Protein 5LFJ (pdb70)

Secondary structure (DSSP, 8-state):
-GGGBS-HHHHHHHHHHHHHHHHHHHHS---HHHHHHHHHHHHHHHHHHHHTB-HHHHHHHHHH-----TTSPPPHHHHHHHHHHHHHHHHHHHHHHHHHHHHHHHHH-/--GGGSS-HHHHHHHHHHHHHHHHHHTTS---HHHHHHHHHHHHHHHHHHHHTS-HHHHHHHHHH-----TTSPPPHHHHHHHHHHHHHHHHHHHHHHHHHHHHHHHHHHHT-/-TTBS-HHHHHHHHHHHHHHHHHHTTS---HHHHHHHHHHHHHHHHHHHHTB-HHHHHHHHHH--PPPTTSPPPHHHHHHHHHHHHHHHHHHHHHHHHHHHHHHHH-/-GGG-SSHHHHHHHHHHHHHHHHHHHHS---HHHHHHHHHHHHHHHHHHHHHS-HHHHHHHHHH--PPPTTSPPPHHHHHHHHHHHHHHHHHHHHHHHHHHHHHHHHHHH--

Sequence (441 aa):
LTDLVEQPAKVMRIGTMIKQLLEEVRAAPLDEASRNRLRDIHATSIRELEDGLAPELREELDRLTLPFNEDAVPSDAELRIAQAQLVGWLEGLFHGIQTALFAQQMAARSLTDLVEQPAKVMRIGTMIKQLLEEVRAAPLDEASRNRLRDIHATSIRELEDGLAPELREELDRLTLPFNEDAVPSDAELRIAQAQLVGWLEGLFHGIQTALFAQQMAARAQLTDLVEQPAKVMRIGTMIKQLLEEVRAAPLDEASRNRLRDIHATSIRELEDGLAPELREELDRLTLPFNEDAVPSDAELRIAQAQLVGWLEGLFHGIQTALFAQQMAALTDLVEQPAKVMRIGTMIKQLLEEVRAAPLDEASRNRLRDIHATSIRELEDGLAPELREELDRLTLPFNEDAVPSDAELRIAQAQLVGWLEGLFHGIQTALFAQQMAARAQL

Solvent-accessible surface area: 22836 Å² total; per-residue (Å²): 177,53,104,45,9,88,74,70,18,17,1,45,12,0,13,40,0,4,89,30,1,10,77,0,8,149,54,39,116,18,50,109,46,0,44,45,32,1,30,68,11,10,44,25,0,23,140,12,0,58,71,0,0,8,74,98,17,81,105,55,2,92,180,87,18,156,101,39,99,143,142,55,51,6,58,34,47,88,0,96,124,14,4,45,75,0,15,42,45,10,91,45,26,47,125,41,46,114,86,48,79,109,55,112,76,98,90,93,178,99,76,41,100,35,5,95,75,64,45,18,0,46,14,0,11,33,0,0,81,40,0,2,80,8,8,103,54,38,118,16,51,112,48,0,49,64,25,0,23,64,8,5,41,23,0,24,144,12,0,59,68,0,0,8,75,125,3,92,114,4,3,93,116,6,18,112,103,23,107,148,152,54,51,7,37,42,11,33,0,17,0,1,1,0,5,1,6,0,1,8,78,0,4,38,89,6,28,107,70,13,93,113,55,115,108,99,56,77,178,83,166,184,87,128,52,5,93,74,56,48,16,0,47,14,0,11,40,0,2,93,25,0,5,80,0,9,115,56,39,116,15,51,120,41,0,47,56,22,0,23,56,10,7,56,29,0,27,119,6,0,60,71,0,0,9,72,107,1,86,103,4,2,91,122,6,17,125,102,28,111,153,150,47,69,9,34,35,10,24,0,14,0,1,2,1,3,0,4,0,1,7,64,0,4,34,100,15,31,113,57,41,83,112,52,111,136,125,93,122,160,40,97,44,4,89,78,63,70,33,0,111,142,20,10,74,73,1,86,112,43,0,82,104,15,106,73,58,126,50,90,103,74,40,41,56,170,11,28,77,39,7,39,67,2,23,143,74,0,54,67,0,0,8,76,119,1,80,112,4,3,92,105,5,14,114,104,20,98,163,128,46,62,8,35,45,12,27,1,17,0,1,1,0,3,0,6,0,2,8,76,0,4,34,103,13,27,109,74,30,90,121,58,95,124,81,57,67,178,68,173,188

Structure (mmCIF, N/CA/C/O backbone):
data_5LFJ
#
_entry.id   5LFJ
#
_cell.length_a   101.378
_cell.length_b   101.378
_cell.length_c   311.246
_cell.angle_alpha   90.000
_cell.angle_beta   90.000
_cell.angle_gamma   120.000
#
_symmetry.space_group_name_H-M   'H 3 2'
#
loop_
_entity.id
_entity.type
_entity.pdbx_description
1 polymer 'Bacterial proteasome activator'
2 water water
#
loop_
_atom_site.group_PDB
_atom_site.id
_atom_site.type_symbol
_atom_site.label_atom_id
_atom_site.label_alt_id
_atom_site.label_comp_id
_atom_site.label_asym_id
_atom_site.label_entity_id
_atom_site.label_seq_id
_atom_site.pdbx_PDB_ins_code
_atom_site.Cartn_x
_atom_site.Cartn_y
_atom_site.Cartn_z
_atom_site.occupancy
_atom_site.B_iso_or_equiv
_atom_site.auth_seq_id
_atom_site.auth_comp_id
_atom_site.auth_asym_id
_atom_site.auth_atom_id
_atom_site.pdbx_PDB_model_num
ATOM 1 N N . LEU A 1 3 ? -32.137 32.307 43.252 1.00 95.83 37 LEU A N 1
ATOM 2 C CA . LEU A 1 3 ? -32.128 31.358 42.136 1.00 115.97 37 LEU A CA 1
ATOM 3 C C . LEU A 1 3 ? -30.849 31.418 41.290 1.00 125.69 37 LEU A C 1
ATOM 4 O O . LEU A 1 3 ? -30.918 31.653 40.081 1.00 125.14 37 LEU A O 1
ATOM 9 N N . THR A 1 4 ? -29.687 31.217 41.920 1.00 123.57 38 THR A N 1
ATOM 10 C CA . THR A 1 4 ? -28.479 30.841 41.185 1.00 107.31 38 THR A CA 1
ATOM 11 C C . THR A 1 4 ? -28.613 29.445 40.591 1.00 108.34 38 THR A C 1
ATOM 12 O O . THR A 1 4 ? -27.797 29.042 39.753 1.00 105.04 38 THR A O 1
ATOM 16 N N . ASP A 1 5 ? -29.666 28.731 40.976 1.00 112.63 39 ASP A N 1
ATOM 17 C CA . ASP A 1 5 ? -30.033 27.415 40.487 1.00 119.25 39 ASP A CA 1
ATOM 18 C C . ASP A 1 5 ? -30.492 27.453 39.024 1.00 108.52 39 ASP A C 1
ATOM 19 O O . ASP A 1 5 ? -30.935 26.427 38.492 1.00 98.36 39 ASP A O 1
ATOM 24 N N . LEU A 1 6 ? -30.420 28.622 38.372 1.00 107.16 40 LEU A N 1
ATOM 25 C CA . LEU A 1 6 ? -30.689 28.706 36.938 1.00 91.14 40 LEU A CA 1
ATOM 26 C C . LEU A 1 6 ? -29.535 28.167 36.100 1.00 83.63 40 LEU A C 1
ATOM 27 O O . LEU A 1 6 ? -29.760 27.641 35.003 1.00 79.59 40 LEU A O 1
ATOM 32 N N . VAL A 1 7 ? -28.308 28.293 36.580 1.00 65.31 41 VAL A N 1
ATOM 33 C CA . VAL A 1 7 ? -27.150 27.721 35.908 1.00 66.58 41 VAL A CA 1
ATOM 34 C C . VAL A 1 7 ? -26.761 26.492 36.715 1.00 81.47 41 VAL A C 1
ATOM 35 O O . VAL A 1 7 ? -26.154 26.608 37.787 1.00 100.66 41 VAL A O 1
ATOM 39 N N . GLU A 1 8 ? -27.130 25.310 36.222 1.00 73.97 42 GLU A N 1
ATOM 40 C CA . GLU A 1 8 ? -26.893 24.096 36.997 1.00 74.24 42 GLU A CA 1
ATOM 41 C C . GLU A 1 8 ? -25.416 23.695 37.041 1.00 85.82 42 GLU A C 1
ATOM 42 O O . GLU A 1 8 ? -24.967 23.149 38.057 1.00 89.24 42 GLU A O 1
ATOM 48 N N . GLN A 1 9 ? -24.640 23.940 35.978 1.00 79.09 43 GLN A N 1
ATOM 49 C CA . GLN A 1 9 ? -23.219 23.569 35.945 1.00 73.19 43 GLN A CA 1
ATOM 50 C C . GLN A 1 9 ? -22.415 24.793 35.523 1.00 61.82 43 GLN A C 1
ATOM 51 O O . GLN A 1 9 ? -22.080 24.955 34.341 1.00 74.45 43 GLN A O 1
ATOM 57 N N . PRO A 1 10 ? -22.081 25.675 36.467 1.00 101.48 44 PRO A N 1
ATOM 58 C CA . PRO A 1 10 ? -21.488 26.969 36.079 1.00 72.40 44 PRO A CA 1
ATOM 59 C C . PRO A 1 10 ? -20.131 26.854 35.408 1.00 72.09 44 PRO A C 1
ATOM 60 O O . PRO A 1 10 ? -19.831 27.631 34.491 1.00 92.95 44 PRO A O 1
ATOM 64 N N . ALA A 1 11 ? -19.291 25.916 35.849 1.00 74.91 45 ALA A N 1
ATOM 65 C CA . ALA A 1 11 ? -17.967 25.769 35.255 1.00 74.94 45 ALA A CA 1
ATOM 66 C C . ALA A 1 11 ? -18.061 25.430 33.775 1.00 70.81 45 ALA A C 1
ATOM 67 O O . ALA A 1 11 ? -17.338 26.000 32.949 1.00 77.42 45 ALA A O 1
ATOM 69 N N . LYS A 1 12 ? -18.957 24.504 33.429 1.00 69.30 46 LYS A N 1
ATOM 70 C CA . LYS A 1 12 ? -19.114 24.063 32.052 1.00 69.75 46 LYS A CA 1
ATOM 71 C C . LYS A 1 12 ? -19.614 25.200 31.173 1.00 77.85 46 LYS A C 1
ATOM 72 O O . LYS A 1 12 ? -19.067 25.454 30.089 1.00 65.37 46 LYS A O 1
ATOM 78 N N . VAL A 1 13 ? -20.632 25.924 31.650 1.00 72.10 47 VAL A N 1
ATOM 79 C CA . VAL A 1 13 ? -21.190 27.035 30.883 1.00 58.60 47 VAL A CA 1
ATOM 80 C C . VAL A 1 13 ? -20.137 28.113 30.688 1.00 59.33 47 VAL A C 1
ATOM 81 O O . VAL A 1 13 ? -20.040 28.725 29.618 1.00 71.36 47 VAL A O 1
ATOM 85 N N . MET A 1 14 ? -19.329 28.361 31.722 1.00 72.89 48 MET A N 1
ATOM 86 C CA . MET A 1 14 ? -18.260 29.345 31.613 1.00 72.85 48 MET A CA 1
ATOM 87 C C . MET A 1 14 ? -17.234 28.944 30.553 1.00 68.58 48 MET A C 1
ATOM 88 O O . MET A 1 14 ? -16.802 29.785 29.750 1.00 67.25 48 MET A O 1
ATOM 93 N N . ARG A 1 15 ? -16.827 27.669 30.517 1.00 62.70 49 ARG A N 1
ATOM 94 C CA . ARG A 1 15 ? -15.777 27.334 29.560 1.00 61.85 49 ARG A CA 1
ATOM 95 C C . ARG A 1 15 ? -16.308 27.297 28.126 1.00 66.16 49 ARG A C 1
ATOM 96 O O . ARG A 1 15 ? -15.629 27.764 27.202 1.00 56.27 49 ARG A O 1
ATOM 104 N N . ILE A 1 16 ? -17.517 26.765 27.919 1.00 55.77 50 ILE A N 1
ATOM 105 C CA . ILE A 1 16 ? -18.143 26.885 26.607 1.00 51.89 50 ILE A CA 1
ATOM 106 C C . ILE A 1 16 ? -18.225 28.356 26.202 1.00 67.47 50 ILE A C 1
ATOM 107 O O . ILE A 1 16 ? -17.981 28.719 25.039 1.00 61.25 50 ILE A O 1
ATOM 112 N N . GLY A 1 17 ? -18.562 29.228 27.158 1.00 55.73 51 GLY A N 1
ATOM 113 C CA . GLY A 1 17 ? -18.670 30.648 26.846 1.00 59.76 51 GLY A CA 1
ATOM 114 C C . GLY A 1 17 ? -17.353 31.255 26.405 1.00 54.59 51 GLY A C 1
ATOM 115 O O . GLY A 1 17 ? -17.309 32.055 25.467 1.00 80.14 51 GLY A O 1
ATOM 116 N N . THR A 1 18 ? -16.266 30.891 27.083 1.00 55.90 52 THR A N 1
ATOM 117 C CA . THR A 1 18 ? -14.947 31.408 26.729 1.00 57.15 52 THR A CA 1
ATOM 118 C C . THR A 1 18 ? -14.490 30.868 25.374 1.00 62.15 52 THR A C 1
ATOM 119 O O . THR A 1 18 ? -13.840 31.579 24.595 1.00 63.80 52 THR A O 1
ATOM 123 N N . MET A 1 19 ? -14.826 29.608 25.085 1.00 60.53 53 MET A N 1
ATOM 124 C CA . MET A 1 19 ? -14.531 29.014 23.789 1.00 50.08 53 MET A CA 1
ATOM 125 C C . MET A 1 19 ? -15.205 29.789 22.669 1.00 57.79 53 MET A C 1
ATOM 126 O O . MET A 1 19 ? -14.568 30.152 21.664 1.00 58.35 53 MET A O 1
ATOM 131 N N . ILE A 1 20 ? -16.507 30.047 22.827 1.00 47.99 54 ILE A N 1
ATOM 132 C CA . ILE A 1 20 ? -17.253 30.762 21.795 1.00 45.33 54 ILE A CA 1
ATOM 133 C C . ILE A 1 20 ? -16.721 32.172 21.643 1.00 57.01 54 ILE A C 1
ATOM 134 O O . ILE A 1 20 ? -16.537 32.667 20.524 1.00 54.69 54 ILE A O 1
ATOM 139 N N . LYS A 1 21 ? -16.452 32.843 22.761 1.00 64.12 55 LYS A N 1
ATOM 140 C CA . LYS A 1 21 ? -15.948 34.203 22.645 1.00 68.46 55 LYS A CA 1
ATOM 141 C C . LYS A 1 21 ? -14.629 34.227 21.875 1.00 64.28 55 LYS A C 1
ATOM 142 O O . LYS A 1 21 ? -14.458 35.022 20.939 1.00 75.42 55 LYS A O 1
ATOM 148 N N . GLN A 1 22 ? -13.720 33.304 22.204 1.00 61.18 56 GLN A N 1
ATOM 149 C CA . GLN A 1 22 ? -12.427 33.242 21.525 1.00 64.92 56 GLN A CA 1
ATOM 150 C C . GLN A 1 22 ? -12.593 32.972 20.022 1.00 53.62 56 GLN A C 1
ATOM 151 O O . GLN A 1 22 ? -11.862 33.531 19.193 1.00 49.30 56 GLN A O 1
ATOM 157 N N . LEU A 1 23 ? -13.550 32.116 19.650 1.00 44.39 57 LEU A N 1
ATOM 158 C CA . LEU A 1 23 ? -13.783 31.878 18.230 1.00 52.36 57 LEU A CA 1
ATOM 159 C C . LEU A 1 23 ? -14.313 33.127 17.549 1.00 60.55 57 LEU A C 1
ATOM 160 O O . LEU A 1 23 ? -13.842 33.498 16.469 1.00 59.34 57 LEU A O 1
ATOM 165 N N . LEU A 1 24 ? -15.260 33.812 18.186 1.00 57.28 58 LEU A N 1
ATOM 166 C CA . LEU A 1 24 ? -15.759 35.065 17.629 1.00 64.39 58 LEU A CA 1
ATOM 167 C C . LEU A 1 24 ? -14.613 36.024 17.326 1.00 64.77 58 LEU A C 1
ATOM 168 O O . LEU A 1 24 ? -14.583 36.655 16.256 1.00 74.50 58 LEU A O 1
ATOM 173 N N . GLU A 1 25 ? -13.651 36.136 18.253 1.00 62.11 59 GLU A N 1
ATOM 174 C CA . GLU A 1 25 ? -12.481 36.971 17.984 1.00 57.14 59 GLU A CA 1
ATOM 175 C C . GLU A 1 25 ? -11.717 36.462 16.769 1.00 65.63 59 GLU A C 1
ATOM 176 O O . GLU A 1 25 ? -11.221 37.261 15.960 1.00 76.67 59 GLU A O 1
ATOM 182 N N . GLU A 1 26 ? -11.649 35.132 16.590 1.00 57.47 60 GLU A N 1
ATOM 183 C CA . GLU A 1 26 ? -10.968 34.612 15.397 1.00 77.37 60 GLU A CA 1
ATOM 184 C C . GLU A 1 26 ? -11.702 34.942 14.096 1.00 79.08 60 GLU A C 1
ATOM 185 O O . GLU A 1 26 ? -11.064 35.272 13.093 1.00 72.96 60 GLU A O 1
ATOM 191 N N . VAL A 1 27 ? -13.029 34.845 14.073 1.00 75.77 61 VAL A N 1
ATOM 192 C CA . VAL A 1 27 ? -13.750 35.172 12.849 1.00 57.11 61 VAL A CA 1
ATOM 193 C C . VAL A 1 27 ? -13.576 36.645 12.505 1.00 71.97 61 VAL A C 1
ATOM 194 O O . VAL A 1 27 ? -13.306 36.997 11.349 1.00 82.99 61 VAL A O 1
ATOM 198 N N . ARG A 1 28 ? -13.697 37.530 13.502 1.00 71.82 62 ARG A N 1
ATOM 199 C CA . ARG A 1 28 ? -13.404 38.930 13.218 1.00 74.78 62 ARG A CA 1
ATOM 200 C C . ARG A 1 28 ? -11.936 39.174 12.887 1.00 76.56 62 ARG A C 1
ATOM 201 O O . ARG A 1 28 ? -11.613 40.249 12.371 1.00 81.68 62 ARG A O 1
ATOM 209 N N . ALA A 1 29 ? -11.050 38.201 13.119 1.00 83.13 63 ALA A N 1
ATOM 210 C CA . ALA A 1 29 ? -9.631 38.431 12.850 1.00 90.83 63 ALA A CA 1
ATOM 211 C C . ALA A 1 29 ? -9.310 38.441 11.351 1.00 98.85 63 ALA A C 1
ATOM 212 O O . ALA A 1 29 ? -8.477 39.240 10.904 1.00 86.01 63 ALA A O 1
ATOM 214 N N . ALA A 1 30 ? -9.931 37.564 10.559 1.00 85.26 64 ALA A N 1
ATOM 215 C CA . ALA A 1 30 ? -9.594 37.440 9.142 1.00 87.70 64 ALA A CA 1
ATOM 216 C C . ALA A 1 30 ? -10.720 36.702 8.422 1.00 88.57 64 ALA A C 1
ATOM 217 O O . ALA A 1 30 ? -11.533 36.028 9.067 1.00 97.79 64 ALA A O 1
ATOM 219 N N . PRO A 1 31 ? -10.806 36.826 7.090 1.00 87.87 65 PRO A N 1
ATOM 220 C CA . PRO A 1 31 ? -11.802 36.054 6.329 1.00 83.49 65 PRO A CA 1
ATOM 221 C C . PRO A 1 31 ? -11.550 34.552 6.410 1.00 84.10 65 PRO A C 1
ATOM 222 O O . PRO A 1 31 ? -10.447 34.085 6.708 1.00 76.38 65 PRO A O 1
ATOM 226 N N . LEU A 1 32 ? -12.612 33.790 6.156 1.00 79.66 66 LEU A N 1
ATOM 227 C CA . LEU A 1 32 ? -12.605 32.339 6.266 1.00 67.04 66 LEU A CA 1
ATOM 228 C C . LEU A 1 32 ? -12.923 31.692 4.917 1.00 73.81 66 LEU A C 1
ATOM 229 O O . LEU A 1 32 ? -13.440 32.335 4.000 1.00 95.06 66 LEU A O 1
ATOM 234 N N . ASP A 1 33 ? -12.583 30.410 4.794 1.00 58.72 67 ASP A N 1
ATOM 235 C CA . ASP A 1 33 ? -12.885 29.608 3.617 1.00 41.62 67 ASP A CA 1
ATOM 236 C C . ASP A 1 33 ? -14.056 28.660 3.914 1.00 43.66 67 ASP A C 1
ATOM 237 O O . ASP A 1 33 ? -14.541 28.602 5.048 1.00 57.42 67 ASP A O 1
ATOM 242 N N . GLU A 1 34 ? -14.458 27.837 2.925 1.00 67.19 68 GLU A N 1
ATOM 243 C CA . GLU A 1 34 ? -15.601 26.943 3.152 1.00 49.24 68 GLU A CA 1
ATOM 244 C C . GLU A 1 34 ? -15.363 26.019 4.328 1.00 57.52 68 GLU A C 1
ATOM 245 O O . GLU A 1 34 ? -16.188 25.942 5.245 1.00 59.94 68 GLU A O 1
ATOM 251 N N . ALA A 1 35 ? -14.239 25.306 4.314 1.00 47.32 69 ALA A N 1
ATOM 252 C CA . ALA A 1 35 ? -14.037 24.258 5.295 1.00 62.10 69 ALA A CA 1
ATOM 253 C C . ALA A 1 35 ? -14.090 24.823 6.714 1.00 64.11 69 ALA A C 1
ATOM 254 O O . ALA A 1 35 ? -14.791 24.286 7.578 1.00 55.78 69 ALA A O 1
ATOM 256 N N . SER A 1 36 ? -13.438 25.958 6.947 1.00 46.04 70 SER A N 1
ATOM 257 C CA . SER A 1 36 ? -13.452 26.530 8.283 1.00 52.60 70 SER A CA 1
ATOM 258 C C . SER A 1 36 ? -14.841 27.050 8.671 1.00 57.42 70 SER A C 1
ATOM 259 O O . SER A 1 36 ? -15.214 26.981 9.848 1.00 73.96 70 SER A O 1
ATOM 262 N N . ARG A 1 37 ? -15.633 27.533 7.711 1.00 46.41 71 ARG A N 1
ATOM 263 C CA . ARG A 1 37 ? -16.973 28.011 8.043 1.00 52.33 71 ARG A CA 1
ATOM 264 C C . ARG A 1 37 ? -17.918 26.852 8.356 1.00 61.34 71 ARG A C 1
ATOM 265 O O . ARG A 1 37 ? -18.792 26.975 9.225 1.00 66.22 71 ARG A O 1
ATOM 273 N N . ASN A 1 38 ? -17.761 25.716 7.669 1.00 57.18 72 ASN A N 1
ATOM 274 C CA . ASN A 1 38 ? -18.507 24.515 8.050 1.00 67.35 72 ASN A CA 1
ATOM 275 C C . ASN A 1 38 ? -18.111 24.025 9.444 1.00 67.89 72 ASN A C 1
ATOM 276 O O . ASN A 1 38 ? -18.972 23.665 10.253 1.00 63.83 72 ASN A O 1
ATOM 281 N N . ARG A 1 39 ? -16.805 23.942 9.706 1.00 49.80 73 ARG A N 1
ATOM 282 C CA . ARG A 1 39 ? -16.288 23.567 11.010 1.00 60.91 73 ARG A CA 1
ATOM 283 C C . ARG A 1 39 ? -16.909 24.423 12.113 1.00 67.85 73 ARG A C 1
ATOM 284 O O . ARG A 1 39 ? -17.467 23.911 13.094 1.00 50.52 73 ARG A O 1
ATOM 292 N N . LEU A 1 40 ? -16.870 25.737 11.928 1.00 59.57 74 LEU A N 1
ATOM 293 C CA . LEU A 1 40 ? -17.415 26.643 12.927 1.00 48.34 74 LEU A CA 1
ATOM 294 C C . LEU A 1 40 ? -18.934 26.500 13.042 1.00 56.07 74 LEU A C 1
ATOM 295 O O . LEU A 1 40 ? -19.491 26.629 14.136 1.00 66.20 74 LEU A O 1
ATOM 300 N N . ARG A 1 41 ? -19.625 26.241 11.928 1.00 59.37 75 ARG A N 1
ATOM 301 C CA . ARG A 1 41 ? -21.046 25.909 12.019 1.00 65.24 75 ARG A CA 1
ATOM 302 C C . ARG A 1 41 ? -21.274 24.715 12.947 1.00 65.06 75 ARG A C 1
ATOM 303 O O . ARG A 1 41 ? -22.149 24.750 13.833 1.00 63.87 75 ARG A O 1
ATOM 311 N N . ASP A 1 42 ? -20.478 23.652 12.768 1.00 53.09 76 ASP A N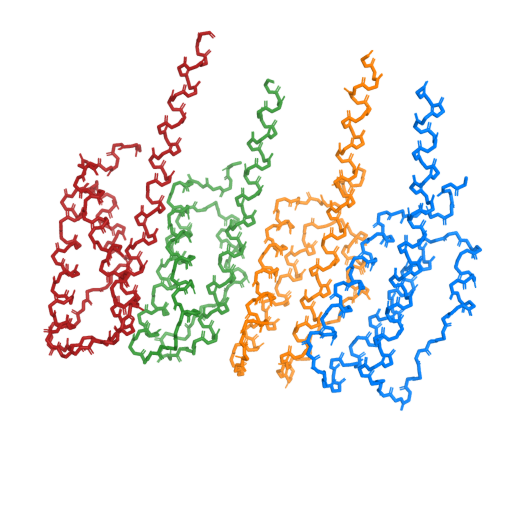 1
ATOM 312 C CA . ASP A 1 42 ? -20.646 22.452 13.581 1.00 69.03 76 ASP A CA 1
ATOM 313 C C . ASP A 1 42 ? -20.388 22.741 15.060 1.00 63.19 76 ASP A C 1
ATOM 314 O O . ASP A 1 42 ? -21.142 22.299 15.940 1.00 71.41 76 ASP A O 1
ATOM 319 N N . ILE A 1 43 ? -19.328 23.494 15.340 1.00 52.62 77 ILE A N 1
ATOM 320 C CA . ILE A 1 43 ? -19.006 23.893 16.700 1.00 52.28 77 ILE A CA 1
ATOM 321 C C . ILE A 1 43 ? -20.153 24.673 17.322 1.00 57.91 77 ILE A C 1
ATOM 322 O O . ILE A 1 43 ? -20.518 24.442 18.477 1.00 66.78 77 ILE A O 1
ATOM 327 N N . HIS A 1 44 ? -20.749 25.594 16.566 1.00 55.05 78 HIS A N 1
ATOM 328 C CA . HIS A 1 44 ? -21.895 26.341 17.075 1.00 52.55 78 HIS A CA 1
ATOM 329 C C . HIS A 1 44 ? -23.025 25.408 17.492 1.00 64.58 78 HIS A C 1
ATOM 330 O O . HIS A 1 44 ? -23.589 25.549 18.589 1.00 76.09 78 HIS A O 1
ATOM 337 N N . ALA A 1 45 ? -23.346 24.420 16.649 1.00 60.44 79 ALA A N 1
ATOM 338 C CA . ALA A 1 45 ? -24.398 23.466 17.004 1.00 57.25 79 ALA A CA 1
ATOM 339 C C . ALA A 1 45 ? -24.075 22.710 18.298 1.00 64.34 79 ALA A C 1
ATOM 340 O O . ALA A 1 45 ? -24.878 22.690 19.253 1.00 58.95 79 ALA A O 1
ATOM 342 N N . THR A 1 46 ? -22.913 22.041 18.334 1.00 57.59 80 THR A N 1
ATOM 343 C CA . THR A 1 46 ? -22.594 21.208 19.494 1.00 58.60 80 THR A CA 1
ATOM 344 C C . THR A 1 46 ? -22.464 22.053 20.764 1.00 59.90 80 THR A C 1
ATOM 345 O O . THR A 1 46 ? -22.874 21.630 21.850 1.00 63.23 80 THR A O 1
ATOM 349 N N . SER A 1 47 ? -21.942 23.270 20.640 1.00 56.23 81 SER A N 1
ATOM 350 C CA . SER A 1 47 ? -21.765 24.107 21.813 1.00 55.70 81 SER A CA 1
ATOM 351 C C . SER A 1 47 ? -23.100 24.603 22.338 1.00 61.28 81 SER A C 1
ATOM 352 O O . SER A 1 47 ? -23.259 24.773 23.553 1.00 62.50 81 SER A O 1
ATOM 355 N N . ILE A 1 48 ? -24.069 24.854 21.455 1.00 74.76 82 ILE A N 1
ATOM 356 C CA . ILE A 1 48 ? -25.411 25.123 21.964 1.00 73.27 82 ILE A CA 1
ATOM 357 C C . ILE A 1 48 ? -25.935 23.915 22.724 1.00 66.58 82 ILE A C 1
ATOM 358 O O . ILE A 1 48 ? -26.578 24.064 23.770 1.00 70.27 82 ILE A O 1
ATOM 363 N N . ARG A 1 49 ? -25.646 22.698 22.242 1.00 60.55 83 ARG A N 1
ATOM 364 C CA . ARG A 1 49 ? -26.133 21.528 22.972 1.00 62.49 83 ARG A CA 1
ATOM 365 C C . ARG A 1 49 ? -25.476 21.388 24.351 1.00 66.15 83 ARG A C 1
ATOM 366 O O . ARG A 1 49 ? -26.145 21.039 25.335 1.00 64.01 83 ARG A O 1
ATOM 374 N N . GLU A 1 50 ? -24.170 21.645 24.446 1.00 64.60 84 GLU A N 1
ATOM 375 C CA . GLU A 1 50 ? -23.515 21.587 25.747 1.00 71.31 84 GLU A CA 1
ATOM 376 C C . GLU A 1 50 ? -24.079 22.650 26.686 1.00 80.79 84 GLU A C 1
ATOM 377 O O . GLU A 1 50 ? -24.373 22.369 27.863 1.00 90.51 84 GLU A O 1
ATOM 383 N N . LEU A 1 51 ? -24.281 23.868 26.173 1.00 65.08 85 LEU A N 1
ATOM 384 C CA . LEU A 1 51 ? -24.909 24.909 26.981 1.00 59.71 85 LEU A CA 1
ATOM 385 C C . LEU A 1 51 ? -26.270 24.466 27.499 1.00 74.26 85 LEU A C 1
ATOM 386 O O . LEU A 1 51 ? -26.565 24.614 28.692 1.00 78.74 85 LEU A O 1
ATOM 391 N N . GLU A 1 52 ? -27.126 23.937 26.615 1.00 66.47 86 GLU A N 1
ATOM 392 C CA . GLU A 1 52 ? -28.401 23.392 27.073 1.00 74.02 86 GLU A CA 1
ATOM 393 C C . GLU A 1 52 ? -28.197 22.431 28.236 1.00 86.31 86 GLU A C 1
ATOM 394 O O . GLU A 1 52 ? -28.881 22.529 29.266 1.00 78.49 86 GLU A O 1
ATOM 400 N N . ASP A 1 53 ? -27.232 21.510 28.100 1.00 88.37 87 ASP A N 1
ATOM 401 C CA . ASP A 1 53 ? -26.968 20.557 29.178 1.00 79.96 87 ASP A CA 1
ATOM 402 C C . ASP A 1 53 ? -26.713 21.292 30.492 1.00 66.99 87 ASP A C 1
ATOM 403 O O . ASP A 1 53 ? -27.184 20.865 31.546 1.00 69.82 87 ASP A O 1
ATOM 408 N N . GLY A 1 54 ? -26.052 22.446 30.441 1.00 72.67 88 GLY A N 1
ATOM 409 C CA . GLY A 1 54 ? -25.682 23.105 31.684 1.00 76.96 88 GLY A CA 1
ATOM 410 C C . GLY A 1 54 ? -26.622 24.151 32.261 1.00 99.39 88 GLY A C 1
ATOM 411 O O . GLY A 1 54 ? -26.256 24.799 33.244 1.00 94.72 88 GLY A O 1
ATOM 412 N N . LEU A 1 55 ? -27.822 24.329 31.717 1.00 77.93 89 LEU A N 1
ATOM 413 C CA . LEU A 1 55 ? -28.748 25.376 32.137 1.00 75.90 89 LEU A CA 1
ATOM 414 C C . LEU A 1 55 ? -30.032 24.780 32.704 1.00 69.77 89 LEU A C 1
ATOM 415 O O . LEU A 1 55 ? -30.379 23.626 32.442 1.00 87.65 89 LEU A O 1
ATOM 420 N N . ALA A 1 56 ? -30.743 25.581 33.493 1.00 67.50 90 ALA A N 1
ATOM 421 C CA . ALA A 1 56 ? -32.060 25.177 33.958 1.00 68.72 90 ALA A CA 1
ATOM 422 C C . ALA A 1 56 ? -33.015 25.096 32.770 1.00 54.55 90 ALA A C 1
ATOM 423 O O . ALA A 1 56 ? -32.772 25.702 31.724 1.00 79.46 90 ALA A O 1
ATOM 425 N N . PRO A 1 57 ? -34.101 24.330 32.900 1.00 83.94 91 PRO A N 1
ATOM 426 C CA . PRO A 1 57 ? -35.010 24.162 31.750 1.00 68.96 91 PRO A CA 1
ATOM 427 C C . PRO A 1 57 ? -35.526 25.463 31.156 1.00 79.25 91 PRO A C 1
ATOM 428 O O . PRO A 1 57 ? -35.481 25.636 29.932 1.00 99.24 91 PRO A O 1
ATOM 432 N N . GLU A 1 58 ? -35.984 26.401 31.986 1.00 73.04 92 GLU A N 1
ATOM 433 C CA . GLU A 1 58 ? -36.557 27.635 31.458 1.00 74.83 92 GLU A CA 1
ATOM 434 C C . GLU A 1 58 ? -35.545 28.426 30.642 1.00 73.89 92 GLU A C 1
ATOM 435 O O . GLU A 1 58 ? -35.921 29.120 29.691 1.00 74.79 92 GLU A O 1
ATOM 441 N N . LEU A 1 59 ? -34.267 28.354 31.008 1.00 67.80 93 LEU A N 1
ATOM 442 C CA . LEU A 1 59 ? -33.257 29.064 30.245 1.00 59.36 93 LEU A CA 1
ATOM 443 C C . LEU A 1 59 ? -32.862 28.290 28.993 1.00 74.49 93 LEU A C 1
ATOM 444 O O . LEU A 1 59 ? -32.499 28.903 27.985 1.00 71.23 93 LEU A O 1
ATOM 449 N N . ARG A 1 60 ? -32.902 26.955 29.041 1.00 83.08 94 ARG A N 1
ATOM 450 C CA . ARG A 1 60 ? -32.803 26.170 27.813 1.00 81.36 94 ARG A CA 1
ATOM 451 C C . ARG A 1 60 ? -33.873 26.603 26.821 1.00 74.32 94 ARG A C 1
ATOM 452 O O . ARG A 1 60 ? -33.590 26.827 25.640 1.00 87.94 94 ARG A O 1
ATOM 460 N N . GLU A 1 61 ? -35.115 26.736 27.295 1.00 68.61 95 GLU A N 1
ATOM 461 C CA . GLU A 1 61 ? -36.239 27.027 26.411 1.00 73.05 95 GLU A CA 1
ATOM 462 C C . GLU A 1 61 ? -36.215 28.477 25.940 1.00 80.66 95 GLU A C 1
ATOM 463 O O . GLU A 1 61 ? -36.594 28.772 24.798 1.00 98.51 95 GLU A O 1
ATOM 469 N N . GLU A 1 62 ? -35.734 29.385 26.789 1.00 65.15 96 GLU A N 1
ATOM 470 C CA . GLU A 1 62 ? -35.491 30.757 26.358 1.00 67.97 96 GLU A CA 1
ATOM 471 C C . GLU A 1 62 ? -34.434 30.808 25.263 1.00 70.10 96 GLU A C 1
ATOM 472 O O . GLU A 1 62 ? -34.645 31.410 24.202 1.00 69.89 96 GLU A O 1
ATOM 478 N N . LEU A 1 63 ? -33.284 30.179 25.510 1.00 79.81 97 LEU A N 1
ATOM 479 C CA . LEU A 1 63 ? -32.243 30.094 24.494 1.00 68.07 97 LEU A CA 1
ATOM 480 C C . LEU A 1 63 ? -32.801 29.537 23.199 1.00 74.80 97 LEU A C 1
ATOM 481 O O . LEU A 1 63 ? -32.508 30.048 22.110 1.00 71.14 97 LEU A O 1
ATOM 486 N N . ASP A 1 64 ? -33.645 28.511 23.307 1.00 66.77 98 ASP A N 1
ATOM 487 C CA . ASP A 1 64 ? -34.210 27.889 22.120 1.00 73.00 98 ASP A CA 1
ATOM 488 C C . ASP A 1 64 ? -35.098 28.873 21.367 1.00 84.18 98 ASP A C 1
ATOM 489 O O . ASP A 1 64 ? -35.044 28.946 20.132 1.00 81.98 98 ASP A O 1
ATOM 494 N N . ARG A 1 65 ? -35.890 29.672 22.096 1.00 81.70 99 ARG A N 1
ATOM 495 C CA . ARG A 1 65 ? -36.706 30.699 21.448 1.00 58.11 99 ARG A CA 1
ATOM 496 C C . ARG A 1 65 ? -35.849 31.763 20.784 1.00 65.94 99 ARG A C 1
ATOM 497 O O . ARG A 1 65 ? -36.278 32.376 19.797 1.00 77.73 99 ARG A O 1
ATOM 505 N N . LEU A 1 66 ? -34.638 31.994 21.290 1.00 62.50 100 LEU A N 1
ATOM 506 C CA . LEU A 1 66 ? -33.829 33.098 20.782 1.00 61.55 100 LEU A CA 1
ATOM 507 C C . LEU A 1 66 ? -32.930 32.711 19.618 1.00 73.80 100 LEU A C 1
ATOM 508 O O . LEU A 1 66 ? -32.508 33.593 18.865 1.00 76.31 100 LEU A O 1
ATOM 513 N N . THR A 1 67 ? -32.633 31.427 19.448 1.00 60.65 101 THR A N 1
ATOM 514 C CA . THR A 1 67 ? -31.687 30.961 18.448 1.00 60.69 101 THR A CA 1
ATOM 515 C C . THR A 1 67 ? -32.391 30.123 17.398 1.00 76.31 101 THR A C 1
ATOM 516 O O . THR A 1 67 ? -33.242 29.284 17.716 1.00 90.70 101 THR A O 1
ATOM 520 N N . LEU A 1 68 ? -32.016 30.345 16.155 1.00 89.70 102 LEU A N 1
ATOM 521 C CA . LEU A 1 68 ? -32.455 29.487 15.081 1.00 84.23 102 LEU A CA 1
ATOM 522 C C . LEU A 1 68 ? -31.221 28.735 14.608 1.00 74.13 102 LEU A C 1
ATOM 523 O O . LEU A 1 68 ? -30.164 29.359 14.441 1.00 70.21 102 LEU A O 1
ATOM 528 N N . PRO A 1 69 ? -31.267 27.414 14.453 1.00 71.68 103 PRO A N 1
ATOM 529 C CA . PRO A 1 69 ? -30.069 26.689 14.014 1.00 69.70 103 PRO A CA 1
ATOM 530 C C . PRO A 1 69 ? -29.695 27.084 12.595 1.00 81.38 103 PRO A C 1
ATOM 531 O O . PRO A 1 69 ? -30.445 27.750 11.878 1.00 84.02 103 PRO A O 1
ATOM 535 N N . PHE A 1 70 ? -28.504 26.681 12.182 1.00 81.73 104 PHE A N 1
ATOM 536 C CA . PHE A 1 70 ? -28.140 26.986 10.812 1.00 76.63 104 PHE A CA 1
ATOM 537 C C . PHE A 1 70 ? -28.747 26.004 9.824 1.00 91.65 104 PHE A C 1
ATOM 538 O O . PHE A 1 70 ? -28.948 24.818 10.111 1.00 75.43 104 PHE A O 1
ATOM 546 N N . ASN A 1 71 ? -29.033 26.540 8.639 1.00 104.24 105 ASN A N 1
ATOM 547 C CA . ASN A 1 71 ? -29.411 25.803 7.448 1.00 99.38 105 ASN A CA 1
ATOM 548 C C . ASN A 1 71 ? -28.245 24.925 7.009 1.00 96.17 105 ASN A C 1
ATOM 549 O O . ASN A 1 71 ? -27.203 25.450 6.602 1.00 101.30 105 ASN A O 1
ATOM 554 N N . GLU A 1 72 ? -28.383 23.601 7.107 1.00 101.49 106 GLU A N 1
ATOM 555 C CA . GLU A 1 72 ? -27.282 22.704 6.751 1.00 119.62 106 GLU A CA 1
ATOM 556 C C . GLU A 1 72 ? -27.167 22.487 5.244 1.00 109.79 106 GLU A C 1
ATOM 557 O O . GLU A 1 72 ? -26.234 21.818 4.783 1.00 99.91 106 GLU A O 1
ATOM 563 N N . ASP A 1 73 ? -28.077 23.061 4.473 1.00 110.94 107 ASP A N 1
ATOM 564 C CA . ASP A 1 73 ? -28.032 22.961 3.025 1.00 114.77 107 ASP A CA 1
ATOM 565 C C . ASP A 1 73 ? -27.116 24.004 2.412 1.00 119.13 107 ASP A C 1
ATOM 566 O O . ASP A 1 73 ? -26.939 24.011 1.188 1.00 126.70 107 ASP A O 1
ATOM 571 N N . ALA A 1 74 ? -26.606 24.928 3.221 1.00 108.99 108 ALA A N 1
ATOM 572 C CA . ALA A 1 74 ? -25.672 25.946 2.769 1.00 100.86 108 ALA A CA 1
ATOM 573 C C . ALA A 1 74 ? -24.562 26.098 3.797 1.00 98.08 108 ALA A C 1
ATOM 574 O O . ALA A 1 74 ? -24.685 25.666 4.947 1.00 102.74 108 ALA A O 1
ATOM 576 N N . VAL A 1 75 ? -23.458 26.700 3.367 1.00 76.31 109 VAL A N 1
ATOM 577 C CA . VAL A 1 75 ? -22.380 27.080 4.260 1.00 59.63 109 VAL A CA 1
ATOM 578 C C . VAL A 1 75 ? -22.611 28.556 4.611 1.00 71.20 109 VAL A C 1
ATOM 579 O O . VAL A 1 75 ? -22.844 29.360 3.692 1.00 65.15 109 VAL A O 1
ATOM 583 N N . PRO A 1 76 ? -22.704 28.911 5.877 1.00 64.53 110 PRO A N 1
ATOM 584 C CA . PRO A 1 76 ? -23.035 30.294 6.212 1.00 50.43 110 PRO A CA 1
ATOM 585 C C . PRO A 1 76 ? -21.867 31.217 5.925 1.00 55.15 110 PRO A C 1
ATOM 586 O O . PRO A 1 76 ? -20.717 30.795 5.781 1.00 58.12 110 PRO A O 1
ATOM 590 N N . SER A 1 77 ? -22.185 32.495 5.797 1.00 50.95 111 SER A N 1
ATOM 591 C CA . SER A 1 77 ? -21.127 33.450 5.540 1.00 46.26 111 SER A CA 1
ATOM 592 C C . SER A 1 77 ? -20.448 33.817 6.852 1.00 54.70 111 SER A C 1
ATOM 593 O O . SER A 1 77 ? -20.986 33.574 7.935 1.00 56.98 111 SER A O 1
ATOM 596 N N . ASP A 1 78 ? -19.263 34.430 6.746 1.00 68.42 112 ASP A N 1
ATOM 597 C CA . ASP A 1 78 ? -18.600 34.962 7.934 1.00 57.74 112 ASP A CA 1
ATOM 598 C C . ASP A 1 78 ? -19.545 35.836 8.753 1.00 66.28 112 ASP A C 1
ATOM 599 O O . ASP A 1 78 ? -19.514 35.816 9.992 1.00 74.39 112 ASP A O 1
ATOM 604 N N . ALA A 1 79 ? -20.380 36.624 8.074 1.00 57.15 113 ALA A N 1
ATOM 605 C CA . ALA A 1 79 ? -21.291 37.523 8.775 1.00 63.41 113 ALA A CA 1
ATOM 606 C C . ALA A 1 79 ? -22.310 36.742 9.595 1.00 70.47 113 ALA A C 1
ATOM 607 O O . ALA A 1 79 ? -22.571 37.069 10.757 1.00 70.51 113 ALA A O 1
ATOM 609 N N . GLU A 1 80 ? -22.914 35.720 8.987 1.00 59.91 114 GLU A N 1
ATOM 610 C CA . GLU A 1 80 ? -23.969 34.949 9.633 1.00 52.08 114 GLU A CA 1
ATOM 611 C C . GLU A 1 80 ? -23.438 34.244 10.879 1.00 58.61 114 GLU A C 1
ATOM 612 O O . GLU A 1 80 ? -24.091 34.223 11.936 1.00 63.70 114 GLU A O 1
ATOM 618 N N . LEU A 1 81 ? -22.241 33.672 10.762 1.00 40.00 115 LEU A N 1
ATOM 619 C CA . LEU A 1 81 ? -21.565 33.058 11.887 1.00 50.77 115 LEU A CA 1
ATOM 620 C C . LEU A 1 81 ? -21.300 34.092 12.975 1.00 59.63 115 LEU A C 1
ATOM 621 O O . LEU A 1 81 ? -21.539 33.857 14.170 1.00 54.89 115 LEU A O 1
ATOM 626 N N . ARG A 1 82 ? -20.830 35.259 12.563 1.00 46.86 116 ARG A N 1
ATOM 627 C CA . ARG A 1 82 ? -20.492 36.303 13.513 1.00 55.96 116 ARG A CA 1
ATOM 628 C C . ARG A 1 82 ? -21.735 36.731 14.301 1.00 62.27 116 ARG A C 1
ATOM 629 O O . ARG A 1 82 ? -21.678 36.905 15.530 1.00 61.94 116 ARG A O 1
ATOM 637 N N . ILE A 1 83 ? -22.884 36.810 13.621 1.00 50.10 117 ILE A N 1
ATOM 638 C CA . ILE A 1 83 ? -24.155 37.123 14.277 1.00 46.50 117 ILE A CA 1
ATOM 639 C C . ILE A 1 83 ? -24.524 36.048 15.286 1.00 53.03 117 ILE A C 1
ATOM 640 O O . ILE A 1 83 ? -24.863 36.343 16.437 1.00 58.85 117 ILE A O 1
ATOM 645 N N . ALA A 1 84 ? -24.500 34.789 14.860 1.00 39.36 118 ALA A N 1
ATOM 646 C CA . ALA A 1 84 ? -24.939 33.718 15.744 1.00 36.79 118 ALA A CA 1
ATOM 647 C C . ALA A 1 84 ? -24.092 33.674 17.014 1.00 54.25 118 ALA A C 1
ATOM 648 O O . ALA A 1 84 ? -24.620 33.620 18.138 1.00 63.61 118 ALA A O 1
ATOM 650 N N . GLN A 1 85 ? -22.764 33.713 16.848 1.00 48.60 119 GLN A N 1
ATOM 651 C CA . GLN A 1 85 ? -21.891 33.588 18.001 1.00 52.96 119 GLN A CA 1
ATOM 652 C C . GLN A 1 85 ? -21.953 34.828 18.871 1.00 60.76 119 GLN A C 1
ATOM 653 O O . GLN A 1 85 ? -21.883 34.722 20.097 1.00 62.49 119 GLN A O 1
ATOM 659 N N . ALA A 1 86 ? -22.072 36.006 18.258 1.00 59.56 120 ALA A N 1
ATOM 660 C CA . ALA A 1 86 ? -22.231 37.226 19.040 1.00 53.64 120 ALA A CA 1
ATOM 661 C C . ALA A 1 86 ? -23.496 37.171 19.876 1.00 64.89 120 ALA A C 1
ATOM 662 O O . ALA A 1 86 ? -23.508 37.598 21.042 1.00 64.40 120 ALA A O 1
ATOM 664 N N . GLN A 1 87 ? -24.568 36.628 19.297 1.00 56.92 121 GLN A N 1
ATOM 665 C CA . GLN A 1 87 ? -25.791 36.445 20.058 1.00 47.93 121 GLN A CA 1
ATOM 666 C C . GLN A 1 87 ? -25.500 35.643 21.300 1.00 55.26 121 GLN A C 1
ATOM 667 O O . GLN A 1 87 ? -25.811 36.079 22.421 1.00 53.84 121 GLN A O 1
ATOM 673 N N . LEU A 1 88 ? -24.861 34.475 21.117 1.00 45.45 122 LEU A N 1
ATOM 674 C CA . LEU A 1 88 ? -24.531 33.649 22.281 1.00 54.56 122 LEU A CA 1
ATOM 675 C C . LEU A 1 88 ? -23.700 34.416 23.304 1.00 51.45 122 LEU A C 1
ATOM 676 O O . LEU A 1 88 ? -24.063 34.473 24.482 1.00 63.11 122 LEU A O 1
ATOM 681 N N . VAL A 1 89 ? -22.614 35.058 22.864 1.00 48.74 123 VAL A N 1
ATOM 682 C CA . VAL A 1 89 ? -21.699 35.711 23.798 1.00 53.54 123 VAL A CA 1
ATOM 683 C C . VAL A 1 89 ? -22.419 36.763 24.634 1.00 53.96 123 VAL A C 1
ATOM 684 O O . VAL A 1 89 ? -22.312 36.772 25.866 1.00 69.62 123 VAL A O 1
ATOM 688 N N . GLY A 1 90 ? -23.171 37.653 23.984 1.00 53.04 124 GLY A N 1
ATOM 689 C CA . GLY A 1 90 ? -23.873 38.684 24.727 1.00 55.24 124 GLY A CA 1
ATOM 690 C C . GLY A 1 90 ? -24.871 38.094 25.702 1.00 63.31 124 GLY A C 1
ATOM 691 O O . GLY A 1 90 ? -24.943 38.506 26.867 1.00 84.74 124 GLY A O 1
ATOM 692 N N . TRP A 1 91 ? -25.614 37.083 25.257 1.00 53.31 125 TRP A N 1
ATOM 693 C CA . TRP A 1 91 ? -26.598 36.465 26.128 1.00 54.04 125 TRP A CA 1
ATOM 694 C C . TRP A 1 91 ? -25.925 35.858 27.365 1.00 71.09 125 TRP A C 1
ATOM 695 O O . TRP A 1 91 ? -26.441 35.970 28.484 1.00 59.23 125 TRP A O 1
ATOM 706 N N . LEU A 1 92 ? -24.757 35.237 27.179 1.00 61.81 126 LEU A N 1
ATOM 707 C CA . LEU A 1 92 ? -24.026 34.620 28.282 1.00 63.22 126 LEU A CA 1
ATOM 708 C C . LEU A 1 92 ? -23.470 35.661 29.253 1.00 78.24 126 LEU A C 1
ATOM 709 O O . LEU A 1 92 ? -23.576 35.503 30.483 1.00 65.55 126 LEU A O 1
ATOM 714 N N . GLU A 1 93 ? -22.854 36.724 28.723 1.00 67.97 127 GLU A N 1
ATOM 715 C CA . GLU A 1 93 ? -22.336 37.771 29.597 1.00 66.92 127 GLU A CA 1
ATOM 716 C C . GLU A 1 93 ? -23.446 38.400 30.426 1.00 69.23 127 GLU A C 1
ATOM 717 O O . GLU A 1 93 ? -23.248 38.698 31.611 1.00 89.26 127 GLU A O 1
ATOM 723 N N . GLY A 1 94 ? -24.621 38.612 29.826 1.00 67.06 128 GLY A N 1
ATOM 724 C CA . GLY A 1 94 ? -25.750 39.098 30.608 1.00 69.30 128 GLY A CA 1
ATOM 725 C C . GLY A 1 94 ? -26.176 38.119 31.685 1.00 70.87 128 GLY A C 1
ATOM 726 O O . GLY A 1 94 ? -26.462 38.514 32.824 1.00 87.28 128 GLY A O 1
ATOM 727 N N . LEU A 1 95 ? -26.199 36.824 31.345 1.00 68.15 129 LEU A N 1
ATOM 728 C CA . LEU A 1 95 ? -26.507 35.804 32.340 1.00 77.84 129 LEU A CA 1
ATOM 729 C C . LEU A 1 95 ? -25.572 35.908 33.546 1.00 77.06 129 LEU A C 1
ATOM 730 O O . LEU A 1 95 ? -26.029 35.884 34.701 1.00 87.82 129 LEU A O 1
ATOM 735 N N . PHE A 1 96 ? -24.267 36.112 33.302 1.00 79.92 130 PHE A N 1
ATOM 736 C CA . PHE A 1 96 ? -23.343 36.134 34.431 1.00 96.52 130 PHE A CA 1
ATOM 737 C C . PHE A 1 96 ? -23.298 37.472 35.152 1.00 104.75 130 PHE A C 1
ATOM 738 O O . PHE A 1 96 ? -22.961 37.491 36.339 1.00 119.78 130 PHE A O 1
ATOM 746 N N . HIS A 1 97 ? -23.631 38.588 34.493 1.00 99.54 131 HIS A N 1
ATOM 747 C CA . HIS A 1 97 ? -23.798 39.819 35.262 1.00 106.52 131 HIS A CA 1
ATOM 748 C C . HIS A 1 97 ? -25.024 39.724 36.168 1.00 99.29 131 HIS A C 1
ATOM 749 O O . HIS A 1 97 ? -25.064 40.363 37.229 1.00 112.12 131 HIS A O 1
ATOM 756 N N . GLY A 1 98 ? -26.016 38.918 35.779 1.00 90.38 132 GLY A N 1
ATOM 757 C CA . GLY A 1 98 ? -27.113 38.569 36.666 1.00 92.60 132 GLY A CA 1
ATOM 758 C C . GLY A 1 98 ? -26.706 37.775 37.898 1.00 103.48 132 GLY A C 1
ATOM 759 O O . GLY A 1 98 ? -26.911 38.226 39.043 1.00 99.79 132 GLY A O 1
ATOM 760 N N . ILE A 1 99 ? -26.123 36.586 37.695 1.00 103.96 133 ILE A N 1
ATOM 761 C CA . ILE A 1 99 ? -25.757 35.813 38.885 1.00 113.96 133 ILE A CA 1
ATOM 762 C C . ILE A 1 99 ? -24.687 36.530 39.703 1.00 111.89 133 ILE A C 1
ATOM 763 O O . ILE A 1 99 ? -24.542 36.268 40.900 1.00 130.43 133 ILE A O 1
ATOM 768 N N . GLN A 1 100 ? -23.935 37.441 39.084 1.00 103.42 134 GLN A N 1
ATOM 769 C CA . GLN A 1 100 ? -22.904 38.184 39.798 1.00 105.66 134 GLN A CA 1
ATOM 770 C C . GLN A 1 100 ? -23.481 39.312 40.652 1.00 119.77 134 GLN A C 1
ATOM 771 O O . GLN A 1 100 ? -23.068 39.474 41.808 1.00 123.00 134 GLN A O 1
ATOM 777 N N . THR A 1 101 ? -24.458 40.079 40.136 1.00 122.12 135 THR A N 1
ATOM 778 C CA . THR A 1 101 ? -25.117 41.052 41.011 1.00 129.37 135 THR A CA 1
ATOM 779 C C . THR A 1 101 ? -25.879 40.359 42.138 1.00 137.40 135 THR A C 1
ATOM 780 O O . THR A 1 101 ? -25.881 40.846 43.283 1.00 133.69 135 THR A O 1
ATOM 784 N N . ALA A 1 102 ? -26.446 39.180 41.862 1.00 154.12 136 ALA A N 1
ATOM 785 C CA . ALA A 1 102 ? -27.111 38.419 42.917 1.00 167.09 136 ALA A CA 1
ATOM 786 C C . ALA A 1 102 ? -26.118 37.975 43.989 1.00 163.63 136 ALA A C 1
ATOM 787 O O . ALA A 1 102 ? -26.299 38.261 45.179 1.00 164.18 136 ALA A O 1
ATOM 789 N N . LEU A 1 103 ? -25.072 37.247 43.582 1.00 152.56 137 LEU A N 1
ATOM 790 C CA . LEU A 1 103 ? -24.078 36.758 44.536 1.00 135.99 137 LEU A CA 1
ATOM 791 C C . LEU A 1 103 ? -23.457 37.883 45.345 1.00 134.74 137 LEU A C 1
ATOM 792 O O . LEU A 1 103 ? -23.274 37.751 46.559 1.00 129.84 137 LEU A O 1
ATOM 797 N N . PHE A 1 104 ? -23.093 38.986 44.692 1.00 148.37 138 PHE A N 1
ATOM 798 C CA . PHE A 1 104 ? -22.508 40.089 45.442 1.00 168.19 138 PHE A CA 1
ATOM 799 C C . PHE A 1 104 ? -23.519 40.620 46.451 1.00 165.50 138 PHE A C 1
ATOM 800 O O . PHE A 1 104 ? -23.160 40.971 47.585 1.00 173.47 138 PHE A O 1
ATOM 808 N N . ALA A 1 105 ? -24.803 40.638 46.065 1.00 158.16 139 ALA A N 1
ATOM 809 C CA . ALA A 1 105 ? -25.857 40.992 47.011 1.00 158.52 139 ALA A CA 1
ATOM 810 C C . ALA A 1 105 ? -25.867 40.050 48.216 1.00 160.98 139 ALA A C 1
ATOM 811 O O . ALA A 1 105 ? -26.028 40.502 49.357 1.00 161.48 139 ALA A O 1
ATOM 813 N N . GLN A 1 106 ? -25.702 38.738 47.991 1.00 152.80 140 GLN A N 1
ATOM 814 C CA . GLN A 1 106 ? -25.616 37.817 49.126 1.00 148.04 140 GLN A CA 1
ATOM 815 C C . GLN A 1 106 ? -24.407 38.120 49.995 1.00 147.67 140 GLN A C 1
ATOM 816 O O . GLN A 1 106 ? -24.499 38.076 51.227 1.00 164.03 140 GLN A O 1
ATOM 822 N N . GLN A 1 107 ? -23.254 38.399 49.373 1.00 147.64 141 GLN A N 1
ATOM 823 C CA . GLN A 1 107 ? -22.074 38.778 50.143 1.00 158.73 141 GLN A CA 1
ATOM 824 C C . GLN A 1 107 ? -22.390 39.955 51.043 1.00 176.64 141 GLN A C 1
ATOM 825 O O . GLN A 1 107 ? -21.889 40.033 52.171 1.00 164.50 141 GLN A O 1
ATOM 831 N N . MET A 1 108 ? -23.251 40.860 50.576 1.00 190.53 142 MET A N 1
ATOM 832 C CA . MET A 1 108 ? -23.625 42.001 51.399 1.00 202.46 142 MET A CA 1
ATOM 833 C C . MET A 1 108 ? -24.610 41.582 52.491 1.00 191.38 142 MET A C 1
ATOM 834 O O . MET A 1 108 ? -24.512 42.057 53.626 1.00 206.93 142 MET A O 1
ATOM 839 N N . ALA A 1 109 ? -25.528 40.657 52.178 1.00 173.90 143 ALA A N 1
ATOM 840 C CA . ALA A 1 109 ? -26.435 40.118 53.190 1.00 168.77 143 ALA A CA 1
ATOM 841 C C . ALA A 1 109 ? -25.652 39.514 54.343 1.00 184.32 143 ALA A C 1
ATOM 842 O O . ALA A 1 109 ? -26.022 39.671 55.515 1.00 181.57 143 ALA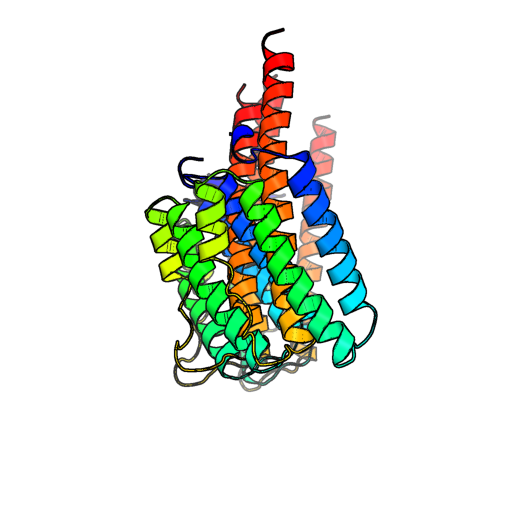 A O 1
ATOM 844 N N . ALA A 1 110 ? -24.567 38.816 54.026 1.00 181.17 144 ALA A N 1
ATOM 845 C CA . ALA A 1 110 ? -23.756 38.198 55.059 1.00 186.94 144 ALA A CA 1
ATOM 846 C C . ALA A 1 110 ? -22.868 39.222 55.760 1.00 194.61 144 ALA A C 1
ATOM 847 O O . ALA A 1 110 ? -22.670 39.142 56.978 1.00 215.58 144 ALA A O 1
ATOM 849 N N . ARG A 1 111 ? -22.322 40.179 55.011 1.00 180.97 145 ARG A N 1
ATOM 850 C CA . ARG A 1 111 ? -21.654 41.343 55.590 1.00 187.65 145 ARG A CA 1
ATOM 851 C C . ARG A 1 111 ? -22.632 42.126 56.463 1.00 194.47 145 ARG A C 1
ATOM 852 O O . ARG A 1 111 ? -22.988 41.711 57.568 1.00 204.66 145 ARG A O 1
ATOM 860 N N . SER B 1 2 ? -12.979 17.251 43.635 1.00 111.09 36 SER B N 1
ATOM 861 C CA . SER B 1 2 ? -14.083 18.130 43.269 1.00 121.64 36 SER B CA 1
ATOM 862 C C . SER B 1 2 ? -13.914 18.657 41.842 1.00 132.37 36 SER B C 1
ATOM 863 O O . SER B 1 2 ? -13.669 17.882 40.911 1.00 132.37 36 SER B O 1
ATOM 866 N N . LEU B 1 3 ? -14.057 19.979 41.677 1.00 133.75 37 LEU B N 1
ATOM 867 C CA . LEU B 1 3 ? -13.773 20.595 40.383 1.00 127.07 37 LEU B CA 1
ATOM 868 C C . LEU B 1 3 ? -12.288 20.536 40.048 1.00 131.39 37 LEU B C 1
ATOM 869 O O . LEU B 1 3 ? -11.924 20.458 38.867 1.00 136.35 37 LEU B O 1
ATOM 874 N N . THR B 1 4 ? -11.415 20.585 41.060 1.00 122.73 38 THR B N 1
ATOM 875 C CA . THR B 1 4 ? -9.997 20.417 40.778 1.00 114.50 38 THR B CA 1
ATOM 876 C C . THR B 1 4 ? -9.659 18.968 40.454 1.00 108.41 38 THR B C 1
ATOM 877 O O . THR B 1 4 ? -8.626 18.707 39.826 1.00 98.88 38 THR B O 1
ATOM 881 N N . ASP B 1 5 ? -10.512 18.028 40.866 1.00 105.70 39 ASP B N 1
ATOM 882 C CA . ASP B 1 5 ? -10.399 16.631 40.478 1.00 102.92 39 ASP B CA 1
ATOM 883 C C . ASP B 1 5 ? -10.960 16.365 39.093 1.00 97.58 39 ASP B C 1
ATOM 884 O O . ASP B 1 5 ? -11.003 15.204 38.672 1.00 96.42 39 ASP B O 1
ATOM 889 N N . LEU B 1 6 ? -11.456 17.402 38.413 1.00 111.29 40 LEU B N 1
ATOM 890 C CA . LEU B 1 6 ? -11.806 17.294 37.001 1.00 108.28 40 LEU B CA 1
ATOM 891 C C . LEU B 1 6 ? -10.567 17.328 36.122 1.00 92.96 40 LEU B C 1
ATOM 892 O O . LEU B 1 6 ? -10.566 16.755 35.028 1.00 85.34 40 LEU B O 1
ATOM 897 N N . VAL B 1 7 ? -9.525 18.013 36.575 1.00 80.89 41 VAL B N 1
ATOM 898 C CA . VAL B 1 7 ? -8.238 18.047 35.901 1.00 81.36 41 VAL B CA 1
ATOM 899 C C . VAL B 1 7 ? -7.276 17.180 36.713 1.00 66.08 41 VAL B C 1
ATOM 900 O O . VAL B 1 7 ? -6.765 17.586 37.758 1.00 66.79 41 VAL B O 1
ATOM 904 N N . GLU B 1 8 ? -7.011 15.973 36.216 1.00 70.35 42 GLU B N 1
ATOM 905 C CA . GLU B 1 8 ? -6.193 15.015 36.951 1.00 65.26 42 GLU B CA 1
ATOM 906 C C . GLU B 1 8 ? -4.721 15.432 37.026 1.00 84.27 42 GLU B C 1
ATOM 907 O O . GLU B 1 8 ? -4.067 15.207 38.053 1.00 82.80 42 GLU B O 1
ATOM 913 N N . GLN B 1 9 ? -4.174 16.052 35.976 1.00 92.83 43 GLN B N 1
ATOM 914 C CA . GLN B 1 9 ? -2.760 16.447 35.957 1.00 81.41 43 GLN B CA 1
ATOM 915 C C . GLN B 1 9 ? -2.650 17.920 35.583 1.00 71.95 43 GLN B C 1
ATOM 916 O O . GLN B 1 9 ? -2.433 18.259 34.413 1.00 100.07 43 GLN B O 1
ATOM 922 N N . PRO B 1 10 ? -2.795 18.824 36.550 1.00 92.78 44 PRO B N 1
ATOM 923 C CA . PRO B 1 10 ? -2.860 20.253 36.196 1.00 87.64 44 PRO B CA 1
ATOM 924 C C . PRO B 1 10 ? -1.582 20.802 35.573 1.00 84.09 44 PRO B C 1
ATOM 925 O O . PRO B 1 10 ? -1.658 21.667 34.691 1.00 91.75 44 PRO B O 1
ATOM 929 N N . ALA B 1 11 ? -0.408 20.340 36.006 1.00 79.72 45 ALA B N 1
ATOM 930 C CA . ALA B 1 11 ? 0.836 20.839 35.423 1.00 71.09 45 ALA B CA 1
ATOM 931 C C . ALA B 1 11 ? 0.892 20.543 33.930 1.00 81.18 45 ALA B C 1
ATOM 932 O O . ALA B 1 11 ? 1.187 21.429 33.112 1.00 109.87 45 ALA B O 1
ATOM 934 N N . LYS B 1 12 ? 0.559 19.306 33.556 1.00 77.48 46 LYS B N 1
ATOM 935 C CA . LYS B 1 12 ? 0.612 18.898 32.156 1.00 66.48 46 LYS B CA 1
ATOM 936 C C . LYS B 1 12 ? -0.406 19.664 31.330 1.00 55.29 46 LYS B C 1
ATOM 937 O O . LYS B 1 12 ? -0.078 20.211 30.269 1.00 75.86 46 LYS B O 1
ATOM 943 N N . VAL B 1 13 ? -1.635 19.766 31.832 1.00 55.87 47 VAL B N 1
ATOM 944 C CA . VAL B 1 13 ? -2.682 20.445 31.074 1.00 54.87 47 VAL B CA 1
ATOM 945 C C . VAL B 1 13 ? -2.324 21.906 30.863 1.00 59.61 47 VAL B C 1
ATOM 946 O O . VAL B 1 13 ? -2.493 22.456 29.764 1.00 68.38 47 VAL B O 1
ATOM 950 N N . MET B 1 14 ? -1.792 22.550 31.899 1.00 64.35 48 MET B N 1
ATOM 951 C CA . MET B 1 14 ? -1.410 23.947 31.749 1.00 75.14 48 MET B CA 1
ATOM 952 C C . MET B 1 14 ? -0.299 24.120 30.712 1.00 78.22 48 MET B C 1
ATOM 953 O O . MET B 1 14 ? -0.350 25.052 29.899 1.00 68.13 48 MET B O 1
ATOM 958 N N . ARG B 1 15 ? 0.717 23.237 30.706 1.00 69.47 49 ARG B N 1
ATOM 959 C CA . ARG B 1 15 ? 1.802 23.470 29.750 1.00 53.97 49 ARG B CA 1
ATOM 960 C C . ARG B 1 15 ? 1.379 23.169 28.312 1.00 69.44 49 ARG B C 1
ATOM 961 O O . ARG B 1 15 ? 1.752 23.909 27.390 1.00 77.96 49 ARG B O 1
ATOM 969 N N . ILE B 1 16 ? 0.611 22.096 28.089 1.00 67.96 50 ILE B N 1
ATOM 970 C CA . ILE B 1 16 ? 0.043 21.879 26.758 1.00 54.09 50 ILE B CA 1
ATOM 971 C C . ILE B 1 16 ? -0.759 23.099 26.326 1.00 57.79 50 ILE B C 1
ATOM 972 O O . ILE B 1 16 ? -0.656 23.564 25.179 1.00 77.06 50 ILE B O 1
ATOM 977 N N . GLY B 1 17 ? -1.544 23.660 27.249 1.00 61.39 51 GLY B N 1
ATOM 978 C CA . GLY B 1 17 ? -2.353 24.826 26.914 1.00 48.26 51 GLY B CA 1
ATOM 979 C C . GLY B 1 17 ? -1.514 26.024 26.523 1.00 56.46 51 GLY B C 1
ATOM 980 O O . GLY B 1 17 ? -1.809 26.712 25.540 1.00 88.23 51 GLY B O 1
ATOM 981 N N . THR B 1 18 ? -0.432 26.267 27.260 1.00 58.36 52 THR B N 1
ATOM 982 C CA . THR B 1 18 ? 0.435 27.395 26.935 1.00 59.68 52 THR B CA 1
ATOM 983 C C . THR B 1 18 ? 1.122 27.186 25.586 1.00 61.26 52 THR B C 1
ATOM 984 O O . THR B 1 18 ? 1.298 28.139 24.811 1.00 67.54 52 THR B O 1
ATOM 988 N N . MET B 1 19 ? 1.486 25.936 25.284 1.00 59.67 53 MET B N 1
ATOM 989 C CA . MET B 1 19 ? 2.056 25.614 23.982 1.00 52.63 53 MET B CA 1
ATOM 990 C C . MET B 1 19 ? 1.087 25.996 22.872 1.00 57.21 53 MET B C 1
ATOM 991 O O . MET B 1 19 ? 1.430 26.774 21.969 1.00 59.74 53 MET B O 1
ATOM 996 N N . ILE B 1 20 ? -0.167 25.547 22.988 1.00 52.56 54 ILE B N 1
ATOM 997 C CA . ILE B 1 20 ? -1.145 25.817 21.935 1.00 52.22 54 ILE B CA 1
ATOM 998 C C . ILE B 1 20 ? -1.388 27.317 21.796 1.00 60.36 54 ILE B C 1
ATOM 999 O O . ILE B 1 20 ? -1.496 27.839 20.675 1.00 65.63 54 ILE B O 1
ATOM 1004 N N . LYS B 1 21 ? -1.465 28.040 22.924 1.00 64.24 55 LYS B N 1
ATOM 1005 C CA . LYS B 1 21 ? -1.669 29.490 22.863 1.00 60.27 55 LYS B CA 1
ATOM 1006 C C . LYS B 1 21 ? -0.545 30.172 22.085 1.00 65.45 55 LYS B C 1
ATOM 1007 O O . LYS B 1 21 ? -0.795 30.944 21.141 1.00 75.18 55 LYS B O 1
ATOM 1013 N N . GLN B 1 22 ? 0.707 29.824 22.406 1.00 60.08 56 GLN B N 1
ATOM 1014 C CA . GLN B 1 22 ? 1.830 30.442 21.701 1.00 73.26 56 GLN B CA 1
ATOM 1015 C C . GLN B 1 22 ? 1.801 30.138 20.202 1.00 66.45 56 GLN B C 1
ATOM 1016 O O . GLN B 1 22 ? 2.098 31.020 19.382 1.00 62.65 56 GLN B O 1
ATOM 1022 N N . LEU B 1 23 ? 1.450 28.901 19.812 1.00 67.49 57 LEU B N 1
ATOM 1023 C CA . LEU B 1 23 ? 1.393 28.639 18.372 1.00 60.27 57 LEU B CA 1
ATOM 1024 C C . LEU B 1 23 ? 0.249 29.406 17.707 1.00 49.95 57 LEU B C 1
ATOM 1025 O O . LEU B 1 23 ? 0.413 29.908 16.596 1.00 63.93 57 LEU B O 1
ATOM 1030 N N . LEU B 1 24 ? -0.917 29.497 18.347 1.00 64.30 58 LEU B N 1
ATOM 1031 C CA . LEU B 1 24 ? -1.991 30.322 17.792 1.00 63.04 58 LEU B CA 1
ATOM 1032 C C . LEU B 1 24 ? -1.508 31.737 17.486 1.00 59.25 58 LEU B C 1
ATOM 1033 O O . LEU B 1 24 ? -1.722 32.263 16.379 1.00 74.95 58 LEU B O 1
ATOM 1038 N N . GLU B 1 25 ? -0.807 32.349 18.448 1.00 68.11 59 GLU B N 1
ATOM 1039 C CA . GLU B 1 25 ? -0.273 33.693 18.226 1.00 76.97 59 GLU B CA 1
ATOM 1040 C C . GLU B 1 25 ? 0.711 33.702 17.056 1.00 75.13 59 GLU B C 1
ATOM 1041 O O . GLU B 1 25 ? 0.749 34.653 16.255 1.00 58.64 59 GLU B O 1
ATOM 1047 N N . GLU B 1 26 ? 1.488 32.625 16.917 1.00 68.29 60 GLU B N 1
ATOM 1048 C CA . GLU B 1 26 ? 2.444 32.562 15.821 1.00 74.20 60 GLU B CA 1
ATOM 1049 C C . GLU B 1 26 ? 1.744 32.459 14.464 1.00 78.68 60 GLU B C 1
ATOM 1050 O O . GLU B 1 26 ? 2.206 33.041 13.477 1.00 74.87 60 GLU B O 1
ATOM 1056 N N . VAL B 1 27 ? 0.661 31.684 14.378 1.00 80.84 61 VAL B N 1
ATOM 1057 C CA . VAL B 1 27 ? -0.058 31.554 13.112 1.00 72.59 61 VAL B CA 1
ATOM 1058 C C . VAL B 1 27 ? -0.664 32.886 12.715 1.00 75.22 61 VAL B C 1
ATOM 1059 O O . VAL B 1 27 ? -0.589 33.300 11.554 1.00 85.64 61 VAL B O 1
ATOM 1063 N N . ARG B 1 28 ? -1.283 33.582 13.670 1.00 93.84 62 ARG B N 1
ATOM 1064 C CA . ARG B 1 28 ? -1.740 34.925 13.339 1.00 93.18 62 ARG B CA 1
ATOM 1065 C C . ARG B 1 28 ? -0.594 35.899 13.084 1.00 96.17 62 ARG B C 1
ATOM 1066 O O . ARG B 1 28 ? -0.857 37.014 12.626 1.00 105.58 62 ARG B O 1
ATOM 1074 N N . ALA B 1 29 ? 0.662 35.521 13.354 1.00 99.71 63 ALA B N 1
ATOM 1075 C CA . ALA B 1 29 ? 1.759 36.464 13.127 1.00 102.51 63 ALA B CA 1
ATOM 1076 C C . ALA B 1 29 ? 2.027 36.688 11.636 1.00 114.27 63 ALA B C 1
ATOM 1077 O O . ALA B 1 29 ? 2.301 37.820 11.219 1.00 104.13 63 ALA B O 1
ATOM 1079 N N . ALA B 1 30 ? 1.950 35.640 10.816 1.00 89.86 64 ALA B N 1
ATOM 1080 C CA . ALA B 1 30 ? 2.280 35.741 9.397 1.00 95.50 64 ALA B CA 1
ATOM 1081 C C . ALA B 1 30 ? 1.669 34.547 8.669 1.00 95.26 64 ALA B C 1
ATOM 1082 O O . ALA B 1 30 ? 1.368 33.525 9.298 1.00 97.53 64 ALA B O 1
ATOM 1084 N N . PRO B 1 31 ? 1.462 34.647 7.354 1.00 89.05 65 PRO B N 1
ATOM 1085 C CA . PRO B 1 31 ? 0.927 33.503 6.600 1.00 84.32 65 PRO B CA 1
ATOM 1086 C C . PRO B 1 31 ? 1.897 32.326 6.567 1.00 90.47 65 PRO B C 1
ATOM 1087 O O . PRO B 1 31 ? 3.114 32.477 6.706 1.00 89.59 65 PRO B O 1
ATOM 1091 N N . LEU B 1 32 ? 1.334 31.136 6.346 1.00 87.75 66 LEU B N 1
ATOM 1092 C CA . LEU B 1 32 ? 2.071 29.882 6.431 1.00 68.39 66 LEU B CA 1
ATOM 1093 C C . LEU B 1 32 ? 2.148 29.186 5.082 1.00 69.12 66 LEU B C 1
ATOM 1094 O O . LEU B 1 32 ? 1.345 29.430 4.180 1.00 82.98 66 LEU B O 1
ATOM 1099 N N . ASP B 1 33 ? 3.112 28.278 4.978 1.00 63.15 67 ASP B N 1
ATOM 1100 C CA . ASP B 1 33 ? 3.310 27.453 3.798 1.00 52.60 67 ASP B CA 1
ATOM 1101 C C . ASP B 1 33 ? 2.739 26.060 4.063 1.00 48.61 67 ASP B C 1
ATOM 1102 O O . ASP B 1 33 ? 2.208 25.782 5.139 1.00 79.12 67 ASP B O 1
ATOM 1107 N N . GLU B 1 34 ? 2.857 25.169 3.079 1.00 85.00 68 GLU B N 1
ATOM 1108 C CA . GLU B 1 34 ? 2.250 23.848 3.213 1.00 77.24 68 GLU B CA 1
ATOM 1109 C C . GLU B 1 34 ? 2.883 23.060 4.360 1.00 70.86 68 GLU B C 1
ATOM 1110 O O . GLU B 1 34 ? 2.177 22.526 5.231 1.00 75.99 68 GLU B O 1
ATOM 1116 N N . ALA B 1 35 ? 4.218 22.985 4.382 1.00 68.49 69 ALA B N 1
ATOM 1117 C CA . ALA B 1 35 ? 4.905 22.164 5.378 1.00 67.00 69 ALA B CA 1
ATOM 1118 C C . ALA B 1 35 ? 4.567 22.617 6.797 1.00 69.78 69 ALA B C 1
ATOM 1119 O O . ALA B 1 35 ? 4.370 21.786 7.692 1.00 65.04 69 ALA B O 1
ATOM 1121 N N . SER B 1 36 ? 4.493 23.934 7.018 1.00 65.32 70 SER B N 1
ATOM 1122 C CA . SER B 1 36 ? 4.122 24.454 8.327 1.00 59.80 70 SER B CA 1
ATOM 1123 C C . SER B 1 36 ? 2.706 24.059 8.684 1.00 76.27 70 SER B C 1
ATOM 1124 O O . SER B 1 36 ? 2.402 23.814 9.861 1.00 61.85 70 SER B O 1
ATOM 1127 N N . ARG B 1 37 ? 1.823 23.996 7.683 1.00 62.40 71 ARG B N 1
ATOM 1128 C CA . ARG B 1 37 ? 0.446 23.638 7.979 1.00 64.51 71 ARG B CA 1
ATOM 1129 C C . ARG B 1 37 ? 0.327 22.163 8.342 1.00 64.27 71 ARG B C 1
ATOM 1130 O O . ARG B 1 37 ? -0.477 21.804 9.208 1.00 62.76 71 ARG B O 1
ATOM 1138 N N . ASN B 1 38 ? 1.121 21.296 7.711 1.00 76.34 72 ASN B N 1
ATOM 1139 C CA . ASN B 1 38 ? 1.120 19.897 8.126 1.00 82.40 72 ASN B CA 1
ATOM 1140 C C . ASN B 1 38 ? 1.690 19.730 9.539 1.00 75.14 72 ASN B C 1
ATOM 1141 O O . ASN B 1 38 ? 1.056 19.092 10.394 1.00 81.31 72 ASN B O 1
ATOM 1146 N N . ARG B 1 39 ? 2.879 20.293 9.813 1.00 61.56 73 ARG B N 1
ATOM 1147 C CA . ARG B 1 39 ? 3.413 20.218 11.176 1.00 73.87 73 ARG B CA 1
ATOM 1148 C C . ARG B 1 39 ? 2.381 20.685 12.180 1.00 73.24 73 ARG B C 1
ATOM 1149 O O . ARG B 1 39 ? 2.190 20.076 13.236 1.00 71.92 73 ARG B O 1
ATOM 1157 N N . LEU B 1 40 ? 1.724 21.793 11.870 1.00 70.60 74 LEU B N 1
ATOM 1158 C CA . LEU B 1 40 ? 0.779 22.359 12.811 1.00 55.66 74 LEU B CA 1
ATOM 1159 C C . LEU B 1 40 ? -0.447 21.463 12.982 1.00 62.23 74 LEU B C 1
ATOM 1160 O O . LEU B 1 40 ? -0.945 21.317 14.107 1.00 57.35 74 LEU B O 1
ATOM 1165 N N . ARG B 1 41 ? -0.931 20.811 11.904 1.00 60.87 75 ARG B N 1
ATOM 1166 C CA . ARG B 1 41 ? -2.038 19.866 12.086 1.00 75.11 75 ARG B CA 1
ATOM 1167 C C . ARG B 1 41 ? -1.616 18.720 13.014 1.00 74.87 75 ARG B C 1
ATOM 1168 O O . ARG B 1 41 ? -2.376 18.309 13.901 1.00 83.16 75 ARG B O 1
ATOM 1176 N N . ASP B 1 42 ? -0.417 18.155 12.785 1.00 70.26 76 ASP B N 1
ATOM 1177 C CA . ASP B 1 42 ? 0.030 17.019 13.587 1.00 73.02 76 ASP B CA 1
ATOM 1178 C C . ASP B 1 42 ? 0.221 17.420 15.040 1.00 66.37 76 ASP B C 1
ATOM 1179 O O . ASP B 1 42 ? -0.164 16.676 15.952 1.00 79.14 76 ASP B O 1
ATOM 1184 N N . ILE B 1 43 ? 0.793 18.602 15.271 1.00 60.72 77 ILE B N 1
ATOM 1185 C CA . ILE B 1 43 ? 0.887 19.140 16.626 1.00 56.35 77 ILE B CA 1
ATOM 1186 C C . ILE B 1 43 ? -0.496 19.209 17.254 1.00 60.25 77 ILE B C 1
ATOM 1187 O O . ILE B 1 43 ? -0.682 18.836 18.415 1.00 69.32 77 ILE B O 1
ATOM 1192 N N . HIS B 1 44 ? -1.493 19.668 16.486 1.00 60.28 78 HIS B N 1
ATOM 1193 C CA . HIS B 1 44 ? -2.869 19.701 16.976 1.00 54.43 78 HIS B CA 1
ATOM 1194 C C . HIS B 1 44 ? -3.331 18.322 17.421 1.00 61.19 78 HIS B C 1
ATOM 1195 O O . HIS B 1 44 ? -3.920 18.166 18.498 1.00 74.05 78 HIS B O 1
ATOM 1202 N N . ALA B 1 45 ? -3.062 17.303 16.607 1.00 57.68 79 ALA B N 1
ATOM 1203 C CA . ALA B 1 45 ? -3.478 15.953 16.968 1.00 62.02 79 ALA B CA 1
ATOM 1204 C C . ALA B 1 45 ? -2.816 15.492 18.267 1.00 64.52 79 ALA B C 1
ATOM 1205 O O . ALA B 1 45 ? -3.498 15.138 19.246 1.00 72.05 79 ALA B O 1
ATOM 1207 N N . THR B 1 46 ? -1.475 15.499 18.295 1.00 60.99 80 THR B N 1
ATOM 1208 C CA . THR B 1 46 ? -0.765 14.956 19.450 1.00 71.95 80 THR B CA 1
ATOM 1209 C C . THR B 1 46 ? -1.083 15.749 20.708 1.00 76.48 80 THR B C 1
ATOM 1210 O O . THR B 1 46 ? -1.182 15.176 21.797 1.00 86.57 80 THR B O 1
ATOM 1214 N N . SER B 1 47 ? -1.294 17.056 20.571 1.00 65.15 81 SER B N 1
ATOM 1215 C CA . SER B 1 47 ? -1.589 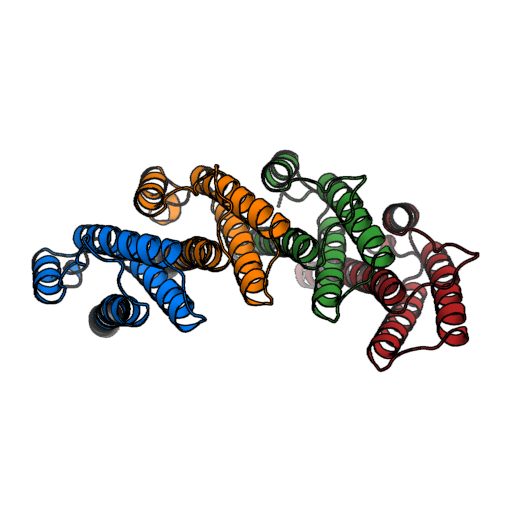17.877 21.734 1.00 60.74 81 SER B CA 1
ATOM 1216 C C . SER B 1 47 ? -2.984 17.587 22.270 1.00 73.03 81 SER B C 1
ATOM 1217 O O . SER B 1 47 ? -3.199 17.612 23.491 1.00 66.81 81 SER B O 1
ATOM 1220 N N . ILE B 1 48 ? -3.948 17.291 21.389 1.00 57.24 82 ILE B N 1
ATOM 1221 C CA . ILE B 1 48 ? -5.231 16.822 21.919 1.00 66.10 82 ILE B CA 1
ATOM 1222 C C . ILE B 1 48 ? -5.056 15.504 22.677 1.00 69.24 82 ILE B C 1
ATOM 1223 O O . ILE B 1 48 ? -5.679 15.297 23.721 1.00 67.52 82 ILE B O 1
ATOM 1228 N N . ARG B 1 49 ? -4.206 14.592 22.183 1.00 65.02 83 ARG B N 1
ATOM 1229 C CA . ARG B 1 49 ? -4.055 13.327 22.909 1.00 56.27 83 ARG B CA 1
ATOM 1230 C C . ARG B 1 49 ? -3.404 13.544 24.279 1.00 74.01 83 ARG B C 1
ATOM 1231 O O . ARG B 1 49 ? -3.880 13.018 25.303 1.00 77.83 83 ARG B O 1
ATOM 1239 N N . GLU B 1 50 ? -2.333 14.339 24.325 1.00 74.92 84 GLU B N 1
ATOM 1240 C CA . GLU B 1 50 ? -1.673 14.604 25.597 1.00 76.27 84 GLU B CA 1
ATOM 1241 C C . GLU B 1 50 ? -2.620 15.293 26.566 1.00 77.67 84 GLU B C 1
ATOM 1242 O O . GLU B 1 50 ? -2.652 14.966 27.757 1.00 87.67 84 GLU B O 1
ATOM 1248 N N . LEU B 1 51 ? -3.394 16.257 26.069 1.00 73.95 85 LEU B N 1
ATOM 1249 C CA . LEU B 1 51 ? -4.381 16.943 26.897 1.00 58.31 85 LEU B CA 1
ATOM 1250 C C . LEU B 1 51 ? -5.409 15.961 27.466 1.00 82.41 85 LEU B C 1
ATOM 1251 O O . LEU B 1 51 ? -5.724 16.003 28.663 1.00 95.94 85 LEU B O 1
ATOM 1256 N N . GLU B 1 52 ? -5.958 15.080 26.619 1.00 74.34 86 GLU B N 1
ATOM 1257 C CA . GLU B 1 52 ? -6.841 14.021 27.111 1.00 87.28 86 GLU B CA 1
ATOM 1258 C C . GLU B 1 52 ? -6.227 13.280 28.294 1.00 87.88 86 GLU B C 1
ATOM 1259 O O . GLU B 1 52 ? -6.885 13.072 29.320 1.00 80.59 86 GLU B O 1
ATOM 1265 N N . ASP B 1 53 ? -4.955 12.884 28.170 1.00 93.40 87 ASP B N 1
ATOM 1266 C CA . ASP B 1 53 ? -4.317 12.123 29.243 1.00 97.47 87 ASP B CA 1
ATOM 1267 C C . ASP B 1 53 ? -4.446 12.808 30.604 1.00 94.01 87 ASP B C 1
ATOM 1268 O O . ASP B 1 53 ? -4.542 12.128 31.633 1.00 98.61 87 ASP B O 1
ATOM 1273 N N . GLY B 1 54 ? -4.448 14.140 30.635 1.00 89.91 88 GLY B N 1
ATOM 1274 C CA . GLY B 1 54 ? -4.445 14.913 31.863 1.00 87.71 88 GLY B CA 1
ATOM 1275 C C . GLY B 1 54 ? -5.779 15.395 32.403 1.00 100.25 88 GLY B C 1
ATOM 1276 O O . GLY B 1 54 ? -5.788 16.197 33.345 1.00 95.36 88 GLY B O 1
ATOM 1277 N N . LEU B 1 55 ? -6.902 14.961 31.839 1.00 74.68 89 LEU B N 1
ATOM 1278 C CA . LEU B 1 55 ? -8.221 15.427 32.247 1.00 79.80 89 LEU B CA 1
ATOM 1279 C C . LEU B 1 55 ? -9.053 14.264 32.777 1.00 67.73 89 LEU B C 1
ATOM 1280 O O . LEU B 1 55 ? -8.766 13.098 32.498 1.00 75.47 89 LEU B O 1
ATOM 1285 N N . ALA B 1 56 ? -10.091 14.591 33.554 1.00 58.37 90 ALA B N 1
ATOM 1286 C CA . ALA B 1 56 ? -11.038 13.575 34.005 1.00 63.29 90 ALA B CA 1
ATOM 1287 C C . ALA B 1 56 ? -11.805 12.998 32.815 1.00 73.62 90 ALA B C 1
ATOM 1288 O O . ALA B 1 56 ? -11.912 13.639 31.766 1.00 89.84 90 ALA B O 1
ATOM 1290 N N . PRO B 1 57 ? -12.346 11.778 32.948 1.00 112.11 91 PRO B N 1
ATOM 1291 C CA . PRO B 1 57 ? -13.070 11.181 31.813 1.00 95.95 91 PRO B CA 1
ATOM 1292 C C . PRO B 1 57 ? -14.174 12.074 31.276 1.00 97.53 91 PRO B C 1
ATOM 1293 O O . PRO B 1 57 ? -14.346 12.180 30.053 1.00 113.70 91 PRO B O 1
ATOM 1297 N N . GLU B 1 58 ? -14.925 12.727 32.164 1.00 87.18 92 GLU B N 1
ATOM 1298 C CA . GLU B 1 58 ? -16.026 13.579 31.722 1.00 77.71 92 GLU B CA 1
ATOM 1299 C C . GLU B 1 58 ? -15.536 14.706 30.819 1.00 80.43 92 GLU B C 1
ATOM 1300 O O . GLU B 1 58 ? -16.200 15.054 29.833 1.00 88.68 92 GLU B O 1
ATOM 1306 N N . LEU B 1 59 ? -14.365 15.273 31.116 1.00 72.51 93 LEU B N 1
ATOM 1307 C CA . LEU B 1 59 ? -13.853 16.332 30.258 1.00 67.00 93 LEU B CA 1
ATOM 1308 C C . LEU B 1 59 ? -13.156 15.787 29.023 1.00 66.24 93 LEU B C 1
ATOM 1309 O O . LEU B 1 59 ? -13.186 16.437 27.973 1.00 56.96 93 LEU B O 1
ATOM 1314 N N . ARG B 1 60 ? -12.505 14.629 29.132 1.00 62.09 94 ARG B N 1
ATOM 1315 C CA . ARG B 1 60 ? -12.077 13.913 27.939 1.00 64.21 94 ARG B CA 1
ATOM 1316 C C . ARG B 1 60 ? -13.218 13.833 26.927 1.00 78.38 94 ARG B C 1
ATOM 1317 O O . ARG B 1 60 ? -13.071 14.243 25.767 1.00 76.63 94 ARG B O 1
ATOM 1325 N N . GLU B 1 61 ? -14.381 13.324 27.360 1.00 84.70 95 GLU B N 1
ATOM 1326 C CA . GLU B 1 61 ? -15.479 13.127 26.415 1.00 91.43 95 GLU B CA 1
ATOM 1327 C C . GLU B 1 61 ? -16.186 14.426 26.031 1.00 89.61 95 GLU B C 1
ATOM 1328 O O . GLU B 1 61 ? -16.706 14.521 24.916 1.00 92.60 95 GLU B O 1
ATOM 1334 N N . GLU B 1 62 ? -16.222 15.432 26.909 1.00 84.82 96 GLU B N 1
ATOM 1335 C CA . GLU B 1 62 ? -16.729 16.743 26.501 1.00 67.28 96 GLU B CA 1
ATOM 1336 C C . GLU B 1 62 ? -15.869 17.343 25.396 1.00 66.27 96 GLU B C 1
ATOM 1337 O O . GLU B 1 62 ? -16.375 17.823 24.367 1.00 59.31 96 GLU B O 1
ATOM 1343 N N . LEU B 1 63 ? -14.560 17.388 25.631 1.00 64.40 97 LEU B N 1
ATOM 1344 C CA . LEU B 1 63 ? -13.646 17.870 24.614 1.00 67.41 97 LEU B CA 1
ATOM 1345 C C . LEU B 1 63 ? -13.825 17.087 23.319 1.00 66.87 97 LEU B C 1
ATOM 1346 O O . LEU B 1 63 ? -13.824 17.670 22.230 1.00 61.21 97 LEU B O 1
ATOM 1351 N N . ASP B 1 64 ? -14.012 15.765 23.419 1.00 63.73 98 ASP B N 1
ATOM 1352 C CA . ASP B 1 64 ? -14.199 14.969 22.211 1.00 66.42 98 ASP B CA 1
ATOM 1353 C C . ASP B 1 64 ? -15.489 15.344 21.492 1.00 78.35 98 ASP B C 1
ATOM 1354 O O . ASP B 1 64 ? -15.520 15.409 20.257 1.00 88.12 98 ASP B O 1
ATOM 1359 N N . ARG B 1 65 ? -16.562 15.600 22.244 1.00 71.07 99 ARG B N 1
ATOM 1360 C CA . ARG B 1 65 ? -17.805 16.032 21.621 1.00 57.11 99 ARG B CA 1
ATOM 1361 C C . ARG B 1 65 ? -17.624 17.367 20.923 1.00 63.67 99 ARG B C 1
ATOM 1362 O O . ARG B 1 65 ? -18.385 17.687 20.003 1.00 79.95 99 ARG B O 1
ATOM 1370 N N . LEU B 1 66 ? -16.665 18.184 21.379 1.00 58.75 100 LEU B N 1
ATOM 1371 C CA . LEU B 1 66 ? -16.507 19.537 20.843 1.00 61.97 100 LEU B CA 1
ATOM 1372 C C . LEU B 1 66 ? -15.489 19.644 19.715 1.00 70.74 100 LEU B C 1
ATOM 1373 O O . LEU B 1 66 ? -15.542 20.611 18.945 1.00 58.31 100 LEU B O 1
ATOM 1378 N N . THR B 1 67 ? -14.565 18.698 19.605 1.00 56.26 101 THR B N 1
ATOM 1379 C CA . THR B 1 67 ? -13.483 18.766 18.637 1.00 58.10 101 THR B CA 1
ATOM 1380 C C . THR B 1 67 ? -13.636 17.652 17.612 1.00 73.83 101 THR B C 1
ATOM 1381 O O . THR B 1 67 ? -13.997 16.522 17.958 1.00 83.19 101 THR B O 1
ATOM 1385 N N . LEU B 1 68 ? -13.375 17.984 16.347 1.00 88.68 102 LEU B N 1
ATOM 1386 C CA . LEU B 1 68 ? -13.331 17.024 15.253 1.00 83.64 102 LEU B CA 1
ATOM 1387 C C . LEU B 1 68 ? -11.904 16.929 14.735 1.00 72.38 102 LEU B C 1
ATOM 1388 O O . LEU B 1 68 ? -11.256 17.974 14.583 1.00 74.25 102 LEU B O 1
ATOM 1393 N N . PRO B 1 69 ? -11.356 15.737 14.487 1.00 73.34 103 PRO B N 1
ATOM 1394 C CA . PRO B 1 69 ? -9.973 15.651 13.992 1.00 85.89 103 PRO B CA 1
ATOM 1395 C C . PRO B 1 69 ? -9.861 16.264 12.603 1.00 86.67 103 PRO B C 1
ATOM 1396 O O . PRO B 1 69 ? -10.858 16.585 11.946 1.00 70.69 103 PRO B O 1
ATOM 1400 N N . PHE B 1 70 ? -8.624 16.472 12.157 1.00 92.14 104 PHE B N 1
ATOM 1401 C CA . PHE B 1 70 ? -8.517 16.965 10.795 1.00 86.93 104 PHE B CA 1
ATOM 1402 C C . PHE B 1 70 ? -8.526 15.819 9.789 1.00 97.45 104 PHE B C 1
ATOM 1403 O O . PHE B 1 70 ? -8.164 14.673 10.088 1.00 77.84 104 PHE B O 1
ATOM 1411 N N . ASN B 1 71 ? -8.946 16.171 8.573 1.00 109.44 105 ASN B N 1
ATOM 1412 C CA . ASN B 1 71 ? -8.873 15.361 7.364 1.00 110.92 105 ASN B CA 1
ATOM 1413 C C . ASN B 1 71 ? -7.412 15.034 7.047 1.00 110.75 105 ASN B C 1
ATOM 1414 O O . ASN B 1 71 ? -6.634 15.949 6.759 1.00 115.03 105 ASN B O 1
ATOM 1419 N N . GLU B 1 72 ? -7.000 13.757 7.142 1.00 104.25 106 GLU B N 1
ATOM 1420 C CA . GLU B 1 72 ? -5.587 13.439 6.918 1.00 112.44 106 GLU B CA 1
ATOM 1421 C C . GLU B 1 72 ? -5.183 13.281 5.458 1.00 108.50 106 GLU B C 1
ATOM 1422 O O . GLU B 1 72 ? -3.979 13.181 5.196 1.00 100.07 106 GLU B O 1
ATOM 1428 N N . ASP B 1 73 ? -6.121 13.233 4.511 1.00 125.78 107 ASP B N 1
ATOM 1429 C CA . ASP B 1 73 ? -5.739 13.183 3.101 1.00 136.18 107 ASP B CA 1
ATOM 1430 C C . ASP B 1 73 ? -5.641 14.565 2.473 1.00 133.75 107 ASP B C 1
ATOM 1431 O O . ASP B 1 73 ? -5.227 14.675 1.313 1.00 141.90 107 ASP B O 1
ATOM 1436 N N . ALA B 1 74 ? -6.025 15.609 3.201 1.00 119.73 108 ALA B N 1
ATOM 1437 C CA . ALA B 1 74 ? -5.853 16.982 2.760 1.00 103.16 108 ALA B CA 1
ATOM 1438 C C . ALA B 1 74 ? -5.106 17.720 3.855 1.00 103.32 108 ALA B C 1
ATOM 1439 O O . ALA B 1 74 ? -5.176 17.355 5.032 1.00 108.94 108 ALA B O 1
ATOM 1441 N N . VAL B 1 75 ? -4.392 18.773 3.476 1.00 91.87 109 VAL B N 1
ATOM 1442 C CA . VAL B 1 75 ? -3.640 19.583 4.416 1.00 87.12 109 VAL B CA 1
ATOM 1443 C C . VAL B 1 75 ? -4.487 20.802 4.753 1.00 87.17 109 VAL B C 1
ATOM 1444 O O . VAL B 1 75 ? -4.937 21.500 3.822 1.00 82.98 109 VAL B O 1
ATOM 1448 N N . PRO B 1 76 ? -4.779 21.071 6.015 1.00 72.85 110 PRO B N 1
ATOM 1449 C CA . PRO B 1 76 ? -5.737 22.120 6.347 1.00 58.20 110 PRO B CA 1
ATOM 1450 C C . PRO B 1 76 ? -5.177 23.497 6.076 1.00 47.21 110 PRO B C 1
ATOM 1451 O O . PRO B 1 76 ? -3.966 23.718 6.026 1.00 67.74 110 PRO B O 1
ATOM 1455 N N . SER B 1 77 ? -6.095 24.434 5.923 1.00 37.58 111 SER B N 1
ATOM 1456 C CA . SER B 1 77 ? -5.725 25.801 5.615 1.00 49.37 111 SER B CA 1
ATOM 1457 C C . SER B 1 77 ? -5.391 26.583 6.870 1.00 51.59 111 SER B C 1
ATOM 1458 O O . SER B 1 77 ? -5.682 26.164 7.994 1.00 84.71 111 SER B O 1
ATOM 1461 N N . ASP B 1 78 ? -4.766 27.745 6.654 1.00 73.10 112 ASP B N 1
ATOM 1462 C CA . ASP B 1 78 ? -4.558 28.702 7.735 1.00 66.30 112 ASP B CA 1
ATOM 1463 C C . ASP B 1 78 ? -5.859 28.952 8.492 1.00 74.38 112 ASP B C 1
ATOM 1464 O O . ASP B 1 78 ? -5.863 29.086 9.725 1.00 87.72 112 ASP B O 1
ATOM 1469 N N . ALA B 1 79 ? -6.978 29.009 7.761 1.00 65.07 113 ALA B N 1
ATOM 1470 C CA . ALA B 1 79 ? -8.275 29.274 8.373 1.00 67.46 113 ALA B CA 1
ATOM 1471 C C . ALA B 1 79 ? -8.698 28.141 9.304 1.00 67.39 113 ALA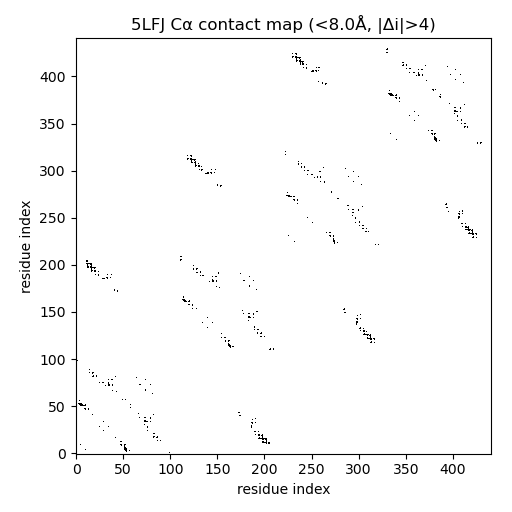 B C 1
ATOM 1472 O O . ALA B 1 79 ? -9.043 28.385 10.473 1.00 60.47 113 ALA B O 1
ATOM 1474 N N . GLU B 1 80 ? -8.649 26.887 8.819 1.00 49.57 114 GLU B N 1
ATOM 1475 C CA . GLU B 1 80 ? -9.099 25.789 9.666 1.00 55.88 114 GLU B CA 1
ATOM 1476 C C . GLU B 1 80 ? -8.235 25.684 10.916 1.00 63.06 114 GLU B C 1
ATOM 1477 O O . GLU B 1 80 ? -8.756 25.515 12.024 1.00 58.92 114 GLU B O 1
ATOM 1483 N N . LEU B 1 81 ? -6.913 25.792 10.753 1.00 53.98 115 LEU B N 1
ATOM 1484 C CA . LEU B 1 81 ? -6.000 25.707 11.887 1.00 63.37 115 LEU B CA 1
ATOM 1485 C C . LEU B 1 81 ? -6.277 26.801 12.908 1.00 68.25 115 LEU B C 1
ATOM 1486 O O . LEU B 1 81 ? -6.330 26.529 14.119 1.00 55.97 115 LEU B O 1
ATOM 1491 N N . ARG B 1 82 ? -6.485 28.038 12.446 1.00 59.36 116 ARG B N 1
ATOM 1492 C CA . ARG B 1 82 ? -6.768 29.084 13.414 1.00 55.22 116 ARG B CA 1
ATOM 1493 C C . ARG B 1 82 ? -8.037 28.760 14.184 1.00 58.08 116 ARG B C 1
ATOM 1494 O O . ARG B 1 82 ? -8.079 28.931 15.404 1.00 56.54 116 ARG B O 1
ATOM 1502 N N . ILE B 1 83 ? -9.056 28.223 13.506 1.00 52.46 117 ILE B N 1
ATOM 1503 C CA . ILE B 1 83 ? -10.286 27.846 14.204 1.00 42.86 117 ILE B CA 1
ATOM 1504 C C . ILE B 1 83 ? -10.009 26.764 15.242 1.00 60.53 117 ILE B C 1
ATOM 1505 O O . ILE B 1 83 ? -10.411 26.871 16.409 1.00 60.60 117 ILE B O 1
ATOM 1510 N N . ALA B 1 84 ? -9.318 25.704 14.829 1.00 48.26 118 ALA B N 1
ATOM 1511 C CA . ALA B 1 84 ? -9.080 24.571 15.712 1.00 47.43 118 ALA B CA 1
ATOM 1512 C C . ALA B 1 84 ? -8.341 24.998 16.978 1.00 58.33 118 ALA B C 1
ATOM 1513 O O . ALA B 1 84 ? -8.767 24.709 18.111 1.00 53.47 118 ALA B O 1
ATOM 1515 N N . GLN B 1 85 ? -7.237 25.718 16.800 1.00 56.13 119 GLN B N 1
ATOM 1516 C CA . GLN B 1 85 ? -6.460 26.123 17.953 1.00 51.34 119 GLN B CA 1
ATOM 1517 C C . GLN B 1 85 ? -7.148 27.213 18.764 1.00 55.95 119 GLN B C 1
ATOM 1518 O O . GLN B 1 85 ? -7.058 27.203 19.991 1.00 67.08 119 GLN B O 1
ATOM 1524 N N . ALA B 1 86 ? -7.875 28.122 18.122 1.00 64.95 120 ALA B N 1
ATOM 1525 C CA . ALA B 1 86 ? -8.637 29.112 18.873 1.00 51.34 120 ALA B CA 1
ATOM 1526 C C . ALA B 1 86 ? -9.682 28.456 19.773 1.00 62.66 120 ALA B C 1
ATOM 1527 O O . ALA B 1 86 ? -9.914 28.906 20.907 1.00 60.14 120 ALA B O 1
ATOM 1529 N N . GLN B 1 87 ? -10.340 27.408 19.268 1.00 51.65 121 GLN B N 1
ATOM 1530 C CA . GLN B 1 87 ? -11.300 26.654 20.063 1.00 49.04 121 GLN B CA 1
ATOM 1531 C C . GLN B 1 87 ? -10.634 26.085 21.298 1.00 57.26 121 GLN B C 1
ATOM 1532 O O . GLN B 1 87 ? -11.169 26.188 22.416 1.00 52.79 121 GLN B O 1
ATOM 1538 N N . LEU B 1 88 ? -9.489 25.413 21.095 1.00 51.27 122 LEU B N 1
ATOM 1539 C CA . LEU B 1 88 ? -8.733 24.887 22.232 1.00 59.97 122 LEU B CA 1
ATOM 1540 C C . LEU B 1 88 ? -8.405 25.975 23.249 1.00 56.29 122 LEU B C 1
ATOM 1541 O O . LEU B 1 88 ? -8.663 25.812 24.451 1.00 67.78 122 LEU B O 1
ATOM 1546 N N . VAL B 1 89 ? -7.845 27.096 22.783 1.00 56.76 123 VAL B N 1
ATOM 1547 C CA . VAL B 1 89 ? -7.398 28.147 23.695 1.00 59.65 123 VAL B CA 1
ATOM 1548 C C . VAL B 1 89 ? -8.562 28.639 24.542 1.00 69.92 123 VAL B C 1
ATOM 1549 O O . VAL B 1 89 ? -8.464 28.713 25.770 1.00 63.11 123 VAL B O 1
ATOM 1553 N N . GLY B 1 90 ? -9.692 28.955 23.903 1.00 58.62 124 GLY B N 1
ATOM 1554 C CA . GLY B 1 90 ? -10.838 29.421 24.671 1.00 59.50 124 GLY B CA 1
ATOM 1555 C C . GLY B 1 90 ? -11.349 28.384 25.654 1.00 60.30 124 GLY B C 1
ATOM 1556 O O . GLY B 1 90 ? -11.676 28.705 26.802 1.00 80.89 124 GLY B O 1
ATOM 1557 N N . TRP B 1 91 ? -11.425 27.124 25.221 1.00 58.52 125 TRP B N 1
ATOM 1558 C CA . TRP B 1 91 ? -11.947 26.083 26.095 1.00 59.31 125 TRP B CA 1
ATOM 1559 C C . TRP B 1 91 ? -11.059 25.919 27.334 1.00 71.80 125 TRP B C 1
ATOM 1560 O O . TRP B 1 91 ? -11.556 25.796 28.455 1.00 64.53 125 TRP B O 1
ATOM 1571 N N . LEU B 1 92 ? -9.741 25.964 27.148 1.00 72.56 126 LEU B N 1
ATOM 1572 C CA . LEU B 1 92 ? -8.819 25.850 28.267 1.00 69.02 126 LEU B CA 1
ATOM 1573 C C . LEU B 1 92 ? -8.885 27.077 29.174 1.00 77.66 126 LEU B C 1
ATOM 1574 O O . LEU B 1 92 ? -8.877 26.938 30.409 1.00 79.92 126 LEU B O 1
ATOM 1579 N N . GLU B 1 93 ? -8.960 28.280 28.586 1.00 68.35 127 GLU B N 1
ATOM 1580 C CA . GLU B 1 93 ? -9.072 29.498 29.386 1.00 71.00 127 GLU B CA 1
ATOM 1581 C C . GLU B 1 93 ? -10.277 29.407 30.315 1.00 90.30 127 GLU B C 1
ATOM 1582 O O . GLU B 1 93 ? -10.171 29.676 31.523 1.00 84.84 127 GLU B O 1
ATOM 1588 N N . GLY B 1 94 ? -11.415 28.951 29.780 1.00 82.09 128 GLY B N 1
ATOM 1589 C CA . GLY B 1 94 ? -12.584 28.747 30.623 1.00 79.34 128 GLY B CA 1
ATOM 1590 C C . GLY B 1 94 ? -12.370 27.671 31.670 1.00 89.40 128 GLY B C 1
ATOM 1591 O O . GLY B 1 94 ? -12.803 27.809 32.828 1.00 80.45 128 GLY B O 1
ATOM 1592 N N . LEU B 1 95 ? -11.707 26.580 31.279 1.00 71.62 129 LEU B N 1
ATOM 1593 C CA . LEU B 1 95 ? -11.433 25.511 32.226 1.00 81.68 129 LEU B CA 1
ATOM 1594 C C . LEU B 1 95 ? -10.689 26.043 33.446 1.00 80.85 129 LEU B C 1
ATOM 1595 O O . LEU B 1 95 ? -11.024 25.707 34.591 1.00 80.26 129 LEU B O 1
ATOM 1600 N N . PHE B 1 96 ? -9.714 26.925 33.222 1.00 78.14 130 PHE B N 1
ATOM 1601 C CA . PHE B 1 96 ? -8.934 27.433 34.333 1.00 86.97 130 PHE B CA 1
ATOM 1602 C C . PHE B 1 96 ? -9.582 28.591 35.078 1.00 98.69 130 PHE B C 1
ATOM 1603 O O . PHE B 1 96 ? -9.279 28.760 36.262 1.00 96.37 130 PHE B O 1
ATOM 1611 N N . HIS B 1 97 ? -10.490 29.369 34.476 1.00 97.22 131 HIS B N 1
ATOM 1612 C CA . HIS B 1 97 ? -11.269 30.218 35.374 1.00 111.32 131 HIS B CA 1
ATOM 1613 C C . HIS B 1 97 ? -12.186 29.372 36.256 1.00 113.65 131 HIS B C 1
ATOM 1614 O O . HIS B 1 97 ? -12.508 29.777 37.381 1.00 123.26 131 HIS B O 1
ATOM 1621 N N . GLY B 1 98 ? -12.584 28.190 35.784 1.00 98.93 132 GLY B N 1
ATOM 1622 C CA . GLY B 1 98 ? -13.291 27.245 36.625 1.00 85.64 132 GLY B CA 1
ATOM 1623 C C . GLY B 1 98 ? -12.490 26.781 37.829 1.00 104.53 132 GLY B C 1
ATOM 1624 O O . GLY B 1 98 ? -12.920 26.971 38.991 1.00 92.86 132 GLY B O 1
ATOM 1625 N N . ILE B 1 99 ? -11.326 26.160 37.580 1.00 99.31 133 ILE B N 1
ATOM 1626 C CA . ILE B 1 99 ? -10.542 25.693 38.730 1.00 118.60 133 ILE B CA 1
ATOM 1627 C C . ILE B 1 99 ? -10.049 26.875 39.567 1.00 106.51 133 ILE B C 1
ATOM 1628 O O . ILE B 1 99 ? -9.749 26.711 40.751 1.00 108.93 133 ILE B O 1
ATOM 1633 N N . GLN B 1 100 ? -10.000 28.072 38.976 1.00 108.02 134 GLN B N 1
ATOM 1634 C CA . GLN B 1 100 ? -9.545 29.283 39.646 1.00 98.39 134 GLN B CA 1
ATOM 1635 C C . GLN B 1 100 ? -10.598 29.752 40.640 1.00 101.13 134 GLN B C 1
ATOM 1636 O O . GLN B 1 100 ? -10.280 30.106 41.786 1.00 129.30 134 GLN B O 1
ATOM 1642 N N . THR B 1 101 ? -11.868 29.702 40.227 1.00 98.95 135 THR B N 1
ATOM 1643 C CA . THR B 1 101 ? -12.965 29.938 41.160 1.00 115.56 135 THR B CA 1
ATOM 1644 C C . THR B 1 101 ? -12.999 28.867 42.252 1.00 122.76 135 THR B C 1
ATOM 1645 O O . THR B 1 101 ? -13.380 29.156 43.399 1.00 108.37 135 THR B O 1
ATOM 1649 N N . ALA B 1 102 ? -12.555 27.643 41.932 1.00 126.20 136 ALA B N 1
ATOM 1650 C CA . ALA B 1 102 ? -12.457 26.600 42.956 1.00 124.52 136 ALA B CA 1
ATOM 1651 C C . ALA B 1 102 ? -11.420 26.948 44.026 1.00 134.87 136 ALA B C 1
ATOM 1652 O O . ALA B 1 102 ? -11.741 27.015 45.224 1.00 127.28 136 ALA B O 1
ATOM 1654 N N . LEU B 1 103 ? -10.159 27.152 43.616 1.00 134.87 137 LEU B N 1
ATOM 1655 C CA . LEU B 1 103 ? -9.119 27.505 44.583 1.00 125.53 137 LEU B CA 1
ATOM 1656 C C . LEU B 1 103 ? -9.519 28.720 45.402 1.00 124.97 137 LEU B C 1
ATOM 1657 O O . LEU B 1 103 ? -9.350 28.739 46.630 1.00 122.06 137 LEU B O 1
ATOM 1662 N N . PHE B 1 104 ? -10.070 29.742 44.747 1.00 123.87 138 PHE B N 1
ATOM 1663 C CA . PHE B 1 104 ? -10.469 30.914 45.512 1.00 131.64 138 PHE B CA 1
ATOM 1664 C C . PHE B 1 104 ? -11.566 30.550 46.514 1.00 136.64 138 PHE B C 1
ATOM 1665 O O . PHE B 1 104 ? -11.608 31.094 47.626 1.00 140.45 138 PHE B O 1
ATOM 1673 N N . ALA B 1 105 ? -12.459 29.619 46.142 1.00 139.14 139 ALA B N 1
ATOM 1674 C CA . ALA B 1 105 ? -13.477 29.134 47.079 1.00 134.04 139 ALA B CA 1
ATOM 1675 C C . ALA B 1 105 ? -12.857 28.497 48.324 1.00 144.44 139 ALA B C 1
ATOM 1676 O O . ALA B 1 105 ? -13.318 28.733 49.453 1.00 136.13 139 ALA B O 1
ATOM 1678 N N . GLN B 1 106 ? -11.816 27.679 48.144 1.00 146.84 140 GLN B N 1
ATOM 1679 C CA . GLN B 1 106 ? -11.135 27.132 49.314 1.00 140.04 140 GLN B CA 1
ATOM 1680 C C . GLN B 1 106 ? -10.528 28.246 50.164 1.00 136.82 140 GLN B C 1
ATOM 1681 O O . GLN B 1 106 ? -10.601 28.201 51.396 1.00 139.78 140 GLN B O 1
ATOM 1687 N N . GLN B 1 107 ? -9.913 29.248 49.521 1.00 139.54 141 GLN B N 1
ATOM 1688 C CA . GLN B 1 107 ? -9.395 30.402 50.258 1.00 137.08 141 GLN B CA 1
ATOM 1689 C C . GLN B 1 107 ? -10.468 31.061 51.101 1.00 148.57 141 GLN B C 1
ATOM 1690 O O . GLN B 1 107 ? -10.194 31.533 52.212 1.00 152.59 141 GLN B O 1
ATOM 1696 N N . MET B 1 108 ? -11.696 31.112 50.594 1.00 147.04 142 MET B N 1
ATOM 1697 C CA . MET B 1 108 ? -12.730 31.786 51.366 1.00 155.23 142 MET B CA 1
ATOM 1698 C C . MET B 1 108 ? -13.245 30.917 52.510 1.00 153.11 142 MET B C 1
ATOM 1699 O O . MET B 1 108 ? -13.502 31.432 53.604 1.00 149.24 142 MET B O 1
ATOM 1704 N N . ALA B 1 109 ? -13.389 29.604 52.295 1.00 142.71 143 ALA B N 1
ATOM 1705 C CA . ALA B 1 109 ? -13.769 28.726 53.400 1.00 148.84 143 ALA B CA 1
ATOM 1706 C C . ALA B 1 109 ? -12.731 28.767 54.522 1.00 152.10 143 ALA B C 1
ATOM 1707 O O . ALA B 1 109 ? -13.067 28.953 55.707 1.00 157.29 143 ALA B O 1
ATOM 1709 N N . ALA B 1 110 ? -11.454 28.663 54.149 1.00 153.54 144 ALA B N 1
ATOM 1710 C CA . ALA B 1 110 ? -10.331 28.614 55.072 1.00 155.59 144 ALA B CA 1
ATOM 1711 C C . ALA B 1 110 ? -9.920 29.980 55.611 1.00 159.00 144 ALA B C 1
ATOM 1712 O O . ALA B 1 110 ? -8.862 30.073 56.237 1.00 169.27 144 ALA B O 1
ATOM 1714 N N . ARG B 1 111 ? -10.694 31.040 55.372 1.00 158.15 145 ARG B N 1
ATOM 1715 C CA . ARG B 1 111 ? -10.715 32.159 56.305 1.00 181.80 145 ARG B CA 1
ATOM 1716 C C . ARG B 1 111 ? -12.042 32.252 57.040 1.00 184.99 145 ARG B C 1
ATOM 1717 O O . ARG B 1 111 ? -12.081 32.777 58.160 1.00 192.23 145 ARG B O 1
ATOM 1725 N N . ALA B 1 112 ? -13.117 31.738 56.436 1.00 177.61 146 ALA B N 1
ATOM 1726 C CA . ALA B 1 112 ? -14.435 31.776 57.057 1.00 169.78 146 ALA B CA 1
ATOM 1727 C C . ALA B 1 112 ? -14.425 31.109 58.420 1.00 175.45 146 ALA B C 1
ATOM 1728 O O . ALA B 1 112 ? -15.084 31.580 59.356 1.00 174.73 146 ALA B O 1
ATOM 1730 N N . GLN B 1 113 ? -13.695 30.003 58.559 1.00 170.63 147 GLN B N 1
ATOM 1731 C CA . GLN B 1 113 ? -13.715 29.364 59.869 1.00 176.55 147 GLN B CA 1
ATOM 1732 C C . GLN B 1 113 ? -12.955 30.183 60.911 1.00 195.44 147 GLN B C 1
ATOM 1733 O O . GLN B 1 113 ? -13.247 30.077 62.109 1.00 218.84 147 GLN B O 1
ATOM 1739 N N . LEU B 1 114 ? -12.006 31.016 60.490 1.00 181.09 148 LEU B N 1
ATOM 1740 C CA . LEU B 1 114 ? -11.290 31.871 61.437 1.00 187.92 148 LEU B CA 1
ATOM 1741 C C . LEU B 1 114 ? -12.208 32.947 62.022 1.00 189.65 148 LEU B C 1
ATOM 1742 O O . LEU B 1 114 ? -12.846 32.742 63.058 1.00 194.40 148 LEU B O 1
ATOM 1747 N N . THR C 1 4 ? 8.795 19.674 41.485 1.00 104.70 38 THR C N 1
ATOM 1748 C CA . THR C 1 4 ? 10.010 20.272 40.939 1.00 102.59 38 THR C CA 1
ATOM 1749 C C . THR C 1 4 ? 10.915 19.152 40.449 1.00 106.16 38 THR C C 1
ATOM 1750 O O . THR C 1 4 ? 11.872 19.379 39.705 1.00 102.29 38 THR C O 1
ATOM 1754 N N . ASP C 1 5 ? 10.554 17.925 40.826 1.00 106.23 39 ASP C N 1
ATOM 1755 C CA . ASP C 1 5 ? 11.286 16.732 40.423 1.00 109.46 39 ASP C CA 1
ATOM 1756 C C . ASP C 1 5 ? 11.137 16.417 38.934 1.00 105.35 39 ASP C C 1
ATOM 1757 O O . ASP C 1 5 ? 11.753 15.463 38.448 1.00 96.49 39 ASP C O 1
ATOM 1762 N N . LEU C 1 6 ? 10.352 17.199 38.192 1.00 108.46 40 LEU C N 1
ATOM 1763 C CA . LEU C 1 6 ? 10.268 17.034 36.743 1.00 100.40 40 LEU C CA 1
ATOM 1764 C C . LEU C 1 6 ? 11.421 17.688 35.985 1.00 85.88 40 LEU C C 1
ATOM 1765 O O . LEU C 1 6 ? 11.809 17.206 34.915 1.00 75.71 40 LEU C O 1
ATOM 1770 N N . VAL C 1 7 ? 11.966 18.778 36.502 1.00 71.11 41 VAL C N 1
ATOM 1771 C CA . VAL C 1 7 ? 13.075 19.484 35.874 1.00 66.98 41 VAL C CA 1
ATOM 1772 C C . VAL C 1 7 ? 14.343 19.193 36.680 1.00 69.48 41 VAL C C 1
ATOM 1773 O O . VAL C 1 7 ? 14.543 19.726 37.777 1.00 86.24 41 VAL C O 1
ATOM 1777 N N . GLU C 1 8 ? 15.206 18.316 36.149 1.00 58.78 42 GLU C N 1
ATOM 1778 C CA . GLU C 1 8 ? 16.393 17.896 36.894 1.00 57.47 42 GLU C CA 1
ATOM 1779 C C . GLU C 1 8 ? 17.457 18.998 37.001 1.00 76.01 42 GLU C C 1
ATOM 1780 O O . GLU C 1 8 ? 18.147 19.093 38.020 1.00 90.96 42 GLU C O 1
ATOM 1786 N N . GLN C 1 9 ? 17.631 19.831 35.977 1.00 83.12 43 GLN C N 1
ATOM 1787 C CA . GLN C 1 9 ? 18.650 20.886 36.008 1.00 71.38 43 GLN C CA 1
ATOM 1788 C C . GLN C 1 9 ? 17.986 22.197 35.610 1.00 66.34 43 GLN C C 1
ATOM 1789 O O . GLN C 1 9 ? 18.080 22.627 34.453 1.00 83.47 43 GLN C O 1
ATOM 1795 N N . PRO C 1 10 ? 17.331 22.875 36.546 1.00 99.84 44 PRO C N 1
ATOM 1796 C CA . PRO C 1 10 ? 16.506 24.032 36.150 1.00 78.32 44 PRO C CA 1
ATOM 1797 C C . PRO C 1 10 ? 17.299 25.164 35.521 1.00 67.77 44 PRO C C 1
ATOM 1798 O O . PRO C 1 10 ? 16.793 25.840 34.618 1.00 83.29 44 PRO C O 1
ATOM 1802 N N . ALA C 1 11 ? 18.524 25.407 35.980 1.00 73.84 45 ALA C N 1
ATOM 1803 C CA . ALA C 1 11 ? 19.316 26.491 35.406 1.00 77.66 45 ALA C CA 1
ATOM 1804 C C . ALA C 1 11 ? 19.569 26.264 33.919 1.00 76.23 45 ALA C C 1
ATOM 1805 O O . ALA C 1 11 ? 19.422 27.184 33.100 1.00 86.21 45 ALA C O 1
ATOM 1807 N N . LYS C 1 12 ? 19.931 25.030 33.555 1.00 69.42 46 LYS C N 1
ATOM 1808 C CA . LYS C 1 12 ? 20.248 24.705 32.171 1.00 63.93 46 LYS C CA 1
ATOM 1809 C C . LYS C 1 12 ? 19.025 24.847 31.278 1.00 63.78 46 LYS C C 1
ATOM 1810 O O . LYS C 1 12 ? 19.094 25.460 30.199 1.00 67.14 46 LYS C O 1
ATOM 1816 N N . VAL C 1 13 ? 17.890 24.300 31.719 1.00 56.50 47 VAL C N 1
ATOM 1817 C CA . VAL C 1 13 ? 16.673 24.371 30.914 1.00 53.15 47 VAL C CA 1
ATOM 1818 C C . VAL C 1 13 ? 16.236 25.818 30.745 1.00 60.52 47 VAL C C 1
ATOM 1819 O O . VAL C 1 13 ? 15.799 26.233 29.663 1.00 73.10 47 VAL C O 1
ATOM 1823 N N . MET C 1 14 ? 16.370 26.614 31.805 1.00 70.14 48 MET C N 1
ATOM 1824 C CA . MET C 1 14 ? 16.028 28.025 31.695 1.00 81.26 48 MET C CA 1
ATOM 1825 C C . MET C 1 14 ? 16.902 28.728 30.654 1.00 75.68 48 MET C C 1
ATOM 1826 O O . MET C 1 14 ? 16.394 29.513 29.841 1.00 66.62 48 MET C O 1
ATOM 1831 N N . ARG C 1 15 ? 18.214 28.459 30.636 1.00 55.32 49 ARG C N 1
ATOM 1832 C CA . ARG C 1 15 ? 19.027 29.211 29.683 1.00 55.72 49 ARG C CA 1
ATOM 1833 C C . ARG C 1 15 ? 18.815 28.731 28.241 1.00 71.20 49 ARG C C 1
ATOM 1834 O O . ARG C 1 15 ? 18.771 29.558 27.315 1.00 60.97 49 ARG C O 1
ATOM 1842 N N . ILE C 1 16 ? 18.687 27.414 28.017 1.00 67.11 50 ILE C N 1
ATOM 1843 C CA . ILE C 1 16 ? 18.333 26.955 26.671 1.00 56.09 50 ILE C CA 1
ATOM 1844 C C . ILE C 1 16 ? 17.034 27.618 26.216 1.00 60.63 50 ILE C C 1
ATOM 1845 O O . ILE C 1 16 ? 16.925 28.096 25.080 1.00 69.28 50 ILE C O 1
ATOM 1850 N N . GLY C 1 17 ? 16.044 27.689 27.109 1.00 58.12 51 GLY C N 1
ATOM 1851 C CA . GLY C 1 17 ? 14.774 28.306 26.754 1.00 49.49 51 GLY C CA 1
ATOM 1852 C C . GLY C 1 17 ? 14.927 29.770 26.401 1.00 64.47 51 GLY C C 1
ATOM 1853 O O . GLY C 1 17 ? 14.307 30.262 25.454 1.00 72.51 51 GLY C O 1
ATOM 1854 N N . THR C 1 18 ? 15.763 30.483 27.156 1.00 48.64 52 THR C N 1
ATOM 1855 C CA . THR C 1 18 ? 15.987 31.898 26.882 1.00 56.39 52 THR C CA 1
ATOM 1856 C C . THR C 1 18 ? 16.681 32.085 25.532 1.00 68.08 52 THR C C 1
ATOM 1857 O O . THR C 1 18 ? 16.401 33.043 24.798 1.00 71.36 52 THR C O 1
ATOM 1861 N N . MET C 1 19 ? 17.588 31.166 25.197 1.00 64.78 53 MET C N 1
ATOM 1862 C CA . MET C 1 19 ? 18.218 31.152 23.886 1.00 41.52 53 MET C CA 1
ATOM 1863 C C . MET C 1 19 ? 17.182 30.972 22.787 1.00 61.72 53 MET C C 1
ATOM 1864 O O . MET C 1 19 ? 17.189 31.690 21.776 1.00 54.72 53 MET C O 1
ATOM 1869 N N . ILE C 1 20 ? 16.300 29.987 22.950 1.00 56.62 54 ILE C N 1
ATOM 1870 C CA . ILE C 1 20 ? 15.315 29.716 21.912 1.00 47.03 54 ILE C CA 1
ATOM 1871 C C . ILE C 1 20 ? 14.380 30.897 21.751 1.00 44.82 54 ILE C C 1
ATOM 1872 O O . ILE C 1 20 ? 14.119 31.350 20.637 1.00 65.50 54 ILE C O 1
ATOM 1877 N N . LYS C 1 21 ? 13.898 31.442 22.865 1.00 60.17 55 LYS C N 1
ATOM 1878 C CA . LYS C 1 21 ? 12.993 32.582 22.796 1.00 55.39 55 LYS C CA 1
ATOM 1879 C C . LYS C 1 21 ? 13.661 33.762 22.104 1.00 56.59 55 LYS C C 1
ATOM 1880 O O . LYS C 1 21 ? 13.039 34.436 21.279 1.00 72.31 55 LYS C O 1
ATOM 1886 N N . GLN C 1 22 ? 14.929 34.030 22.429 1.00 59.98 56 GLN C N 1
ATOM 1887 C CA . GLN C 1 22 ? 15.651 35.118 21.765 1.00 67.75 56 GLN C CA 1
ATOM 1888 C C . GLN C 1 22 ? 15.799 34.874 20.253 1.00 56.80 56 GLN C C 1
ATOM 1889 O O . GLN C 1 22 ? 15.693 35.813 19.445 1.00 50.76 56 GLN C O 1
ATOM 1895 N N . LEU C 1 23 ? 16.062 33.624 19.852 1.00 54.30 57 LEU C N 1
ATOM 1896 C CA . LEU C 1 23 ? 16.187 33.321 18.427 1.00 64.29 57 LEU C CA 1
ATOM 1897 C C . LEU C 1 23 ? 14.846 33.478 17.726 1.00 66.51 57 LEU C C 1
ATOM 1898 O O . LEU C 1 23 ? 14.746 34.120 16.672 1.00 61.47 57 LEU C O 1
ATOM 1903 N N . LEU C 1 24 ? 13.795 32.941 18.340 1.00 58.25 58 LEU C N 1
ATOM 1904 C CA . LEU C 1 24 ? 12.442 33.153 17.856 1.00 58.29 58 LEU C CA 1
ATOM 1905 C C . LEU C 1 24 ? 12.145 34.631 17.652 1.00 59.86 58 LEU C C 1
ATOM 1906 O O . LEU C 1 24 ? 11.571 35.001 16.622 1.00 70.94 58 LEU C O 1
ATOM 1911 N N . GLU C 1 25 ? 12.533 35.503 18.608 1.00 73.52 59 GLU C N 1
ATOM 1912 C CA . GLU C 1 25 ? 12.308 36.937 18.383 1.00 79.96 59 GLU C CA 1
ATOM 1913 C C . GLU C 1 25 ? 13.045 37.348 17.116 1.00 80.64 59 GLU C C 1
ATOM 1914 O O . GLU C 1 25 ? 12.583 38.233 16.391 1.00 86.22 59 GLU C O 1
ATOM 1920 N N . GLU C 1 26 ? 14.237 36.768 16.862 1.00 75.63 60 GLU C N 1
ATOM 1921 C CA . GLU C 1 26 ? 14.980 37.175 15.654 1.00 69.90 60 GLU C CA 1
ATOM 1922 C C . GLU C 1 26 ? 14.304 36.756 14.348 1.00 76.24 60 GLU C C 1
ATOM 1923 O O . GLU C 1 26 ? 14.313 37.525 13.379 1.00 86.87 60 GLU C O 1
ATOM 1929 N N . VAL C 1 27 ? 13.748 35.542 14.269 1.00 72.39 61 VAL C N 1
ATOM 1930 C CA . VAL C 1 27 ? 13.123 35.130 13.005 1.00 74.24 61 VAL C CA 1
ATOM 1931 C C . VAL C 1 27 ? 11.927 36.020 12.678 1.00 81.36 61 VAL C C 1
ATOM 1932 O O . VAL C 1 27 ? 11.739 36.429 11.527 1.00 100.80 61 VAL C O 1
ATOM 1936 N N . ARG C 1 28 ? 11.102 36.339 13.674 1.00 77.43 62 ARG C N 1
ATOM 1937 C CA . ARG C 1 28 ? 10.055 37.322 13.443 1.00 78.85 62 ARG C CA 1
ATOM 1938 C C . ARG C 1 28 ? 10.593 38.718 13.182 1.00 82.17 62 ARG C C 1
ATOM 1939 O O . ARG C 1 28 ? 9.808 39.593 12.807 1.00 98.89 62 ARG C O 1
ATOM 1947 N N . ALA C 1 29 ? 11.895 38.953 13.358 1.00 81.54 63 ALA C N 1
ATOM 1948 C CA . ALA C 1 29 ? 12.430 40.287 13.098 1.00 89.17 63 ALA C CA 1
ATOM 1949 C C . ALA C 1 29 ? 12.552 40.582 11.601 1.00 101.89 63 ALA C C 1
ATOM 1950 O O . ALA C 1 29 ? 12.262 41.703 11.169 1.00 98.90 63 ALA C O 1
ATOM 1952 N N . ALA C 1 30 ? 12.979 39.609 10.797 1.00 78.96 64 ALA C N 1
ATOM 1953 C CA . ALA C 1 30 ? 13.212 39.839 9.376 1.00 96.39 64 ALA C CA 1
ATOM 1954 C C . ALA C 1 30 ? 13.267 38.492 8.667 1.00 97.09 64 ALA C C 1
ATOM 1955 O O . ALA C 1 30 ? 13.544 37.469 9.301 1.00 95.10 64 ALA C O 1
ATOM 1957 N N . PRO C 1 31 ? 13.026 38.463 7.349 1.00 103.58 65 PRO C N 1
ATOM 1958 C CA . PRO C 1 31 ? 13.173 37.200 6.612 1.00 100.34 65 PRO C CA 1
ATOM 1959 C C . PRO C 1 31 ? 14.619 36.728 6.629 1.00 96.39 65 PRO C C 1
ATOM 1960 O O . PRO C 1 31 ? 15.560 37.501 6.828 1.00 100.25 65 PRO C O 1
ATOM 1964 N N . LEU C 1 32 ? 14.791 35.427 6.437 1.00 82.17 66 LEU C N 1
ATOM 1965 C CA . LEU C 1 32 ? 16.097 34.810 6.568 1.00 70.14 66 LEU C CA 1
ATOM 1966 C C . LEU C 1 32 ? 16.518 34.221 5.229 1.00 73.75 66 LEU C C 1
ATOM 1967 O O . LEU C 1 32 ? 15.686 33.890 4.380 1.00 68.28 66 LEU C O 1
ATOM 1972 N N . ASP C 1 33 ? 17.816 34.007 5.087 1.00 65.64 67 ASP C N 1
ATOM 1973 C CA . ASP C 1 33 ? 18.359 33.426 3.878 1.00 66.90 67 ASP C CA 1
ATOM 1974 C C . ASP C 1 33 ? 18.601 31.939 4.103 1.00 60.73 67 ASP C C 1
ATOM 1975 O O . ASP C 1 33 ? 18.337 31.400 5.182 1.00 58.80 67 ASP C O 1
ATOM 1980 N N . GLU C 1 34 ? 19.147 31.280 3.078 1.00 86.76 68 GLU C N 1
ATOM 1981 C CA . GLU C 1 34 ? 19.344 29.836 3.146 1.00 75.18 68 GLU C CA 1
ATOM 1982 C C . GLU C 1 34 ? 20.259 29.445 4.301 1.00 69.92 68 GLU C C 1
ATOM 1983 O O . GLU C 1 34 ? 19.925 28.563 5.097 1.00 69.24 68 GLU C O 1
ATOM 1989 N N . ALA C 1 35 ? 21.438 30.065 4.378 1.00 70.50 69 ALA C N 1
ATOM 1990 C CA . ALA C 1 35 ? 22.455 29.630 5.323 1.00 70.70 69 ALA C CA 1
ATOM 1991 C C . ALA C 1 35 ? 21.992 29.803 6.764 1.00 74.25 69 ALA C C 1
ATOM 1992 O O . ALA C 1 35 ? 22.212 28.921 7.601 1.00 67.53 69 ALA C O 1
ATOM 1994 N N . SER C 1 36 ? 21.360 30.941 7.072 1.00 67.60 70 SER C N 1
ATOM 1995 C CA . SER C 1 36 ? 20.910 31.188 8.439 1.00 78.44 70 SER C CA 1
ATOM 1996 C C . SER C 1 36 ? 19.780 30.249 8.837 1.00 78.57 70 SER C C 1
ATOM 1997 O O . SER C 1 36 ? 19.667 29.886 10.016 1.00 84.57 70 SER C O 1
ATOM 2000 N N . ARG C 1 37 ? 18.937 29.845 7.881 1.00 68.49 71 ARG C N 1
ATOM 2001 C CA . ARG C 1 37 ? 17.922 28.849 8.197 1.00 75.45 71 ARG C CA 1
ATOM 2002 C C . ARG C 1 37 ? 18.539 27.470 8.353 1.00 72.45 71 ARG C C 1
ATOM 2003 O O . ARG C 1 37 ? 18.010 26.625 9.091 1.00 86.06 71 ARG C O 1
ATOM 2011 N N . ASN C 1 38 ? 19.663 27.231 7.683 1.00 70.74 72 ASN C N 1
ATOM 2012 C CA . ASN C 1 38 ? 20.415 26.008 7.923 1.00 80.12 72 ASN C CA 1
ATOM 2013 C C . ASN C 1 38 ? 20.943 25.976 9.361 1.00 69.66 72 ASN C C 1
ATOM 2014 O O . ASN C 1 38 ? 20.681 25.025 10.118 1.00 66.89 72 ASN C O 1
ATOM 2019 N N . ARG C 1 39 ? 21.655 27.041 9.765 1.00 65.91 73 ARG C N 1
ATOM 2020 C CA . ARG C 1 39 ? 22.140 27.136 11.133 1.00 83.15 73 ARG C CA 1
ATOM 2021 C C . ARG C 1 39 ? 20.987 26.970 12.102 1.00 74.03 73 ARG C C 1
ATOM 2022 O O . ARG C 1 39 ? 21.128 26.314 13.131 1.00 61.51 73 ARG C O 1
ATOM 2030 N N . LEU C 1 40 ? 19.832 27.547 11.774 1.00 70.37 74 LEU C N 1
ATOM 2031 C CA . LEU C 1 40 ? 18.732 27.596 12.726 1.00 57.57 74 LEU C CA 1
ATOM 2032 C C . LEU C 1 40 ? 18.052 26.229 12.902 1.00 59.54 74 LEU C C 1
ATOM 2033 O O . LEU C 1 40 ? 17.692 25.870 14.032 1.00 62.70 74 LEU C O 1
ATOM 2038 N N . ARG C 1 41 ? 17.868 25.436 11.822 1.00 60.73 75 ARG C N 1
ATOM 2039 C CA . ARG C 1 41 ? 17.389 24.060 12.033 1.00 70.49 75 ARG C CA 1
ATOM 2040 C C . ARG C 1 41 ? 18.374 23.325 12.925 1.00 63.04 75 ARG C C 1
ATOM 2041 O O . ARG C 1 41 ? 17.977 22.600 13.845 1.00 65.92 75 ARG C O 1
ATOM 2049 N N . ASP C 1 42 ? 19.680 23.495 12.652 1.00 64.33 76 ASP C N 1
ATOM 2050 C CA . ASP C 1 42 ? 20.677 22.756 13.419 1.00 77.08 76 ASP C CA 1
ATOM 2051 C C . ASP C 1 42 ? 20.639 23.134 14.901 1.00 63.09 76 ASP C C 1
ATOM 2052 O O . ASP C 1 42 ? 20.635 22.260 15.780 1.00 63.29 76 ASP C O 1
ATOM 2057 N N . ILE C 1 43 ? 20.557 24.429 15.187 1.00 60.81 77 ILE C N 1
ATOM 2058 C CA . ILE C 1 43 ? 20.439 24.905 16.555 1.00 68.83 77 ILE C CA 1
ATOM 2059 C C . ILE C 1 43 ? 19.194 24.336 17.224 1.00 69.28 77 ILE C C 1
ATOM 2060 O O . ILE C 1 43 ? 19.231 23.951 18.392 1.00 71.26 77 ILE C O 1
ATOM 2065 N N . HIS C 1 44 ? 18.071 24.292 16.507 1.00 70.76 78 HIS C N 1
ATOM 2066 C CA . HIS C 1 44 ? 16.873 23.657 17.055 1.00 55.71 78 HIS C CA 1
ATOM 2067 C C . HIS C 1 44 ? 17.133 22.202 17.436 1.00 57.68 78 HIS C C 1
ATOM 2068 O O . HIS C 1 44 ? 16.714 21.747 18.511 1.00 63.96 78 HIS C O 1
ATOM 2075 N N . ALA C 1 45 ? 17.831 21.454 16.578 1.00 60.46 79 ALA C N 1
ATOM 2076 C CA . ALA C 1 45 ? 18.138 20.062 16.903 1.00 63.59 79 ALA C CA 1
ATOM 2077 C C . ALA C 1 45 ? 18.953 19.969 18.194 1.00 76.86 79 ALA C C 1
ATOM 2078 O O . ALA C 1 45 ? 18.550 19.310 19.174 1.00 61.72 79 ALA C O 1
ATOM 2080 N N . THR C 1 46 ? 20.104 20.652 18.216 1.00 67.38 80 THR C N 1
ATOM 2081 C CA . THR C 1 46 ? 21.001 20.545 19.358 1.00 70.33 80 THR C CA 1
ATOM 2082 C C . THR C 1 46 ? 20.351 21.073 20.638 1.00 70.80 80 THR C C 1
ATOM 2083 O O . THR C 1 46 ? 20.558 20.507 21.721 1.00 62.00 80 THR C O 1
ATOM 2087 N N . SER C 1 47 ? 19.517 22.110 20.533 1.00 57.17 81 SER C N 1
ATOM 2088 C CA . SER C 1 47 ? 18.901 22.660 21.732 1.00 58.05 81 SER C CA 1
ATOM 2089 C C . SER C 1 47 ? 17.851 21.712 22.298 1.00 66.93 81 SER C C 1
ATOM 2090 O O . SER C 1 47 ? 17.716 21.606 23.522 1.00 59.77 81 SER C O 1
ATOM 2093 N N . ILE C 1 48 ? 17.121 20.985 21.443 1.00 67.63 82 ILE C N 1
ATOM 2094 C CA . ILE C 1 48 ? 16.258 19.946 22.002 1.00 64.46 82 ILE C CA 1
ATOM 2095 C C . ILE C 1 48 ? 17.090 18.879 22.712 1.00 71.86 82 ILE C C 1
ATOM 2096 O O . ILE C 1 48 ? 16.719 18.415 23.800 1.00 57.15 82 ILE C O 1
ATOM 2101 N N . ARG C 1 49 ? 18.240 18.489 22.139 1.00 68.00 83 ARG C N 1
ATOM 2102 C CA . ARG C 1 49 ? 19.078 17.518 22.850 1.00 65.06 83 ARG C CA 1
ATOM 2103 C C . ARG C 1 49 ? 19.456 18.032 24.240 1.00 67.84 83 ARG C C 1
ATOM 2104 O O . ARG C 1 49 ? 19.337 17.315 25.248 1.00 73.68 83 ARG C O 1
ATOM 2112 N N . GLU C 1 50 ? 19.899 19.288 24.315 1.00 65.43 84 GLU C N 1
ATOM 2113 C CA . GLU C 1 50 ? 20.315 19.826 25.599 1.00 60.15 84 GLU C CA 1
ATOM 2114 C C . GLU C 1 50 ? 19.154 19.857 26.584 1.00 71.90 84 GLU C C 1
ATOM 2115 O O . GLU C 1 50 ? 19.323 19.478 27.750 1.00 70.30 84 GLU C O 1
ATOM 2121 N N . LEU C 1 51 ? 17.962 20.279 26.130 1.00 63.24 85 LEU C N 1
ATOM 2122 C CA . LEU C 1 51 ? 16.782 20.259 26.995 1.00 51.98 85 LEU C CA 1
ATOM 2123 C C . LEU C 1 51 ? 16.502 18.865 27.533 1.00 69.59 85 LEU C C 1
ATOM 2124 O O . LEU C 1 51 ? 16.289 18.685 28.741 1.00 77.96 85 LEU C O 1
ATOM 2129 N N . GLU C 1 52 ? 16.476 17.866 26.646 1.00 55.77 86 GLU C N 1
ATOM 2130 C CA . GLU C 1 52 ? 16.315 16.489 27.097 1.00 74.81 86 GLU C CA 1
ATOM 2131 C C . GLU C 1 52 ? 17.270 16.169 28.239 1.00 77.85 86 GLU C C 1
ATOM 2132 O O . GLU C 1 52 ? 16.861 15.589 29.251 1.00 75.14 86 GLU C O 1
ATOM 2138 N N . ASP C 1 53 ? 18.546 16.557 28.110 1.00 84.10 87 ASP C N 1
ATOM 2139 C CA . ASP C 1 53 ? 19.479 16.273 29.202 1.00 89.74 87 ASP C CA 1
ATOM 2140 C C . ASP C 1 53 ? 18.950 16.813 30.530 1.00 69.12 87 ASP C C 1
ATOM 2141 O O . ASP C 1 53 ? 19.076 16.151 31.563 1.00 79.61 87 ASP C O 1
ATOM 2146 N N . GLY C 1 54 ? 18.273 17.956 30.510 1.00 63.85 88 GLY C N 1
ATOM 2147 C CA . GLY C 1 54 ? 17.853 18.614 31.731 1.00 78.88 88 GLY C CA 1
ATOM 2148 C C . GLY C 1 54 ? 16.464 18.297 32.240 1.00 95.49 88 GLY C C 1
ATOM 2149 O O . GLY C 1 54 ? 16.010 18.953 33.179 1.00 89.84 88 GLY C O 1
ATOM 2150 N N . LEU C 1 55 ? 15.765 17.327 31.666 1.00 70.25 89 LEU C N 1
ATOM 2151 C CA . LEU C 1 55 ? 14.396 17.022 32.048 1.00 77.07 89 LEU C CA 1
ATOM 2152 C C . LEU C 1 55 ? 14.300 15.606 32.605 1.00 79.57 89 LEU C C 1
ATOM 2153 O O . LEU C 1 55 ? 15.144 14.750 32.331 1.00 91.71 89 LEU C O 1
ATOM 2158 N N . ALA C 1 56 ? 13.252 15.370 33.397 1.00 70.57 90 ALA C N 1
ATOM 2159 C CA . ALA C 1 56 ? 12.950 14.028 33.871 1.00 68.56 90 ALA C CA 1
ATOM 2160 C C . ALA C 1 56 ? 12.546 13.138 32.697 1.00 57.56 90 ALA C C 1
ATOM 2161 O O . ALA C 1 56 ? 12.109 13.631 31.655 1.00 73.25 90 ALA C O 1
ATOM 2163 N N . PRO C 1 57 ? 12.672 11.816 32.846 1.00 85.10 91 PRO C N 1
ATOM 2164 C CA . PRO C 1 57 ? 12.353 10.921 31.715 1.00 80.72 91 PRO C CA 1
ATOM 2165 C C . PRO C 1 57 ? 10.965 11.104 31.108 1.00 86.66 91 PRO C C 1
ATOM 2166 O O . PRO C 1 57 ? 10.846 11.211 29.874 1.00 89.53 91 PRO C O 1
ATOM 2170 N N . GLU C 1 58 ? 9.914 11.187 31.935 1.00 77.39 92 GLU C N 1
ATOM 2171 C CA . GLU C 1 58 ? 8.568 11.315 31.380 1.00 81.28 92 GLU C CA 1
ATOM 2172 C C . GLU C 1 58 ? 8.428 12.582 30.544 1.00 84.20 92 GLU C C 1
ATOM 2173 O O . GLU C 1 58 ? 7.652 12.603 29.582 1.00 82.99 92 GLU C O 1
ATOM 2179 N N . LEU C 1 59 ? 9.155 13.649 30.898 1.00 73.99 93 LEU C N 1
ATOM 2180 C CA . LEU C 1 59 ? 9.091 14.867 30.105 1.00 68.62 93 LEU C CA 1
ATOM 2181 C C . LEU C 1 59 ? 9.944 14.775 28.845 1.00 77.23 93 LEU C C 1
ATOM 2182 O O . LEU C 1 59 ? 9.561 15.330 27.808 1.00 60.15 93 LEU C O 1
ATOM 2187 N N . ARG C 1 60 ? 11.084 14.082 28.907 1.00 84.22 94 ARG C N 1
ATOM 2188 C CA . ARG C 1 60 ? 11.825 13.781 27.686 1.00 84.00 94 ARG C CA 1
ATOM 2189 C C . ARG C 1 60 ? 10.891 13.115 26.684 1.00 77.37 94 ARG C C 1
ATOM 2190 O O . ARG C 1 60 ? 10.836 13.485 25.504 1.00 94.48 94 ARG C O 1
ATOM 2198 N N . GLU C 1 61 ? 10.107 12.154 27.170 1.00 72.06 95 GLU C N 1
ATOM 2199 C CA . GLU C 1 61 ? 9.220 11.375 26.321 1.00 70.79 95 GLU C CA 1
ATOM 2200 C C . GLU C 1 61 ? 7.985 12.160 25.892 1.00 76.32 95 GLU C C 1
ATOM 2201 O O . GLU C 1 61 ? 7.484 11.960 24.780 1.00 98.37 95 GLU C O 1
ATOM 2207 N N . GLU C 1 62 ? 7.486 13.059 26.744 1.00 62.54 96 GLU C N 1
ATOM 2208 C CA . GLU C 1 62 ? 6.359 13.900 26.358 1.00 65.23 96 GLU C CA 1
ATOM 2209 C C . GLU C 1 62 ? 6.765 14.832 25.227 1.00 63.60 96 GLU C C 1
ATOM 2210 O O . GLU C 1 62 ? 6.121 14.890 24.169 1.00 56.63 96 GLU C O 1
ATOM 2216 N N . LEU C 1 63 ? 7.839 15.580 25.457 1.00 59.77 97 LEU C N 1
ATOM 2217 C CA . LEU C 1 63 ? 8.382 16.460 24.443 1.00 62.19 97 LEU C CA 1
ATOM 2218 C C . LEU C 1 63 ? 8.657 15.686 23.164 1.00 70.96 97 LEU C C 1
ATOM 2219 O O . LEU C 1 63 ? 8.375 16.168 22.061 1.00 72.37 97 LEU C O 1
ATOM 2224 N N . ASP C 1 64 ? 9.166 14.461 23.295 1.00 64.19 98 ASP C N 1
ATOM 2225 C CA . ASP C 1 64 ? 9.431 13.663 22.107 1.00 68.21 98 ASP C CA 1
ATOM 2226 C C . ASP C 1 64 ? 8.134 13.353 21.363 1.00 83.27 98 ASP C C 1
ATOM 2227 O O . ASP C 1 64 ? 8.090 13.418 20.127 1.00 90.96 98 ASP C O 1
ATOM 2232 N N . ARG C 1 65 ? 7.056 13.047 22.099 1.00 76.03 99 ARG C N 1
ATOM 2233 C CA . ARG C 1 65 ? 5.767 12.808 21.449 1.00 57.75 99 ARG C CA 1
ATOM 2234 C C . ARG C 1 65 ? 5.219 14.057 20.761 1.00 69.68 99 ARG C C 1
ATOM 2235 O O . ARG C 1 65 ? 4.491 13.943 19.768 1.00 73.52 99 ARG C O 1
ATOM 2243 N N . LEU C 1 66 ? 5.545 15.248 21.261 1.00 63.75 100 LEU C N 1
ATOM 2244 C CA . LEU C 1 66 ? 4.931 16.447 20.710 1.00 65.25 100 LEU C CA 1
ATOM 2245 C C . LEU C 1 66 ? 5.738 17.069 19.586 1.00 87.07 100 LEU C C 1
ATOM 2246 O O . LEU C 1 66 ? 5.181 17.850 18.805 1.00 82.61 100 LEU C O 1
ATOM 2251 N N . THR C 1 67 ? 7.028 16.759 19.492 1.00 63.43 101 THR C N 1
ATOM 2252 C CA . THR C 1 67 ? 7.915 17.384 18.526 1.00 64.43 101 THR C CA 1
ATOM 2253 C C . THR C 1 67 ? 8.394 16.352 17.515 1.00 79.69 101 THR C C 1
ATOM 2254 O O . THR C 1 67 ? 8.780 15.236 17.882 1.00 93.06 101 THR C O 1
ATOM 2258 N N . LEU C 1 68 ? 8.369 16.734 16.244 1.00 81.75 102 LEU C N 1
ATOM 2259 C CA . LEU C 1 68 ? 8.952 15.923 15.197 1.00 93.37 102 LEU C CA 1
ATOM 2260 C C . LEU C 1 68 ? 10.129 16.679 14.596 1.00 88.70 102 LEU C C 1
ATOM 2261 O O . LEU C 1 68 ? 9.996 17.876 14.308 1.00 76.00 102 LEU C O 1
ATOM 2266 N N . PRO C 1 69 ? 11.292 16.045 14.433 1.00 83.90 103 PRO C N 1
ATOM 2267 C CA . PRO C 1 69 ? 12.479 16.762 13.940 1.00 73.22 103 PRO C CA 1
ATOM 2268 C C . PRO C 1 69 ? 12.354 17.216 12.487 1.00 87.96 103 PRO C C 1
ATOM 2269 O O . PRO C 1 69 ? 11.412 16.882 11.765 1.00 97.14 103 PRO C O 1
ATOM 2273 N N . PHE C 1 70 ? 13.317 18.046 12.082 1.00 75.20 104 PHE C N 1
ATOM 2274 C CA . PHE C 1 70 ? 13.414 18.515 10.706 1.00 80.28 104 PHE C CA 1
ATOM 2275 C C . PHE C 1 70 ? 14.135 17.491 9.831 1.00 100.83 104 PHE C C 1
ATOM 2276 O O . PHE C 1 70 ? 14.965 16.709 10.311 1.00 103.82 104 PHE C O 1
ATOM 2284 N N . ASN C 1 71 ? 13.820 17.513 8.528 1.00 98.94 105 ASN C N 1
ATOM 2285 C CA . ASN C 1 71 ? 14.593 16.746 7.558 1.00 101.50 105 ASN C CA 1
ATOM 2286 C C . ASN C 1 71 ? 16.038 17.207 7.612 1.00 115.61 105 ASN C C 1
ATOM 2287 O O . ASN C 1 71 ? 16.333 18.378 7.355 1.00 118.10 105 ASN C O 1
ATOM 2292 N N . GLU C 1 72 ? 16.944 16.294 7.960 1.00 127.54 106 GLU C N 1
ATOM 2293 C CA . GLU C 1 72 ? 18.324 16.712 8.153 1.00 129.63 106 GLU C CA 1
ATOM 2294 C C . GLU C 1 72 ? 19.020 17.034 6.840 1.00 132.72 106 GLU C C 1
ATOM 2295 O O . GLU C 1 72 ? 20.104 17.626 6.859 1.00 137.67 106 GLU C O 1
ATOM 2301 N N . ASP C 1 73 ? 18.438 16.653 5.707 1.00 128.59 107 ASP C N 1
ATOM 2302 C CA . ASP C 1 73 ? 18.984 17.027 4.412 1.00 128.68 107 ASP C CA 1
ATOM 2303 C C . ASP C 1 73 ? 18.249 18.184 3.741 1.00 122.77 107 ASP C C 1
ATOM 2304 O O . ASP C 1 73 ? 18.742 18.695 2.732 1.00 130.60 107 ASP C O 1
ATOM 2309 N N . ALA C 1 74 ? 17.137 18.662 4.297 1.00 113.92 108 ALA C N 1
ATOM 2310 C CA . ALA C 1 74 ? 16.350 19.700 3.646 1.00 109.97 108 ALA C CA 1
ATOM 2311 C C . ALA C 1 74 ? 16.281 20.953 4.511 1.00 120.36 108 ALA C C 1
ATOM 2312 O O . ALA C 1 74 ? 16.404 20.890 5.739 1.00 144.22 108 ALA C O 1
ATOM 2314 N N . VAL C 1 75 ? 16.070 22.089 3.861 1.00 102.57 109 VAL C N 1
ATOM 2315 C CA . VAL C 1 75 ? 16.082 23.391 4.534 1.00 92.71 109 VAL C CA 1
ATOM 2316 C C . VAL C 1 75 ? 14.647 23.843 4.789 1.00 84.62 109 VAL C C 1
ATOM 2317 O O . VAL C 1 75 ? 13.880 24.026 3.835 1.00 85.73 109 VAL C O 1
ATOM 2321 N N . PRO C 1 76 ? 14.247 24.021 6.049 1.00 68.35 110 PRO C N 1
ATOM 2322 C CA . PRO C 1 76 ? 12.884 24.469 6.355 1.00 62.68 110 PRO C CA 1
ATOM 2323 C C . PRO C 1 76 ? 12.713 25.966 6.132 1.00 57.56 110 PRO C C 1
ATOM 2324 O O . PRO C 1 76 ? 13.678 26.732 6.084 1.00 57.98 110 PRO C O 1
ATOM 2328 N N . SER C 1 77 ? 11.453 26.380 6.011 1.00 49.55 111 SER C N 1
ATOM 2329 C CA . SER C 1 77 ? 11.154 27.786 5.772 1.00 57.05 111 SER C CA 1
ATOM 2330 C C . SER C 1 77 ? 11.108 28.578 7.079 1.00 55.95 111 SER C C 1
ATOM 2331 O O . SER C 1 77 ? 11.034 28.018 8.175 1.00 78.06 111 SER C O 1
ATOM 2334 N N . ASP C 1 78 ? 11.137 29.911 6.936 1.00 73.47 112 ASP C N 1
ATOM 2335 C CA . ASP C 1 78 ? 10.920 30.802 8.072 1.00 63.12 112 ASP C CA 1
ATOM 2336 C C . ASP C 1 78 ? 9.668 30.410 8.841 1.00 74.75 112 ASP C C 1
ATOM 2337 O O . ASP C 1 78 ? 9.661 30.398 10.079 1.00 73.24 112 ASP C O 1
ATOM 2342 N N . ALA C 1 79 ? 8.601 30.066 8.121 1.00 68.54 113 ALA C N 1
ATOM 2343 C CA . ALA C 1 79 ? 7.363 29.708 8.796 1.00 70.97 113 ALA C CA 1
ATOM 2344 C C . ALA C 1 79 ? 7.539 28.431 9.610 1.00 76.40 113 ALA C C 1
ATOM 2345 O O . ALA C 1 79 ? 7.159 28.373 10.785 1.00 68.21 113 ALA C O 1
ATOM 2347 N N . GLU C 1 80 ? 8.125 27.396 9.001 1.00 73.36 114 GLU C N 1
ATOM 2348 C CA . GLU C 1 80 ? 8.277 26.122 9.695 1.00 67.61 114 GLU C CA 1
ATOM 2349 C C . GLU C 1 80 ? 9.166 26.267 10.928 1.00 65.95 114 GLU C C 1
ATOM 2350 O O . GLU C 1 80 ? 8.861 25.728 12.004 1.00 60.34 114 GLU C O 1
ATOM 2356 N N . LEU C 1 81 ? 10.264 27.008 10.789 1.00 60.55 115 LEU C N 1
ATOM 2357 C CA . LEU C 1 81 ? 11.133 27.273 11.925 1.00 61.98 115 LEU C CA 1
ATOM 2358 C C . LEU C 1 81 ? 10.376 28.004 13.024 1.00 64.35 115 LEU C C 1
ATOM 2359 O O . LEU C 1 81 ? 10.485 27.663 14.211 1.00 65.94 115 LEU C O 1
ATOM 2364 N N . ARG C 1 82 ? 9.591 29.004 12.635 1.00 59.62 116 ARG C N 1
ATOM 2365 C CA . ARG C 1 82 ? 8.859 29.810 13.597 1.00 63.97 116 ARG C CA 1
ATOM 2366 C C . ARG C 1 82 ? 7.841 28.961 14.357 1.00 68.95 116 ARG C C 1
ATOM 2367 O O . ARG C 1 82 ? 7.639 29.155 15.564 1.00 67.06 116 ARG C O 1
ATOM 2375 N N . ILE C 1 83 ? 7.195 28.007 13.672 1.00 54.42 117 ILE C N 1
ATOM 2376 C CA . ILE C 1 83 ? 6.296 27.073 14.360 1.00 55.24 117 ILE C CA 1
ATOM 2377 C C . ILE C 1 83 ? 7.064 26.224 15.370 1.00 67.63 117 ILE C C 1
ATOM 2378 O O . ILE C 1 83 ? 6.674 26.112 16.543 1.00 59.11 117 ILE C O 1
ATOM 2383 N N . ALA C 1 84 ? 8.161 25.604 14.927 1.00 53.92 118 ALA C N 1
ATOM 2384 C CA . ALA C 1 84 ? 8.894 24.694 15.802 1.00 43.41 118 ALA C CA 1
ATOM 2385 C C . ALA C 1 84 ? 9.375 25.407 17.064 1.00 55.61 118 ALA C C 1
ATOM 2386 O O . ALA C 1 84 ? 9.197 24.915 18.192 1.00 57.65 118 ALA C O 1
ATOM 2388 N N . GLN C 1 85 ? 9.979 26.582 16.890 1.00 55.34 119 GLN C N 1
ATOM 2389 C CA . GLN C 1 85 ? 10.485 27.323 18.036 1.00 52.51 119 GLN C CA 1
ATOM 2390 C C . GLN C 1 85 ? 9.369 27.902 18.899 1.00 60.80 119 GLN C C 1
ATOM 2391 O O . GLN C 1 85 ? 9.501 27.938 20.131 1.00 69.44 119 GLN C O 1
ATOM 2397 N N . ALA C 1 86 ? 8.267 28.357 18.292 1.00 58.73 120 ALA C N 1
ATOM 2398 C CA . ALA C 1 86 ? 7.144 28.829 19.102 1.00 50.99 120 ALA C CA 1
ATOM 2399 C C . ALA C 1 86 ? 6.592 27.704 19.972 1.00 62.23 120 ALA C C 1
ATOM 2400 O O . ALA C 1 86 ? 6.235 27.924 21.136 1.00 74.13 120 ALA C O 1
ATOM 2402 N N . GLN C 1 87 ? 6.537 26.487 19.431 1.00 51.47 121 GLN C N 1
ATOM 2403 C CA . GLN C 1 87 ? 6.119 25.346 20.231 1.00 49.48 121 GLN C CA 1
ATOM 2404 C C . GLN C 1 87 ? 7.013 25.188 21.434 1.00 69.75 121 GLN C C 1
ATOM 2405 O O . GLN C 1 87 ? 6.528 25.078 22.570 1.00 65.48 121 GLN C O 1
ATOM 2411 N N . LEU C 1 88 ? 8.333 25.140 21.201 1.00 55.38 122 LEU C N 1
ATOM 2412 C CA . LEU C 1 88 ? 9.235 24.986 22.342 1.00 57.64 122 LEU C CA 1
ATOM 2413 C C . LEU C 1 88 ? 9.025 26.086 23.372 1.00 57.68 122 LEU C C 1
ATOM 2414 O O . LEU C 1 88 ? 8.862 25.797 24.559 1.00 63.00 122 LEU C O 1
ATOM 2419 N N . VAL C 1 89 ? 9.004 27.348 22.936 1.00 59.19 123 VAL C N 1
ATOM 2420 C CA . VAL C 1 89 ? 8.883 28.459 23.881 1.00 53.84 123 VAL C CA 1
ATOM 2421 C C . VAL C 1 89 ? 7.617 28.313 24.712 1.00 63.00 123 VAL C C 1
ATOM 2422 O O . VAL C 1 89 ? 7.645 28.423 25.947 1.00 79.01 123 VAL C O 1
ATOM 2426 N N . GLY C 1 90 ? 6.487 28.049 24.051 1.00 57.01 124 GLY C N 1
ATOM 2427 C CA . GLY C 1 90 ? 5.242 27.906 24.789 1.00 61.95 124 GLY C CA 1
ATOM 2428 C C . GLY C 1 90 ? 5.271 26.755 25.775 1.00 59.19 124 GLY C C 1
ATOM 2429 O O . GLY C 1 90 ? 4.854 26.900 26.929 1.00 75.75 124 GLY C O 1
ATOM 2430 N N . TRP C 1 91 ? 5.793 25.609 25.343 1.00 56.48 125 TRP C N 1
ATOM 2431 C CA . TRP C 1 91 ? 5.852 24.443 26.208 1.00 56.70 125 TRP C CA 1
ATOM 2432 C C . TRP C 1 91 ? 6.707 24.731 27.439 1.00 74.56 125 TRP C C 1
ATOM 2433 O O . TRP C 1 91 ? 6.320 24.395 28.566 1.00 60.30 125 TRP C O 1
ATOM 2444 N N . LEU C 1 92 ? 7.833 25.426 27.245 1.00 62.04 126 LEU C N 1
ATOM 2445 C CA . LEU C 1 92 ? 8.728 25.756 28.345 1.00 67.50 126 LEU C CA 1
ATOM 2446 C C . LEU C 1 92 ? 8.083 26.722 29.326 1.00 82.50 126 LEU C C 1
ATOM 2447 O O . LEU C 1 92 ? 8.150 26.518 30.550 1.00 63.91 126 LEU C O 1
ATOM 2452 N N . GLU C 1 93 ? 7.455 27.784 28.810 1.00 75.18 127 GLU C N 1
ATOM 2453 C CA . GLU C 1 93 ? 6.785 28.728 29.699 1.00 71.37 127 GLU C CA 1
ATOM 2454 C C . GLU C 1 93 ? 5.678 28.049 30.497 1.00 77.59 127 GLU C C 1
ATOM 2455 O O . GLU C 1 93 ? 5.520 28.316 31.695 1.00 80.51 127 GLU C O 1
ATOM 2461 N N . GLY C 1 94 ? 4.921 27.143 29.874 1.00 70.56 128 GLY C N 1
ATOM 2462 C CA . GLY C 1 94 ? 3.941 26.395 30.647 1.00 75.19 128 GLY C CA 1
ATOM 2463 C C . GLY C 1 94 ? 4.583 25.539 31.726 1.00 71.32 128 GLY C C 1
ATOM 2464 O O . GLY C 1 94 ? 4.100 25.484 32.864 1.00 75.03 128 GLY C O 1
ATOM 2465 N N . LEU C 1 95 ? 5.696 24.880 31.383 1.00 67.92 129 LEU C N 1
ATOM 2466 C CA . LEU C 1 95 ? 6.438 24.069 32.338 1.00 68.29 129 LEU C CA 1
ATOM 2467 C C . LEU C 1 95 ? 6.810 24.891 33.569 1.00 79.26 129 LEU C C 1
ATOM 2468 O O . LEU C 1 95 ? 6.641 24.441 34.714 1.00 74.63 129 LEU C O 1
ATOM 2473 N N . PHE C 1 96 ? 7.258 26.130 33.352 1.00 73.43 130 PHE C N 1
ATOM 2474 C CA . PHE C 1 96 ? 7.694 26.955 34.466 1.00 83.71 130 PHE C CA 1
ATOM 2475 C C . PHE C 1 96 ? 6.566 27.690 35.184 1.00 87.53 130 PHE C C 1
ATOM 2476 O O . PHE C 1 96 ? 6.745 28.034 36.352 1.00 107.00 130 PHE C O 1
ATOM 2484 N N . HIS C 1 97 ? 5.422 27.956 34.548 1.00 96.33 131 HIS C N 1
ATOM 2485 C CA . HIS C 1 97 ? 4.294 28.405 35.360 1.00 116.91 131 HIS C CA 1
ATOM 2486 C C . HIS C 1 97 ? 3.809 27.268 36.251 1.00 115.20 131 HIS C C 1
ATOM 2487 O O . HIS C 1 97 ? 3.264 27.516 37.335 1.00 125.02 131 HIS C O 1
ATOM 2494 N N . GLY C 1 98 ? 4.020 26.022 35.818 1.00 96.06 132 GLY C N 1
ATOM 2495 C CA . GLY C 1 98 ? 3.821 24.876 36.685 1.00 87.57 132 GLY C CA 1
ATOM 2496 C C . GLY C 1 98 ? 4.748 24.881 37.892 1.00 103.03 132 GLY C C 1
ATOM 2497 O O . GLY C 1 98 ? 4.281 24.893 39.050 1.00 102.62 132 GLY C O 1
ATOM 2498 N N . ILE C 1 99 ? 6.067 24.882 37.647 1.00 96.01 133 ILE C N 1
ATOM 2499 C CA . ILE C 1 99 ? 6.980 24.839 38.790 1.00 105.92 133 ILE C CA 1
ATOM 2500 C C . ILE C 1 99 ? 6.842 26.089 39.660 1.00 109.66 133 ILE C C 1
ATOM 2501 O O . ILE C 1 99 ? 7.146 26.039 40.855 1.00 111.06 133 ILE C O 1
ATOM 2506 N N . GLN C 1 100 ? 6.355 27.207 39.101 1.00 118.87 134 GLN C N 1
ATOM 2507 C CA . GLN C 1 100 ? 6.173 28.413 39.907 1.00 114.42 134 GLN C CA 1
ATOM 2508 C C . GLN C 1 100 ? 4.907 28.368 40.757 1.00 121.68 134 GLN C C 1
ATOM 2509 O O . GLN C 1 100 ? 4.921 28.843 41.895 1.00 132.79 134 GLN C O 1
ATOM 2515 N N . THR C 1 101 ? 3.789 27.861 40.226 1.00 124.22 135 THR C N 1
ATOM 2516 C CA . THR C 1 101 ? 2.634 27.671 41.099 1.00 129.67 135 THR C CA 1
ATOM 2517 C C . THR C 1 101 ? 2.962 26.665 42.195 1.00 146.11 135 THR C C 1
ATOM 2518 O O . THR C 1 101 ? 2.455 26.774 43.322 1.00 142.53 135 THR C O 1
ATOM 2522 N N . ALA C 1 102 ? 3.846 25.708 41.898 1.00 148.53 136 ALA C N 1
ATOM 2523 C CA . ALA C 1 102 ? 4.322 24.796 42.933 1.00 143.89 136 ALA C CA 1
ATOM 2524 C C . ALA C 1 102 ? 5.123 25.539 44.001 1.00 145.28 136 ALA C C 1
ATOM 2525 O O . ALA C 1 102 ? 4.801 25.475 45.193 1.00 155.42 136 ALA C O 1
ATOM 2527 N N . LEU C 1 103 ? 6.192 26.234 43.589 1.00 133.48 137 LEU C N 1
ATOM 2528 C CA . LEU C 1 103 ? 7.031 26.970 44.536 1.00 125.98 137 LEU C CA 1
ATOM 2529 C C . LEU C 1 103 ? 6.213 27.952 45.364 1.00 129.12 137 LEU C C 1
ATOM 2530 O O . LEU C 1 103 ? 6.403 28.065 46.580 1.00 125.59 137 LEU C O 1
ATOM 2535 N N . PHE C 1 104 ? 5.297 28.669 44.720 1.00 125.32 138 PHE C N 1
ATOM 2536 C CA . PHE C 1 104 ? 4.387 29.547 45.441 1.00 133.79 138 PHE C CA 1
ATOM 2537 C C . PHE C 1 104 ? 3.533 28.770 46.436 1.00 149.22 138 PHE C C 1
ATOM 2538 O O . PHE C 1 104 ? 3.309 29.230 47.564 1.00 162.16 138 PHE C O 1
ATOM 2546 N N . ALA C 1 105 ? 3.093 27.565 46.058 1.00 154.54 139 ALA C N 1
ATOM 2547 C CA . ALA C 1 105 ? 2.373 26.714 47.001 1.00 152.07 139 ALA C CA 1
ATOM 2548 C C . ALA C 1 105 ? 3.227 26.389 48.224 1.00 152.30 139 ALA C C 1
ATOM 2549 O O . ALA C 1 105 ? 2.734 26.428 49.358 1.00 150.93 139 ALA C O 1
ATOM 2551 N N . GLN C 1 106 ? 4.513 26.074 48.020 1.00 147.01 140 GLN C N 1
ATOM 2552 C CA . GLN C 1 106 ? 5.394 25.833 49.163 1.00 144.01 140 GLN C CA 1
ATOM 2553 C C . GLN C 1 106 ? 5.530 27.079 50.025 1.00 145.38 140 GLN C C 1
ATOM 2554 O O . GLN C 1 106 ? 5.484 26.997 51.256 1.00 149.82 140 GLN C O 1
ATOM 2560 N N . GLN C 1 107 ? 5.708 28.243 49.391 1.00 152.53 141 GLN C N 1
ATOM 2561 C CA . GLN C 1 107 ? 5.761 29.502 50.125 1.00 161.23 141 GLN C CA 1
ATOM 2562 C C . GLN C 1 107 ? 4.552 29.668 51.018 1.00 178.37 141 GLN C C 1
ATOM 2563 O O . GLN C 1 107 ? 4.654 30.228 52.116 1.00 182.51 141 GLN C O 1
ATOM 2569 N N . MET C 1 108 ? 3.399 29.189 50.564 1.00 188.79 142 MET C N 1
ATOM 2570 C CA . MET C 1 108 ? 2.195 29.330 51.368 1.00 198.59 142 MET C CA 1
ATOM 2571 C C . MET C 1 108 ? 2.136 28.278 52.476 1.00 181.73 142 MET C C 1
ATOM 2572 O O . MET C 1 108 ? 1.650 28.558 53.579 1.00 172.86 142 MET C O 1
ATOM 2577 N N . ALA C 1 109 ? 2.624 27.064 52.191 1.00 169.32 143 ALA C N 1
ATOM 2578 C CA . ALA C 1 109 ? 2.662 25.997 53.189 1.00 166.98 143 ALA C CA 1
ATOM 2579 C C . ALA C 1 109 ? 3.459 26.399 54.422 1.00 187.73 143 ALA C C 1
ATOM 2580 O O . ALA C 1 109 ? 3.046 26.126 55.555 1.00 205.11 143 ALA C O 1
ATOM 2582 N N . ALA C 1 110 ? 4.604 27.039 54.227 1.00 191.42 144 ALA C N 1
ATOM 2583 C CA . ALA C 1 110 ? 5.458 27.403 55.349 1.00 202.43 144 ALA C CA 1
ATOM 2584 C C . ALA C 1 110 ? 4.963 28.649 56.088 1.00 201.99 144 ALA C C 1
ATOM 2585 O O . ALA C 1 110 ? 3.864 29.142 55.840 1.00 200.66 144 ALA C O 1
ATOM 2587 N N . LEU D 1 3 ? 26.614 25.687 40.663 1.00 81.61 37 LEU D N 1
ATOM 2588 C CA . LEU D 1 3 ? 26.639 26.932 41.428 1.00 94.76 37 LEU D CA 1
ATOM 2589 C C . LEU D 1 3 ? 26.701 28.212 40.620 1.00 106.70 37 LEU D C 1
ATOM 2590 O O . LEU D 1 3 ? 26.734 28.204 39.386 1.00 113.51 37 LEU D O 1
ATOM 2595 N N . THR D 1 4 ? 26.712 29.321 41.369 1.00 103.76 38 THR D N 1
ATOM 2596 C CA . THR D 1 4 ? 27.255 30.584 40.889 1.00 96.54 38 THR D CA 1
ATOM 2597 C C . THR D 1 4 ? 28.740 30.477 40.570 1.00 94.41 38 THR D C 1
ATOM 2598 O O . THR D 1 4 ? 29.301 31.384 39.941 1.00 88.99 38 THR D O 1
ATOM 2602 N N . ASP D 1 5 ? 29.384 29.407 41.025 1.00 89.96 39 ASP D N 1
ATOM 2603 C CA . ASP D 1 5 ? 30.768 29.086 40.730 1.00 95.67 39 ASP D CA 1
ATOM 2604 C C . ASP D 1 5 ? 30.939 28.495 39.328 1.00 94.42 39 ASP D C 1
ATOM 2605 O O . ASP D 1 5 ? 32.036 28.036 38.995 1.00 96.93 39 ASP D O 1
ATOM 2610 N N . LEU D 1 6 ? 29.867 28.432 38.521 1.00 103.55 40 LEU D N 1
ATOM 2611 C CA . LEU D 1 6 ? 29.994 28.045 37.110 1.00 92.85 40 LEU D CA 1
ATOM 2612 C C . LEU D 1 6 ? 30.590 29.144 36.241 1.00 90.72 40 LEU D C 1
ATOM 2613 O O . LEU D 1 6 ? 31.151 28.849 35.179 1.00 84.68 40 LEU D O 1
ATOM 2618 N N . VAL D 1 7 ? 30.453 30.402 36.634 1.00 83.17 41 VAL D N 1
ATOM 2619 C CA . VAL D 1 7 ? 31.083 31.499 35.916 1.00 68.58 41 VAL D CA 1
ATOM 2620 C C . VAL D 1 7 ? 32.348 31.829 36.699 1.00 62.24 41 VAL D C 1
ATOM 2621 O O . VAL D 1 7 ? 32.317 32.505 37.728 1.00 78.32 41 VAL D O 1
ATOM 2625 N N . GLU D 1 8 ? 33.482 31.350 36.197 1.00 68.33 42 GLU D N 1
ATOM 2626 C CA . GLU D 1 8 ? 34.731 31.522 36.920 1.00 73.47 42 GLU D CA 1
ATOM 2627 C C . GLU D 1 8 ? 35.138 32.990 36.976 1.00 89.31 42 GLU D C 1
ATOM 2628 O O . GLU D 1 8 ? 35.709 33.432 37.980 1.00 106.04 42 GLU D O 1
ATOM 2634 N N . GLN D 1 9 ? 34.838 33.767 35.931 1.00 86.54 43 GLN D N 1
ATOM 2635 C CA . GLN D 1 9 ? 35.170 35.194 35.883 1.00 81.57 43 GLN D CA 1
ATOM 2636 C C . GLN D 1 9 ? 33.909 35.963 35.495 1.00 75.34 43 GLN D C 1
ATOM 2637 O O . GLN D 1 9 ? 33.720 36.317 34.325 1.00 92.00 43 GLN D O 1
ATOM 2643 N N . PRO D 1 10 ? 33.030 36.259 36.460 1.00 103.22 44 PRO D N 1
ATOM 2644 C CA . PRO D 1 10 ? 31.714 36.817 36.091 1.00 85.98 44 PRO D CA 1
ATOM 2645 C C . PRO D 1 10 ? 31.781 38.188 35.441 1.00 76.87 44 PRO D C 1
ATOM 2646 O O . PRO D 1 10 ? 31.020 38.459 34.503 1.00 99.92 44 PRO D O 1
ATOM 2650 N N . ALA D 1 11 ? 32.677 39.063 35.904 1.00 72.02 45 ALA D N 1
ATOM 2651 C CA . ALA D 1 11 ? 32.781 40.395 35.318 1.00 66.41 45 ALA D CA 1
ATOM 2652 C C . ALA D 1 11 ? 33.122 40.312 33.838 1.00 67.41 45 ALA D C 1
ATOM 2653 O O . ALA D 1 11 ? 32.550 41.039 33.018 1.00 70.14 45 ALA D O 1
ATOM 2655 N N . LYS D 1 12 ? 34.057 39.428 33.488 1.00 64.49 46 LYS D N 1
ATOM 2656 C CA . LYS D 1 12 ? 34.489 39.282 32.104 1.00 60.78 46 LYS D CA 1
ATOM 2657 C C . LYS D 1 12 ? 33.348 38.799 31.219 1.00 68.10 46 LYS D C 1
ATOM 2658 O O . LYS D 1 12 ? 33.153 39.311 30.108 1.00 71.97 46 LYS D O 1
ATOM 2664 N N . VAL D 1 13 ? 32.595 37.803 31.683 1.00 68.76 47 VAL D N 1
ATOM 2665 C CA . VAL D 1 13 ? 31.488 37.281 30.887 1.00 63.19 47 VAL D CA 1
ATOM 2666 C C . VAL D 1 13 ? 30.399 38.333 30.715 1.00 64.59 47 VAL D C 1
ATOM 2667 O O . VAL D 1 13 ? 29.826 38.480 29.631 1.00 67.80 47 VAL D O 1
ATOM 2671 N N . MET D 1 14 ? 30.103 39.095 31.767 1.00 67.77 48 MET D N 1
ATOM 2672 C CA . MET D 1 14 ? 29.144 40.186 31.612 1.00 63.92 48 MET D CA 1
ATOM 2673 C C . MET D 1 14 ? 29.630 41.188 30.568 1.00 66.70 48 MET D C 1
ATOM 2674 O O . MET D 1 14 ? 28.832 41.742 29.796 1.00 66.70 48 MET D O 1
ATOM 2679 N N . ARG D 1 15 ? 30.942 41.442 30.543 1.00 62.61 49 ARG D N 1
ATOM 2680 C CA . ARG D 1 15 ? 31.506 42.455 29.656 1.00 60.32 49 ARG D CA 1
ATOM 2681 C C . ARG D 1 15 ? 31.467 42.012 28.187 1.00 63.48 49 ARG D C 1
ATOM 2682 O O . ARG D 1 15 ? 30.945 42.734 27.318 1.00 61.65 49 ARG D O 1
ATOM 2690 N N . ILE D 1 16 ? 31.908 40.783 27.905 1.00 53.88 50 ILE D N 1
ATOM 2691 C CA . ILE D 1 16 ? 31.752 40.232 26.560 1.00 58.24 50 ILE D CA 1
ATOM 2692 C C . ILE D 1 16 ? 30.284 40.234 26.155 1.00 62.77 50 ILE D C 1
ATOM 2693 O O . ILE D 1 16 ? 29.932 40.576 25.019 1.00 78.01 50 ILE D O 1
ATOM 2698 N N . GLY D 1 17 ? 29.405 39.871 27.086 1.00 60.91 51 GLY D N 1
ATOM 2699 C CA . GLY D 1 17 ? 27.993 39.783 26.757 1.00 49.23 51 GLY D CA 1
ATOM 2700 C C . GLY D 1 17 ? 27.384 41.110 26.358 1.00 63.48 51 GLY D C 1
ATOM 2701 O O . GLY D 1 17 ? 26.680 41.199 25.347 1.00 84.66 51 GLY D O 1
ATOM 2702 N N . THR D 1 18 ? 27.663 42.172 27.123 1.00 53.00 52 THR D N 1
ATOM 2703 C CA . THR D 1 18 ? 27.078 43.459 26.743 1.00 61.45 52 THR D CA 1
ATOM 2704 C C . THR D 1 18 ? 27.691 43.967 25.437 1.00 57.33 52 THR D C 1
ATOM 2705 O O . THR D 1 18 ? 27.021 44.670 24.667 1.00 54.42 52 THR D O 1
ATOM 2709 N N . MET D 1 19 ? 28.962 43.640 25.182 1.00 50.91 53 MET D N 1
ATOM 2710 C CA . MET D 1 19 ? 29.554 43.968 23.888 1.00 48.19 53 MET D CA 1
ATOM 2711 C C . MET D 1 19 ? 28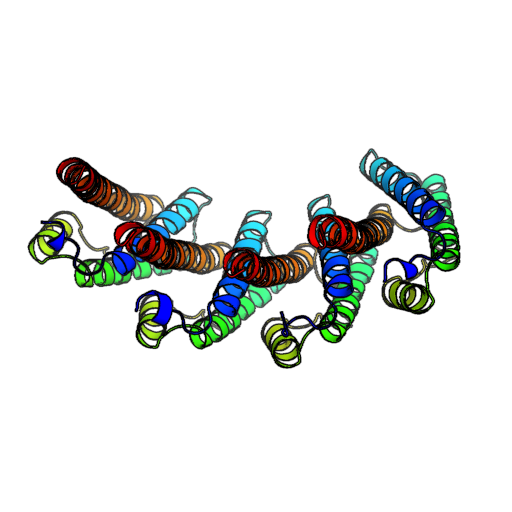.765 43.321 22.750 1.00 61.90 53 MET D C 1
ATOM 2712 O O . MET D 1 19 ? 28.432 43.972 21.741 1.00 55.86 53 MET D O 1
ATOM 2717 N N . ILE D 1 20 ? 28.478 42.023 22.888 1.00 49.03 54 ILE D N 1
ATOM 2718 C CA . ILE D 1 20 ? 27.764 41.302 21.840 1.00 54.85 54 ILE D CA 1
ATOM 2719 C C . ILE D 1 20 ? 26.347 41.840 21.682 1.00 64.48 54 ILE D C 1
ATOM 2720 O O . ILE D 1 20 ? 25.851 41.983 20.558 1.00 63.04 54 ILE D O 1
ATOM 2725 N N . LYS D 1 21 ? 25.661 42.119 22.797 1.00 59.36 55 LYS D N 1
ATOM 2726 C CA . LYS D 1 21 ? 24.299 42.649 22.713 1.00 50.69 55 LYS D CA 1
ATOM 2727 C C . LYS D 1 21 ? 24.283 43.988 21.990 1.00 52.13 55 LYS D C 1
ATOM 2728 O O . LYS D 1 21 ? 23.405 44.249 21.155 1.00 64.16 55 LYS D O 1
ATOM 2734 N N . GLN D 1 22 ? 25.257 44.851 22.294 1.00 60.28 56 GLN D N 1
ATOM 2735 C CA . GLN D 1 22 ? 25.346 46.148 21.624 1.00 62.65 56 GLN D CA 1
ATOM 2736 C C . GLN D 1 22 ? 25.572 45.975 20.115 1.00 67.31 56 GLN D C 1
ATOM 2737 O O . GLN D 1 22 ? 24.972 46.689 19.295 1.00 60.77 56 GLN D O 1
ATOM 2743 N N . LEU D 1 23 ? 26.428 45.013 19.728 1.00 65.19 57 LEU D N 1
ATOM 2744 C CA . LEU D 1 23 ? 26.670 44.768 18.304 1.00 63.47 57 LEU D CA 1
ATOM 2745 C C . LEU D 1 23 ? 25.430 44.218 17.603 1.00 66.98 57 LEU D C 1
ATOM 2746 O O . LEU D 1 23 ? 25.142 44.588 16.458 1.00 59.57 57 LEU D O 1
ATOM 2751 N N . LEU D 1 24 ? 24.721 43.289 18.242 1.00 67.89 58 LEU D N 1
ATOM 2752 C CA . LEU D 1 24 ? 23.452 42.822 17.690 1.00 61.89 58 LEU D CA 1
ATOM 2753 C C . LEU D 1 24 ? 22.496 43.985 17.454 1.00 60.31 58 LEU D C 1
ATOM 2754 O O . LEU D 1 24 ? 21.824 44.052 16.415 1.00 76.23 58 LEU D O 1
ATOM 2759 N N . GLU D 1 25 ? 22.412 44.909 18.413 1.00 69.13 59 GLU D N 1
ATOM 2760 C CA . GLU D 1 25 ? 21.546 46.067 18.212 1.00 68.55 59 GLU D CA 1
ATOM 2761 C C . GLU D 1 25 ? 22.002 46.887 17.012 1.00 62.87 59 GLU D C 1
ATOM 2762 O O . GLU D 1 25 ? 21.169 47.396 16.244 1.00 66.53 59 GLU D O 1
ATOM 2768 N N . GLU D 1 26 ? 23.321 46.978 16.791 1.00 63.70 60 GLU D N 1
ATOM 2769 C CA . GLU D 1 26 ? 23.792 47.709 15.609 1.00 72.22 60 GLU D CA 1
ATOM 2770 C C . GLU D 1 26 ? 23.424 47.009 14.307 1.00 68.82 60 GLU D C 1
ATOM 2771 O O . GLU D 1 26 ? 23.052 47.677 13.337 1.00 79.16 60 GLU D O 1
ATOM 2777 N N . VAL D 1 27 ? 23.557 45.680 14.238 1.00 71.69 61 VAL D N 1
ATOM 2778 C CA . VAL D 1 27 ? 23.224 44.993 12.988 1.00 70.55 61 VAL D CA 1
ATOM 2779 C C . VAL D 1 27 ? 21.737 45.138 12.693 1.00 78.60 61 VAL D C 1
ATOM 2780 O O . VAL D 1 27 ? 21.337 45.351 11.542 1.00 86.99 61 VAL D O 1
ATOM 2784 N N . ARG D 1 28 ? 20.892 45.032 13.726 1.00 73.50 62 ARG D N 1
ATOM 2785 C CA . ARG D 1 28 ? 19.480 45.328 13.515 1.00 87.64 62 ARG D CA 1
ATOM 2786 C C . ARG D 1 28 ? 19.223 46.803 13.196 1.00 98.55 62 ARG D C 1
ATOM 2787 O O . ARG D 1 28 ? 18.116 47.129 12.755 1.00 111.24 62 ARG D O 1
ATOM 2795 N N . ALA D 1 29 ? 20.211 47.696 13.366 1.00 98.18 63 ALA D N 1
ATOM 2796 C CA . ALA D 1 29 ? 19.962 49.117 13.098 1.00 108.36 63 ALA D CA 1
ATOM 2797 C C . ALA D 1 29 ? 19.891 49.443 11.600 1.00 117.37 63 ALA D C 1
ATOM 2798 O O . ALA D 1 29 ? 19.028 50.222 11.179 1.00 109.24 63 ALA D O 1
ATOM 2800 N N . ALA D 1 30 ? 20.776 48.877 10.781 1.00 86.33 64 ALA D N 1
ATOM 2801 C CA . ALA D 1 30 ? 20.849 49.238 9.368 1.00 82.16 64 ALA D CA 1
ATOM 2802 C C . ALA D 1 30 ? 21.632 48.159 8.634 1.00 87.72 64 ALA D C 1
ATOM 2803 O O . ALA D 1 30 ? 22.388 47.408 9.261 1.00 92.29 64 ALA D O 1
ATOM 2805 N N . PRO D 1 31 ? 21.476 48.056 7.307 1.00 87.98 65 PRO D N 1
ATOM 2806 C CA . PRO D 1 31 ? 22.230 47.043 6.548 1.00 79.03 65 PRO D CA 1
ATOM 2807 C C . PRO D 1 31 ? 23.736 47.277 6.584 1.00 79.69 65 PRO D C 1
ATOM 2808 O O . PRO D 1 31 ? 24.222 48.391 6.800 1.00 77.64 65 PRO D O 1
ATOM 2812 N N . LEU D 1 32 ? 24.479 46.194 6.359 1.00 80.06 66 LEU D N 1
ATOM 2813 C CA . LEU D 1 32 ? 25.932 46.191 6.449 1.00 74.55 66 LEU D CA 1
ATOM 2814 C C . LEU D 1 32 ? 26.539 45.880 5.087 1.00 86.92 66 LEU D C 1
ATOM 2815 O O . LEU D 1 32 ? 25.876 45.348 4.191 1.00 103.14 66 LEU D O 1
ATOM 2820 N N . ASP D 1 33 ? 27.813 46.235 4.939 1.00 71.79 67 ASP D N 1
ATOM 2821 C CA . ASP D 1 33 ? 28.578 45.979 3.732 1.00 53.41 67 ASP D CA 1
ATOM 2822 C C . ASP D 1 33 ? 29.547 44.812 3.940 1.00 49.12 67 ASP D C 1
ATOM 2823 O O . ASP D 1 33 ? 29.556 44.152 4.983 1.00 75.43 67 ASP D O 1
ATOM 2828 N N . GLU D 1 34 ? 30.392 44.574 2.937 1.00 89.38 68 GLU D N 1
ATOM 2829 C CA . GLU D 1 34 ? 31.329 43.454 2.951 1.00 80.92 68 GLU D CA 1
ATOM 2830 C C . GLU D 1 34 ? 32.263 43.509 4.161 1.00 73.18 68 GLU D C 1
ATOM 2831 O O . GLU D 1 34 ? 32.300 42.586 4.990 1.00 78.63 68 GLU D O 1
ATOM 2837 N N . ALA D 1 35 ? 32.997 44.616 4.294 1.00 69.23 69 ALA D N 1
ATOM 2838 C CA . ALA D 1 35 ? 34.062 44.714 5.283 1.00 69.23 69 ALA D CA 1
ATOM 2839 C C . ALA D 1 35 ? 33.520 44.623 6.704 1.00 73.80 69 ALA D C 1
ATOM 2840 O O . ALA D 1 35 ? 34.089 43.924 7.550 1.00 65.89 69 ALA D O 1
ATOM 2842 N N . SER D 1 36 ? 32.411 45.311 6.978 1.00 66.75 70 SER D N 1
ATOM 2843 C CA . SER D 1 36 ? 31.849 45.306 8.321 1.00 63.39 70 SER D CA 1
ATOM 2844 C C . SER D 1 36 ? 31.301 43.929 8.707 1.00 65.45 70 SER D C 1
ATOM 2845 O O . SER D 1 36 ? 31.412 43.516 9.871 1.00 76.21 70 SER D O 1
ATOM 2848 N N . ARG D 1 37 ? 30.746 43.183 7.744 1.00 65.04 71 ARG D N 1
ATOM 2849 C CA . ARG D 1 37 ? 30.353 41.801 8.019 1.00 65.06 71 ARG D CA 1
ATOM 2850 C C . ARG D 1 37 ? 31.564 40.924 8.306 1.00 66.70 71 ARG D C 1
ATOM 2851 O O . ARG D 1 37 ? 31.532 40.077 9.207 1.00 65.43 71 ARG D O 1
ATOM 2859 N N . ASN D 1 38 ? 32.653 41.116 7.568 1.00 73.60 72 ASN D N 1
ATOM 2860 C CA . ASN D 1 38 ? 33.831 40.304 7.844 1.00 73.18 72 ASN D CA 1
ATOM 2861 C C . ASN D 1 38 ? 34.347 40.568 9.255 1.00 62.10 72 ASN D C 1
ATOM 2862 O O . ASN D 1 38 ? 34.545 39.635 10.047 1.00 73.46 72 ASN D O 1
ATOM 2867 N N . ARG D 1 39 ? 34.554 41.849 9.583 1.00 62.82 73 ARG D N 1
ATOM 2868 C CA . ARG D 1 39 ? 34.990 42.249 10.914 1.00 62.32 73 ARG D CA 1
ATOM 2869 C C . ARG D 1 39 ? 34.095 41.655 11.985 1.00 72.48 73 ARG D C 1
ATOM 2870 O O . ARG D 1 39 ? 34.577 41.126 12.994 1.00 59.24 73 ARG D O 1
ATOM 2878 N N . LEU D 1 40 ? 32.783 41.713 11.764 1.00 71.82 74 LEU D N 1
ATOM 2879 C CA . LEU D 1 40 ? 31.839 41.240 12.766 1.00 63.77 74 LEU D CA 1
ATOM 2880 C C . LEU D 1 40 ? 31.940 39.728 12.941 1.00 63.01 74 LEU D C 1
ATOM 2881 O O . LEU D 1 40 ? 31.803 39.213 14.061 1.00 70.12 74 LEU D O 1
ATOM 2886 N N . ARG D 1 41 ? 32.198 39.002 11.848 1.00 74.46 75 ARG D N 1
ATOM 2887 C CA . ARG D 1 41 ? 32.497 37.579 11.968 1.00 78.80 75 ARG D CA 1
ATOM 2888 C C . ARG D 1 41 ? 33.697 37.359 12.880 1.00 79.39 75 ARG D C 1
ATOM 2889 O O . ARG D 1 41 ? 33.637 36.557 13.830 1.00 75.77 75 ARG D O 1
ATOM 2897 N N . ASP D 1 42 ? 34.783 38.110 12.638 1.00 60.15 76 ASP D N 1
ATOM 2898 C CA . ASP D 1 42 ? 35.989 37.922 13.445 1.00 69.43 76 ASP D CA 1
ATOM 2899 C C . ASP D 1 42 ? 35.715 38.212 14.922 1.00 72.14 76 ASP D C 1
ATOM 2900 O O . ASP D 1 42 ? 36.177 37.480 15.812 1.00 76.84 76 ASP D O 1
ATOM 2905 N N . ILE D 1 43 ? 34.950 39.268 15.196 1.00 57.04 77 ILE D N 1
ATOM 2906 C CA . ILE D 1 43 ? 34.570 39.589 16.563 1.00 63.29 77 ILE D CA 1
ATOM 2907 C C . ILE D 1 43 ? 33.806 38.433 17.196 1.00 66.55 77 ILE D C 1
ATOM 2908 O O . ILE D 1 43 ? 34.038 38.082 18.357 1.00 78.05 77 ILE D O 1
ATOM 2913 N N . HIS D 1 44 ? 32.872 37.837 16.452 1.00 60.64 78 HIS D N 1
ATOM 2914 C CA . HIS D 1 44 ? 32.138 36.688 16.974 1.00 62.80 78 HIS D CA 1
ATOM 2915 C C . HIS D 1 44 ? 33.084 35.569 17.392 1.00 70.47 78 HIS D C 1
ATOM 2916 O O . HIS D 1 44 ? 32.957 34.999 18.492 1.00 79.76 78 HIS D O 1
ATOM 2923 N N . ALA D 1 45 ? 34.072 35.274 16.546 1.00 59.72 79 ALA D N 1
ATOM 2924 C CA . ALA D 1 45 ? 35.026 34.220 16.876 1.00 60.13 79 ALA D CA 1
ATOM 2925 C C . ALA D 1 45 ? 35.771 34.530 18.175 1.00 64.07 79 ALA D C 1
ATOM 2926 O O . ALA D 1 45 ? 35.721 33.750 19.145 1.00 70.63 79 ALA D O 1
ATOM 2928 N N . THR D 1 46 ? 36.454 35.687 18.223 1.00 60.50 80 THR D N 1
ATOM 2929 C CA . THR D 1 46 ? 37.290 35.981 19.389 1.00 66.39 80 THR D CA 1
ATOM 2930 C C . THR D 1 46 ? 36.451 36.107 20.657 1.00 70.42 80 THR D C 1
ATOM 2931 O O . THR D 1 46 ? 36.922 35.783 21.755 1.00 71.87 80 THR D O 1
ATOM 2935 N N . SER D 1 47 ? 35.213 36.585 20.526 1.00 60.52 81 SER D N 1
ATOM 2936 C CA . SER D 1 47 ? 34.367 36.764 21.695 1.00 62.90 81 SER D CA 1
ATOM 2937 C C . SER D 1 47 ? 33.912 35.422 22.269 1.00 70.05 81 SER D C 1
ATOM 2938 O O . SER D 1 47 ? 33.868 35.255 23.497 1.00 76.83 81 SER D O 1
ATOM 2941 N N . ILE D 1 48 ? 33.626 34.428 21.417 1.00 79.62 82 ILE D N 1
ATOM 2942 C CA . ILE D 1 48 ? 33.398 33.088 21.972 1.00 77.57 82 ILE D CA 1
ATOM 2943 C C . ILE D 1 48 ? 34.661 32.559 22.657 1.00 75.90 82 ILE D C 1
ATOM 2944 O O . ILE D 1 48 ? 34.580 31.917 23.712 1.00 78.48 82 ILE D O 1
ATOM 2949 N N . ARG D 1 49 ? 35.846 32.828 22.092 1.00 64.41 83 ARG D N 1
ATOM 2950 C CA . ARG D 1 49 ? 37.064 32.415 22.794 1.00 61.01 83 ARG D CA 1
ATOM 2951 C C . ARG D 1 49 ? 37.191 33.067 24.182 1.00 70.91 83 ARG D C 1
ATOM 2952 O O . ARG D 1 49 ? 37.547 32.391 25.164 1.00 89.08 83 ARG D O 1
ATOM 2960 N N . GLU D 1 50 ? 36.894 34.369 24.300 1.00 67.39 84 GLU D N 1
ATOM 2961 C CA . GLU D 1 50 ? 36.997 35.005 25.617 1.00 75.33 84 GLU D CA 1
ATOM 2962 C C . GLU D 1 50 ? 35.994 34.410 26.600 1.00 70.58 84 GLU D C 1
ATOM 2963 O O . GLU D 1 50 ? 36.344 34.096 27.751 1.00 66.44 84 GLU D O 1
ATOM 2969 N N . LEU D 1 51 ? 34.750 34.208 26.157 1.00 57.41 85 LEU D N 1
ATOM 2970 C CA . LEU D 1 51 ? 33.771 33.564 27.027 1.00 55.21 85 LEU D CA 1
ATOM 2971 C C . LEU D 1 51 ? 34.264 32.206 27.510 1.00 73.17 85 LEU D C 1
ATOM 2972 O O . LEU D 1 51 ? 34.161 31.885 28.701 1.00 81.59 85 LEU D O 1
ATOM 2977 N N . GLU D 1 52 ? 34.773 31.379 26.593 1.00 74.73 86 GLU D N 1
ATOM 2978 C CA . GLU D 1 52 ? 35.367 30.112 27.005 1.00 93.02 86 GLU D CA 1
ATOM 2979 C C . GLU D 1 52 ? 36.345 30.324 28.155 1.00 91.00 86 GLU D C 1
ATOM 2980 O O . GLU D 1 52 ? 36.297 29.607 29.165 1.00 83.42 86 GLU D O 1
ATOM 2986 N N . ASP D 1 53 ? 37.233 31.320 28.027 1.00 91.49 87 ASP D N 1
ATOM 2987 C CA . ASP D 1 53 ? 38.145 31.614 29.135 1.00 90.93 87 ASP D CA 1
ATOM 2988 C C . ASP D 1 53 ? 37.402 31.866 30.447 1.00 80.09 87 ASP D C 1
ATOM 2989 O O . ASP D 1 53 ? 37.871 31.472 31.518 1.00 81.92 87 ASP D O 1
ATOM 2994 N N . GLY D 1 54 ? 36.238 32.508 30.386 1.00 83.29 88 GLY D N 1
ATOM 2995 C CA . GLY D 1 54 ? 35.557 32.882 31.612 1.00 69.88 88 GLY D CA 1
ATOM 2996 C C . GLY D 1 54 ? 34.499 31.937 32.164 1.00 91.81 88 GLY D C 1
ATOM 2997 O O . GLY D 1 54 ? 33.776 32.326 33.087 1.00 82.86 88 GLY D O 1
ATOM 2998 N N . LEU D 1 55 ? 34.341 30.732 31.622 1.00 77.08 89 LEU D N 1
ATOM 2999 C CA . LEU D 1 55 ? 33.296 29.812 32.058 1.00 74.15 89 LEU D CA 1
ATOM 3000 C C . LEU D 1 55 ? 33.891 28.509 32.581 1.00 70.12 89 LEU D C 1
ATOM 3001 O O . LEU D 1 55 ? 35.001 28.114 32.207 1.00 77.88 89 LEU D O 1
ATOM 3006 N N . ALA D 1 56 ? 33.113 27.820 33.422 1.00 54.82 90 ALA D N 1
ATOM 3007 C CA . ALA D 1 56 ? 33.502 26.504 33.918 1.00 60.76 90 ALA D CA 1
ATOM 3008 C C . ALA D 1 56 ? 33.550 25.508 32.762 1.00 64.84 90 ALA D C 1
ATOM 3009 O O . ALA D 1 56 ? 32.934 25.733 31.718 1.00 71.13 90 ALA D O 1
ATOM 3011 N N . PRO D 1 57 ? 34.290 24.399 32.920 1.00 117.23 91 PRO D N 1
ATOM 3012 C CA . PRO D 1 57 ? 34.408 23.436 31.808 1.00 99.78 91 PRO D CA 1
ATOM 3013 C C . PRO D 1 57 ? 33.071 22.968 31.261 1.00 91.36 91 PRO D C 1
ATOM 3014 O O . PRO D 1 57 ? 32.900 22.890 30.033 1.00 91.46 91 PRO D O 1
ATOM 3018 N N . GLU D 1 58 ? 32.103 22.687 32.139 1.00 89.09 92 GLU D N 1
ATOM 3019 C CA . GLU D 1 58 ? 30.804 22.211 31.673 1.00 94.87 92 GLU D CA 1
ATOM 3020 C C . GLU D 1 58 ? 30.153 23.211 30.726 1.00 88.79 92 GLU D C 1
ATOM 3021 O O . GLU D 1 58 ? 29.507 22.819 29.746 1.00 74.54 92 GLU D O 1
ATOM 3027 N N . LEU D 1 59 ? 30.327 24.508 30.994 1.00 83.43 93 LEU D N 1
ATOM 3028 C CA . LEU D 1 59 ? 29.729 25.532 30.147 1.00 72.58 93 LEU D CA 1
ATOM 3029 C C . LEU D 1 59 ? 30.548 25.801 28.897 1.00 70.10 93 LEU D C 1
ATOM 3030 O O . LEU D 1 59 ? 29.967 26.109 27.852 1.00 62.65 93 LEU D O 1
ATOM 3035 N N . ARG D 1 60 ? 31.878 25.698 28.971 1.00 67.46 94 ARG D N 1
ATOM 3036 C CA . ARG D 1 60 ? 32.662 25.726 27.744 1.00 72.71 94 ARG D CA 1
ATOM 3037 C C . ARG D 1 60 ? 32.135 24.677 26.779 1.00 80.89 94 ARG D C 1
ATOM 3038 O O . ARG D 1 60 ? 31.798 24.983 25.630 1.00 74.53 94 ARG D O 1
ATOM 3046 N N . GLU D 1 61 ? 31.998 23.433 27.257 1.00 89.34 95 GLU D N 1
ATOM 3047 C CA . GLU D 1 61 ? 31.621 22.357 26.347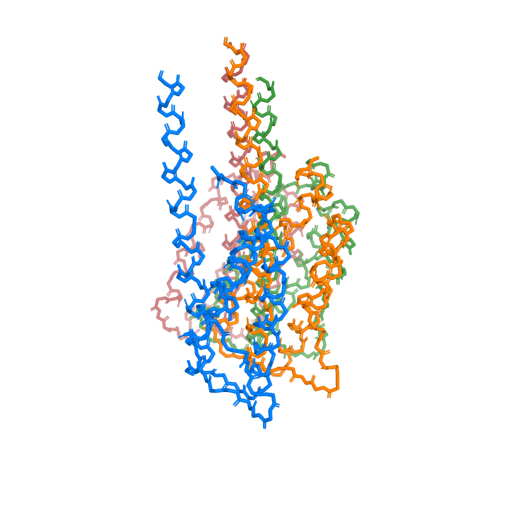 1.00 91.00 95 GLU D CA 1
ATOM 3048 C C . GLU D 1 61 ? 30.147 22.428 25.947 1.00 85.45 95 GLU D C 1
ATOM 3049 O O . GLU D 1 61 ? 29.802 22.054 24.821 1.00 88.87 95 GLU D O 1
ATOM 3055 N N . GLU D 1 62 ? 29.268 22.929 26.819 1.00 77.65 96 GLU D N 1
ATOM 3056 C CA . GLU D 1 62 ? 27.885 23.171 26.402 1.00 72.06 96 GLU D CA 1
ATOM 3057 C C . GLU D 1 62 ? 27.796 24.234 25.313 1.00 75.59 96 GLU D C 1
ATOM 3058 O O . GLU D 1 62 ? 27.167 24.018 24.266 1.00 69.15 96 GLU D O 1
ATOM 3064 N N . LEU D 1 63 ? 28.386 25.405 25.560 1.00 80.81 97 LEU D N 1
ATOM 3065 C CA . LEU D 1 63 ? 28.424 26.452 24.546 1.00 65.74 97 LEU D CA 1
ATOM 3066 C C . LEU D 1 63 ? 29.018 25.925 23.247 1.00 74.68 97 LEU D C 1
ATOM 3067 O O . LEU D 1 63 ? 28.535 26.250 22.157 1.00 79.80 97 LEU D O 1
ATOM 3072 N N . ASP D 1 64 ? 30.059 25.095 23.347 1.00 73.23 98 ASP D N 1
ATOM 3073 C CA . ASP D 1 64 ? 30.672 24.522 22.154 1.00 74.99 98 ASP D CA 1
ATOM 3074 C C . ASP D 1 64 ? 29.704 23.598 21.419 1.00 87.19 98 ASP D C 1
ATOM 3075 O O . ASP D 1 64 ? 29.687 23.562 20.181 1.00 92.65 98 ASP D O 1
ATOM 3080 N N . ARG D 1 65 ? 28.908 22.820 22.164 1.00 86.17 99 ARG D N 1
ATOM 3081 C CA . ARG D 1 65 ? 27.905 21.971 21.527 1.00 72.31 99 ARG D CA 1
ATOM 3082 C C . ARG D 1 65 ? 26.821 22.790 20.833 1.00 65.50 99 ARG D C 1
ATOM 3083 O O . ARG D 1 65 ? 26.246 22.327 19.842 1.00 77.25 99 ARG D O 1
ATOM 3091 N N . LEU D 1 66 ? 26.531 24.000 21.322 1.00 55.38 100 LEU D N 1
ATOM 3092 C CA . LEU D 1 66 ? 25.416 24.786 20.791 1.00 62.75 100 LEU D CA 1
ATOM 3093 C C . LEU D 1 66 ? 25.808 25.729 19.658 1.00 76.29 100 LEU D C 1
ATOM 3094 O O . LEU D 1 66 ? 24.942 26.114 18.863 1.00 59.82 100 LEU D O 1
ATOM 3099 N N . THR D 1 67 ? 27.083 26.083 19.541 1.00 50.73 101 THR D N 1
ATOM 3100 C CA . THR D 1 67 ? 27.531 27.076 18.582 1.00 64.42 101 THR D CA 1
ATOM 3101 C C . THR D 1 67 ? 28.356 26.409 17.496 1.00 81.38 101 THR D C 1
ATOM 3102 O O . THR D 1 67 ? 29.229 25.581 17.784 1.00 91.68 101 THR D O 1
ATOM 3106 N N . LEU D 1 68 ? 28.103 26.809 16.255 1.00 80.15 102 LEU D N 1
ATOM 3107 C CA . LEU D 1 68 ? 28.919 26.360 15.146 1.00 89.22 102 LEU D CA 1
ATOM 3108 C C . LEU D 1 68 ? 29.731 27.534 14.632 1.00 77.42 102 LEU D C 1
ATOM 3109 O O . LEU D 1 68 ? 29.165 28.614 14.406 1.00 75.54 102 LEU D O 1
ATOM 3114 N N . PRO D 1 69 ? 31.042 27.382 14.452 1.00 65.77 103 PRO D N 1
ATOM 3115 C CA . PRO D 1 69 ? 31.844 28.507 13.968 1.00 82.63 103 PRO D CA 1
ATOM 3116 C C . PRO D 1 69 ? 31.455 28.854 12.538 1.00 90.71 103 PRO D C 1
ATOM 3117 O O . PRO D 1 69 ? 30.796 28.083 11.833 1.00 83.78 103 PRO D O 1
ATOM 3121 N N . PHE D 1 70 ? 31.885 30.032 12.104 1.00 94.42 104 PHE D N 1
ATOM 3122 C CA . PHE D 1 70 ? 31.638 30.424 10.729 1.00 87.68 104 PHE D CA 1
ATOM 3123 C C . PHE D 1 70 ? 32.683 29.840 9.795 1.00 92.36 104 PHE D C 1
ATOM 3124 O O . PHE D 1 70 ? 33.820 29.548 10.186 1.00 80.47 104 PHE D O 1
ATOM 3132 N N . ASN D 1 71 ? 32.260 29.670 8.546 1.00 104.45 105 ASN D N 1
ATOM 3133 C CA . ASN D 1 71 ? 33.146 29.324 7.448 1.00 108.72 105 ASN D CA 1
ATOM 3134 C C . ASN D 1 71 ? 34.201 30.415 7.301 1.00 111.70 105 ASN D C 1
ATOM 3135 O O . ASN D 1 71 ? 33.864 31.580 7.062 1.00 110.47 105 ASN D O 1
ATOM 3140 N N . GLU D 1 72 ? 35.479 30.049 7.468 1.00 114.51 106 GLU D N 1
ATOM 3141 C CA . GLU D 1 72 ? 36.537 31.057 7.498 1.00 118.62 106 GLU D CA 1
ATOM 3142 C C . GLU D 1 72 ? 36.894 31.639 6.132 1.00 115.56 106 GLU D C 1
ATOM 3143 O O . GLU D 1 72 ? 37.600 32.654 6.092 1.00 106.84 106 GLU D O 1
ATOM 3149 N N . ASP D 1 73 ? 36.458 31.035 5.020 1.00 120.49 107 ASP D N 1
ATOM 3150 C CA . ASP D 1 73 ? 36.747 31.583 3.695 1.00 129.38 107 ASP D CA 1
ATOM 3151 C C . ASP D 1 73 ? 35.608 32.388 3.080 1.00 130.67 107 ASP D C 1
ATOM 3152 O O . ASP D 1 73 ? 35.808 32.989 2.020 1.00 141.06 107 ASP D O 1
ATOM 3157 N N . ALA D 1 74 ? 34.430 32.409 3.697 1.00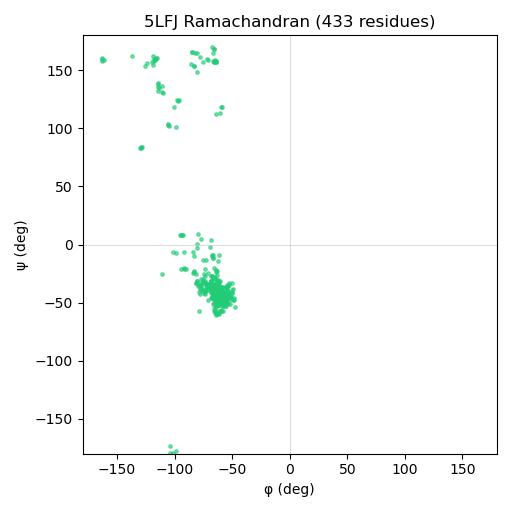 116.87 108 ALA D N 1
ATOM 3158 C CA . ALA D 1 74 ? 33.289 33.128 3.154 1.00 95.89 108 ALA D CA 1
ATOM 3159 C C . ALA D 1 74 ? 32.752 34.123 4.176 1.00 99.99 108 ALA D C 1
ATOM 3160 O O . ALA D 1 74 ? 32.916 33.960 5.397 1.00 101.09 108 ALA D O 1
ATOM 3162 N N . VAL D 1 75 ? 32.090 35.129 3.642 1.00 93.09 109 VAL D N 1
ATOM 3163 C CA . VAL D 1 75 ? 31.568 36.253 4.433 1.00 81.22 109 VAL D CA 1
ATOM 3164 C C . VAL D 1 75 ? 30.102 36.000 4.737 1.00 82.09 109 VAL D C 1
ATOM 3165 O O . VAL D 1 75 ? 29.314 35.722 3.833 1.00 86.55 109 VAL D O 1
ATOM 3169 N N . PRO D 1 76 ? 29.720 35.985 6.014 1.00 79.36 110 PRO D N 1
ATOM 3170 C CA . PRO D 1 76 ? 28.354 35.607 6.360 1.00 56.30 110 PRO D CA 1
ATOM 3171 C C . PRO D 1 76 ? 27.381 36.726 6.051 1.00 53.03 110 PRO D C 1
ATOM 3172 O O . PRO D 1 76 ? 27.719 37.908 5.999 1.00 48.61 110 PRO D O 1
ATOM 3176 N N . SER D 1 77 ? 26.132 36.343 5.885 1.00 51.22 111 SER D N 1
ATOM 3177 C CA . SER D 1 77 ? 25.161 37.368 5.571 1.00 46.17 111 SER D CA 1
ATOM 3178 C C . SER D 1 77 ? 24.720 38.095 6.833 1.00 56.55 111 SER D C 1
ATOM 3179 O O . SER D 1 77 ? 24.936 37.629 7.955 1.00 77.90 111 SER D O 1
ATOM 3182 N N . ASP D 1 78 ? 24.076 39.250 6.639 1.00 74.48 112 ASP D N 1
ATOM 3183 C CA . ASP D 1 78 ? 23.459 39.950 7.763 1.00 62.84 112 ASP D CA 1
ATOM 3184 C C . ASP D 1 78 ? 22.580 39.011 8.589 1.00 77.18 112 ASP D C 1
ATOM 3185 O O . ASP D 1 78 ? 22.623 39.024 9.832 1.00 93.97 112 ASP D O 1
ATOM 3190 N N . ALA D 1 79 ? 21.814 38.153 7.914 1.00 59.89 113 ALA D N 1
ATOM 3191 C CA . ALA D 1 79 ? 20.912 37.250 8.624 1.00 78.14 113 ALA D CA 1
ATOM 3192 C C . ALA D 1 79 ? 21.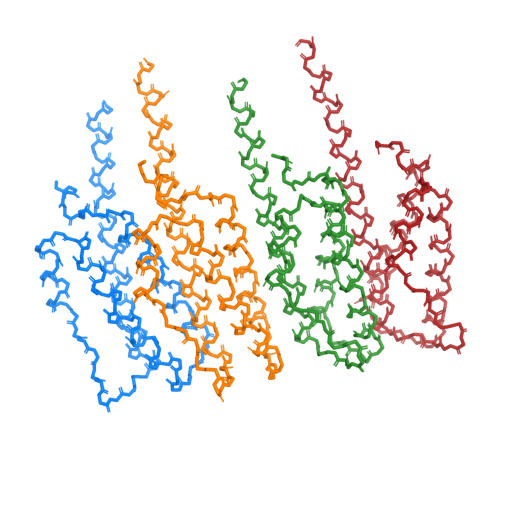693 36.259 9.479 1.00 77.13 113 ALA D C 1
ATOM 3193 O O . ALA D 1 79 ? 21.397 36.068 10.667 1.00 66.30 113 ALA D O 1
ATOM 3195 N N . GLU D 1 80 ? 22.718 35.648 8.885 1.00 65.53 114 GLU D N 1
ATOM 3196 C CA . GLU D 1 80 ? 23.501 34.620 9.552 1.00 55.59 114 GLU D CA 1
ATOM 3197 C C . GLU D 1 80 ? 24.175 35.189 10.806 1.00 67.98 114 GLU D C 1
ATOM 3198 O O . GLU D 1 80 ? 24.184 34.557 11.876 1.00 67.03 114 GLU D O 1
ATOM 3204 N N . LEU D 1 81 ? 24.714 36.401 10.695 1.00 63.57 115 LEU D N 1
ATOM 3205 C CA . LEU D 1 81 ? 25.295 37.073 11.848 1.00 52.73 115 LEU D CA 1
ATOM 3206 C C . LEU D 1 81 ? 24.251 37.339 12.934 1.00 65.13 115 LEU D C 1
ATOM 3207 O O . LEU D 1 81 ? 24.518 37.113 14.125 1.00 67.06 115 LEU D O 1
ATOM 3212 N N . ARG D 1 82 ? 23.059 37.826 12.556 1.00 62.21 116 ARG D N 1
ATOM 3213 C CA . ARG D 1 82 ? 22.058 38.096 13.587 1.00 57.38 116 ARG D CA 1
ATOM 3214 C C . ARG D 1 82 ? 21.695 36.822 14.333 1.00 64.61 116 ARG D C 1
ATOM 3215 O O . ARG D 1 82 ? 21.534 36.842 15.560 1.00 53.01 116 ARG D O 1
ATOM 3223 N N . ILE D 1 83 ? 21.583 35.698 13.620 1.00 55.55 117 ILE D N 1
ATOM 3224 C CA . ILE D 1 83 ? 21.301 34.432 14.298 1.00 51.80 117 ILE D CA 1
ATOM 3225 C C . ILE D 1 83 ? 22.421 34.083 15.268 1.00 67.53 117 ILE D C 1
ATOM 3226 O O . ILE D 1 83 ? 22.179 33.793 16.447 1.00 66.34 117 ILE D O 1
ATOM 3231 N N . ALA D 1 84 ? 23.665 34.129 14.795 1.00 55.34 118 ALA D N 1
ATOM 3232 C CA . ALA D 1 84 ? 24.775 33.719 15.640 1.00 47.66 118 ALA D CA 1
ATOM 3233 C C . ALA D 1 84 ? 24.805 34.531 16.937 1.00 59.73 118 ALA D C 1
ATOM 3234 O O . ALA D 1 84 ? 24.835 33.971 18.048 1.00 48.81 118 ALA D O 1
ATOM 3236 N N . GLN D 1 85 ? 24.737 35.861 16.809 1.00 49.66 119 GLN D N 1
ATOM 3237 C CA . GLN D 1 85 ? 24.821 36.720 17.982 1.00 47.94 119 GLN D CA 1
ATOM 3238 C C . GLN D 1 85 ? 23.571 36.655 18.852 1.00 58.70 119 GLN D C 1
ATOM 3239 O O . GLN D 1 85 ? 23.666 36.739 20.077 1.00 60.68 119 GLN D O 1
ATOM 3245 N N . ALA D 1 86 ? 22.399 36.518 18.247 1.00 57.43 120 ALA D N 1
ATOM 3246 C CA . ALA D 1 86 ? 21.176 36.360 19.022 1.00 49.04 120 ALA D CA 1
ATOM 3247 C C . ALA D 1 86 ? 21.220 35.099 19.861 1.00 58.57 120 ALA D C 1
ATOM 3248 O O . ALA D 1 86 ? 20.724 35.078 20.994 1.00 61.79 120 ALA D O 1
ATOM 3250 N N . GLN D 1 87 ? 21.768 34.025 19.296 1.00 65.10 121 GLN D N 1
ATOM 3251 C CA . GLN D 1 87 ? 21.972 32.805 20.058 1.00 49.16 121 GLN D CA 1
ATOM 3252 C C . GLN D 1 87 ? 22.814 33.100 21.283 1.00 56.07 121 GLN D C 1
ATOM 3253 O O . GLN D 1 87 ? 22.419 32.787 22.416 1.00 49.89 121 GLN D O 1
ATOM 3259 N N . LEU D 1 88 ? 23.975 33.733 21.072 1.00 46.79 122 LEU D N 1
ATOM 3260 C CA . LEU D 1 88 ? 24.820 34.074 22.212 1.00 56.34 122 LEU D CA 1
ATOM 3261 C C . LEU D 1 88 ? 24.072 34.907 23.249 1.00 70.96 122 LEU D C 1
ATOM 3262 O O . LEU D 1 88 ? 24.091 34.588 24.446 1.00 76.05 122 LEU D O 1
ATOM 3267 N N . VAL D 1 89 ? 23.412 35.983 22.811 1.00 51.83 123 VAL D N 1
ATOM 3268 C CA . VAL D 1 89 ? 22.780 36.906 23.751 1.00 61.22 123 VAL D CA 1
ATOM 3269 C C . VAL D 1 89 ? 21.732 36.182 24.588 1.00 66.86 123 VAL D C 1
ATOM 3270 O O . VAL D 1 89 ? 21.712 36.298 25.820 1.00 65.80 123 VAL D O 1
ATOM 3274 N N . GLY D 1 90 ? 20.849 35.417 23.934 1.00 55.94 124 GLY D N 1
ATOM 3275 C CA . GLY D 1 90 ? 19.828 34.705 24.684 1.00 55.12 124 GLY D CA 1
ATOM 3276 C C . GLY D 1 90 ? 20.431 33.723 25.668 1.00 63.41 124 GLY D C 1
ATOM 3277 O O . GLY D 1 90 ? 20.010 33.644 26.828 1.00 67.61 124 GLY D O 1
ATOM 3278 N N . TRP D 1 91 ? 21.453 32.988 25.230 1.00 63.17 125 TRP D N 1
ATOM 3279 C CA . TRP D 1 91 ? 22.074 32.011 26.108 1.00 54.81 125 TRP D CA 1
ATOM 3280 C C . TRP D 1 91 ? 22.674 32.692 27.333 1.00 78.78 125 TRP D C 1
ATOM 3281 O O . TRP D 1 91 ? 22.513 32.216 28.459 1.00 60.00 125 TRP D O 1
ATOM 3292 N N . LEU D 1 92 ? 23.321 33.840 27.134 1.00 80.74 126 LEU D N 1
ATOM 3293 C CA . LEU D 1 92 ? 23.921 34.552 28.250 1.00 61.25 126 LEU D CA 1
ATOM 3294 C C . LEU D 1 92 ? 22.869 35.104 29.202 1.00 73.62 126 LEU D C 1
ATOM 3295 O O . LEU D 1 92 ? 23.011 34.998 30.434 1.00 79.42 126 LEU D O 1
ATOM 3300 N N . GLU D 1 93 ? 21.815 35.714 28.661 1.00 63.94 127 GLU D N 1
ATOM 3301 C CA . GLU D 1 93 ? 20.769 36.237 29.530 1.00 68.53 127 GLU D CA 1
ATOM 3302 C C . GLU D 1 93 ? 20.146 35.127 30.367 1.00 70.40 127 GLU D C 1
ATOM 3303 O O . GLU D 1 93 ? 19.883 35.322 31.560 1.00 86.13 127 GLU D O 1
ATOM 3309 N N . GLY D 1 94 ? 19.946 33.944 29.779 1.00 65.61 128 GLY D N 1
ATOM 3310 C CA . GLY D 1 94 ? 19.495 32.811 30.577 1.00 66.76 128 GLY D CA 1
ATOM 3311 C C . GLY D 1 94 ? 20.503 32.394 31.639 1.00 73.05 128 GLY D C 1
ATOM 3312 O O . GLY D 1 94 ? 20.132 32.070 32.779 1.00 71.68 128 GLY D O 1
ATOM 3313 N N . LEU D 1 95 ? 21.793 32.398 31.273 1.00 67.26 129 LEU D N 1
ATOM 3314 C CA . LEU D 1 95 ? 22.860 32.054 32.203 1.00 71.67 129 LEU D CA 1
ATOM 3315 C C . LEU D 1 95 ? 22.812 32.935 33.453 1.00 85.71 129 LEU D C 1
ATOM 3316 O O . LEU D 1 95 ? 22.918 32.438 34.585 1.00 76.09 129 LEU D O 1
ATOM 3321 N N . PHE D 1 96 ? 22.607 34.243 33.268 1.00 82.44 130 PHE D N 1
ATOM 3322 C CA . PHE D 1 96 ? 22.594 35.151 34.403 1.00 84.87 130 PHE D CA 1
ATOM 3323 C C . PHE D 1 96 ? 21.257 35.224 35.123 1.00 99.79 130 PHE D C 1
ATOM 3324 O O . PHE D 1 96 ? 21.245 35.584 36.307 1.00 115.88 130 PHE D O 1
ATOM 3332 N N . HIS D 1 97 ? 20.135 34.884 34.479 1.00 98.90 131 HIS D N 1
ATOM 3333 C CA . HIS D 1 97 ? 18.957 34.677 35.311 1.00 119.69 131 HIS D CA 1
ATOM 3334 C C . HIS D 1 97 ? 19.152 33.458 36.208 1.00 121.63 131 HIS D C 1
ATOM 3335 O O . HIS D 1 97 ? 18.596 33.403 37.313 1.00 134.91 131 HIS D O 1
ATOM 3342 N N . GLY D 1 98 ? 19.962 32.494 35.767 1.00 97.36 132 GLY D N 1
ATOM 3343 C CA . GLY D 1 98 ? 20.389 31.418 36.640 1.00 91.42 132 GLY D CA 1
ATOM 3344 C C . GLY D 1 98 ? 21.216 31.875 37.834 1.00 102.01 132 GLY D C 1
ATOM 3345 O O . GLY D 1 98 ? 20.823 31.658 39.002 1.00 90.19 132 GLY D O 1
ATOM 3346 N N . ILE D 1 99 ? 22.360 32.525 37.565 1.00 95.80 133 ILE D N 1
ATOM 3347 C CA . ILE D 1 99 ? 23.207 32.922 38.693 1.00 115.45 133 ILE D CA 1
ATOM 3348 C C . ILE D 1 99 ? 22.484 33.923 39.588 1.00 116.92 133 ILE D C 1
ATOM 3349 O O . ILE D 1 99 ? 22.806 34.040 40.778 1.00 128.82 133 ILE D O 1
ATOM 3354 N N . GLN D 1 100 ? 21.492 34.638 39.047 1.00 107.86 134 GLN D N 1
ATOM 3355 C CA . GLN D 1 100 ? 20.708 35.539 39.881 1.00 108.99 134 GLN D CA 1
ATOM 3356 C C . GLN D 1 100 ? 19.679 34.783 40.716 1.00 105.90 134 GLN D C 1
ATOM 3357 O O . GLN D 1 100 ? 19.394 35.194 41.842 1.00 104.55 134 GLN D O 1
ATOM 3363 N N . THR D 1 101 ? 19.085 33.701 40.190 1.00 103.66 135 THR D N 1
ATOM 3364 C CA . THR D 1 101 ? 18.245 32.864 41.051 1.00 108.51 135 THR D CA 1
ATOM 3365 C C . THR D 1 101 ? 19.061 32.278 42.206 1.00 118.00 135 THR D C 1
ATOM 3366 O O . THR D 1 101 ? 18.557 32.156 43.339 1.00 107.65 135 THR D O 1
ATOM 3370 N N . ALA D 1 102 ? 20.343 31.987 41.961 1.00 126.75 136 ALA D N 1
ATOM 3371 C CA . ALA D 1 102 ? 21.219 31.547 43.047 1.00 121.97 136 ALA D CA 1
ATOM 3372 C C . ALA D 1 102 ? 21.441 32.662 44.067 1.00 130.20 136 ALA D C 1
ATOM 3373 O O . ALA D 1 102 ? 21.156 32.494 45.261 1.00 114.03 136 ALA D O 1
ATOM 3375 N N . LEU D 1 103 ? 21.953 33.818 43.614 1.00 135.48 137 LEU D N 1
ATOM 3376 C CA . LEU D 1 103 ? 22.214 34.912 44.551 1.00 127.23 137 LEU D CA 1
ATOM 3377 C C . LEU D 1 103 ? 20.975 35.265 45.364 1.00 123.85 137 LEU D C 1
ATOM 3378 O O . LEU D 1 103 ? 21.054 35.446 46.590 1.00 122.59 137 LEU D O 1
ATOM 3383 N N . PHE D 1 104 ? 19.816 35.364 44.703 1.00 115.53 138 PHE D N 1
ATOM 3384 C CA . PHE D 1 104 ? 18.606 35.718 45.434 1.00 122.31 138 PHE D CA 1
ATOM 3385 C C . PHE D 1 104 ? 18.263 34.640 46.459 1.00 138.27 138 PHE D C 1
ATOM 3386 O O . PHE D 1 104 ? 17.837 34.952 47.585 1.00 144.51 138 PHE D O 1
ATOM 3394 N N . ALA D 1 105 ? 18.495 33.365 46.111 1.00 136.10 139 ALA D N 1
ATOM 3395 C CA . ALA D 1 105 ? 18.318 32.303 47.101 1.00 133.67 139 ALA D CA 1
ATOM 3396 C C . ALA D 1 105 ? 19.199 32.534 48.329 1.00 142.71 139 ALA D C 1
ATOM 3397 O O . ALA D 1 105 ? 18.755 32.336 49.471 1.00 136.43 139 ALA D O 1
ATOM 3399 N N . GLN D 1 106 ? 20.443 32.971 48.116 1.00 141.41 140 GLN D N 1
ATOM 3400 C CA . GLN D 1 106 ? 21.332 33.250 49.243 1.00 140.85 140 GLN D CA 1
ATOM 3401 C C . GLN D 1 106 ? 20.785 34.381 50.119 1.00 142.50 140 GLN D C 1
ATOM 3402 O O . GLN D 1 106 ? 20.710 34.246 51.351 1.00 167.92 140 GLN D O 1
ATOM 3408 N N . GLN D 1 107 ? 20.353 35.494 49.497 1.00 141.87 141 GLN D N 1
ATOM 3409 C CA . GLN D 1 107 ? 19.756 36.582 50.279 1.00 147.60 141 GLN D CA 1
ATOM 3410 C C . GLN D 1 107 ? 18.579 36.105 51.112 1.00 162.72 141 GLN D C 1
ATOM 3411 O O . GLN D 1 107 ? 18.381 36.570 52.243 1.00 171.54 141 GLN D O 1
ATOM 3417 N N . MET D 1 108 ? 17.786 35.179 50.581 1.00 158.98 142 MET D N 1
ATOM 3418 C CA . MET D 1 108 ? 16.622 34.754 51.345 1.00 167.78 142 MET D CA 1
ATOM 3419 C C . MET D 1 108 ? 17.011 33.791 52.466 1.00 165.09 142 MET D C 1
ATOM 3420 O O . MET D 1 108 ? 16.371 33.790 53.525 1.00 156.78 142 MET D O 1
ATOM 3425 N N . ALA D 1 109 ? 18.039 32.960 52.251 1.00 161.24 143 ALA D N 1
ATOM 3426 C CA . ALA D 1 109 ? 18.566 32.141 53.342 1.00 151.40 143 ALA D CA 1
ATOM 3427 C C . ALA D 1 109 ? 19.030 33.010 54.511 1.00 157.71 143 ALA D C 1
ATOM 3428 O O . ALA D 1 109 ? 18.768 32.693 55.685 1.00 172.08 143 ALA D O 1
ATOM 3430 N N . ALA D 1 110 ? 19.713 34.121 54.212 1.00 158.10 144 ALA D N 1
ATOM 3431 C CA . ALA D 1 110 ? 20.206 34.959 55.304 1.00 165.15 144 ALA D CA 1
ATOM 3432 C C . ALA D 1 110 ? 19.101 35.808 55.929 1.00 180.61 144 ALA D C 1
ATOM 3433 O O . ALA D 1 110 ? 19.133 36.058 57.140 1.00 185.26 144 ALA D O 1
ATOM 3435 N N . ARG D 1 111 ? 18.128 36.270 55.133 1.00 196.87 145 ARG D N 1
ATOM 3436 C CA . ARG D 1 111 ? 16.851 36.700 55.700 1.00 212.70 145 ARG D CA 1
ATOM 3437 C C . ARG D 1 111 ? 16.272 35.651 56.635 1.00 221.46 145 ARG D C 1
ATOM 3438 O O . ARG D 1 111 ? 15.638 35.991 57.639 1.00 225.69 145 ARG D O 1
ATOM 3446 N N . ALA D 1 112 ? 16.506 34.374 56.333 1.00 225.10 146 ALA D N 1
ATOM 3447 C CA . ALA D 1 112 ? 15.756 33.286 56.946 1.00 226.09 146 ALA D CA 1
ATOM 3448 C C . ALA D 1 112 ? 16.249 32.974 58.351 1.00 222.77 146 ALA D C 1
ATOM 3449 O O . ALA D 1 112 ? 15.475 33.022 59.313 1.00 239.14 146 ALA D O 1
ATOM 3451 N N . GLN D 1 113 ? 17.536 32.651 58.494 1.00 204.57 147 GLN D N 1
ATOM 3452 C CA . GLN D 1 113 ? 17.980 32.175 59.804 1.00 185.64 147 GLN D CA 1
ATOM 3453 C C . GLN D 1 113 ? 17.800 33.203 60.918 1.00 195.50 147 GLN D C 1
ATOM 3454 O O . GLN D 1 113 ? 17.964 32.851 62.094 1.00 206.53 147 GLN D O 1
ATOM 3460 N N . LEU D 1 114 ? 17.444 34.441 60.594 1.00 193.05 148 LEU D N 1
ATOM 3461 C CA . LEU D 1 114 ? 17.134 35.431 61.618 1.00 201.11 148 LEU D CA 1
ATOM 3462 C C . LEU D 1 114 ? 15.688 35.299 62.083 1.00 204.41 148 LEU D C 1
ATOM 3463 O O . LEU D 1 114 ? 14.757 35.622 61.346 1.00 201.59 148 LEU D O 1
#

InterPro domains:
  IPR019695 Bacterial proteasome activator [PF10759] (28-166)

Foldseek 3Di:
DLVQFQAVVQLVVLLVVLVVVLVVLVVDFDDQVVLVVLLVSLVVSLVSSLVGGDPVVNVVVVVVDDRDDPVDRDGSVVSNVRSVVVNVVSVVVVVVVVVVVVVVVVVVD/DLVVQFQAVVQLVVLLVVLVVVLVVLVVDPDDQVVQQVLLVSLVVSLVSNLVGGHVVVNVVVVVVDDRDDPVDRDGSVVSNVSSVVSNVVVVVSVVRVVVVVVVVVVVVVVVD/DLFFQAVVQLVVLLVVLVVVLVVLVVDFDDQVVLLVLLVSLVVSLVSRLVGGDPVVNVVVVVVDDHDDNPDGDGSVVSNVRSVVVNVVSVVVVVVVVVVVVVVVVVD/DLVQFVAVVQLVVLLVVLVVVLVVLVPDPDDQVVQLVLLVSLVVSLVSSLVGGHPVVNVVVVVVADRDDNVDGDGSVVSNVRSVVVNVVVVVVVVVSVVVVVVVVVVVVPVD

B-factor: mean 87.28, std 33.84, range [35.66, 239.14]

Nearest PDB structures (foldseek):
  5lfj-assembly1_B-2  TM=1.005E+00  e=1.575E-16  Mycobacterium tuberculosis H37Rv
  5lfj-assembly1_B-3  TM=1.005E+00  e=1.575E-16  Mycobacterium tuberculosis H37Rv
  5lfq-assembly1_C  TM=9.947E-01  e=1.908E-16  Mycobacterium tuberculosis H37Rv
  5lfj-assembly1_C  TM=1.006E+00  e=8.841E-16  Mycobacterium tuberculosis H37Rv
  5lfp-assembly1_A  TM=9.946E-01  e=6.848E-16  Mycobacterium tuberculosis H37Rv

GO terms:
  GO:0005886 plasma membrane (C, HDA)
  GO:0070628 proteasome binding (F, IDA)
  GO:0022624 proteasome accessory complex (C, IDA)
  GO:1901800 positive regulation of proteasomal protein catabolic process (P, IDA)
  GO:0051260 protein homooligomerization (P, IDA)

Organism: Mycobacterium tuberculosis (strain ATCC 25618 / H37Rv) (NCBI:txid83332)

Radius of gyration: 25.41 Å; Cα contacts (8 Å, |Δi|>4): 458; chains: 4; bounding box: 75×38×59 Å